Protein AF-A0A954F837-F1 (afdb_monomer)

Secondary structure (DSSP, 8-state):
--TT--TT-EEEEEEE-TGGGT--SB---TT-TT-TT----B-GGGSSEEEEEEEEPBGGG----EEES-EEEEEEEBS---EEEEETTTTEEEETTSS--SBGGGGBS-TTTSPPEEEE-GGG-EEE-GGG-EE-SSS-EEEE-STT--TTSPP--EEES-TT---EE-TTS--SBHHHHHHHH-PPP----TTTT----BSS-TT-EEGGGSPEEEEEEEPP-TT------B-EEES--SSS-----EEEEE-EE-TTS-EE---GGG--B--B-EETT-SSSTTEEPPSEE-EEEPEEEEEE--EEEEEPPPEE-B-TTSPBPSS----PPP-SS-GGGSPTT-EEEEEEEEESEETTPPPTTS----TTSSS--SS--STT--SSS----------S-TTS-----------TTTTTTTEES-GGGG--BS-GGGGTT-SEEEEEEEEE-BTTTTB----

Structure (mmCIF, N/CA/C/O backbone):
data_AF-A0A954F837-F1
#
_entry.id   AF-A0A954F837-F1
#
loop_
_atom_site.group_PDB
_atom_site.id
_atom_site.type_symbol
_atom_site.label_atom_id
_atom_site.label_alt_id
_atom_site.label_comp_id
_atom_site.label_asym_id
_atom_site.label_entity_id
_atom_site.label_seq_id
_atom_site.pdbx_PDB_ins_code
_atom_site.Cartn_x
_atom_site.Cartn_y
_atom_site.Cartn_z
_atom_site.occupancy
_atom_site.B_iso_or_equiv
_atom_site.auth_seq_id
_atom_site.auth_comp_id
_atom_site.auth_asym_id
_atom_site.auth_atom_id
_atom_site.pdbx_PDB_model_num
ATOM 1 N N . VAL A 1 1 ? -13.687 5.297 20.077 1.00 49.91 1 VAL A N 1
ATOM 2 C CA . VAL A 1 1 ? -13.676 5.029 18.624 1.00 49.91 1 VAL A CA 1
ATOM 3 C C . VAL A 1 1 ? -12.457 4.141 18.462 1.00 49.91 1 VAL A C 1
ATOM 5 O O . VAL A 1 1 ? -11.348 4.601 18.706 1.00 49.91 1 VAL A O 1
ATOM 8 N N . GLU A 1 2 ? -12.728 2.836 18.439 1.00 63.59 2 GLU A N 1
ATOM 9 C CA . GLU A 1 2 ? -11.822 1.717 18.781 1.00 63.59 2 GLU A CA 1
ATOM 10 C C . GLU A 1 2 ? -11.726 0.764 17.584 1.00 63.59 2 GLU A C 1
ATOM 12 O O . GLU A 1 2 ? -11.889 -0.448 17.663 1.00 63.59 2 GLU A O 1
ATOM 17 N N . GLU A 1 3 ? -11.541 1.357 16.416 1.00 83.88 3 GLU A N 1
ATOM 18 C CA . GLU A 1 3 ? -11.436 0.659 15.149 1.00 83.88 3 GLU A CA 1
ATOM 19 C C . GLU A 1 3 ? -10.070 -0.015 15.007 1.00 83.88 3 GLU A C 1
ATOM 21 O O . GLU A 1 3 ? -9.078 0.537 15.491 1.00 83.88 3 GLU A O 1
ATOM 26 N N . PRO A 1 4 ? -9.976 -1.154 14.301 1.00 90.38 4 PRO A N 1
ATOM 27 C CA . PRO A 1 4 ? -11.050 -1.834 13.565 1.00 90.38 4 PRO A CA 1
ATOM 28 C C . PRO A 1 4 ? -11.836 -2.876 14.388 1.00 90.38 4 PRO A C 1
ATOM 30 O O . PRO A 1 4 ? -12.688 -3.569 13.836 1.00 90.38 4 PRO A O 1
ATOM 33 N N . LEU A 1 5 ? -11.561 -3.034 15.687 1.00 93.75 5 LEU A N 1
ATOM 34 C CA . LEU A 1 5 ? -12.079 -4.139 16.504 1.00 93.75 5 LEU A CA 1
ATOM 35 C C . LEU A 1 5 ? -13.433 -3.806 17.142 1.00 93.75 5 LEU A C 1
ATOM 37 O O . LEU A 1 5 ? -13.512 -3.395 18.295 1.00 93.75 5 LEU A O 1
ATOM 41 N N . ALA A 1 6 ? -14.519 -4.018 16.392 1.00 93.12 6 ALA A N 1
ATOM 42 C CA . ALA A 1 6 ? -15.875 -3.712 16.846 1.00 93.12 6 ALA A CA 1
ATOM 43 C C . ALA A 1 6 ? -16.856 -4.887 16.679 1.00 93.12 6 ALA A C 1
ATOM 45 O O . ALA A 1 6 ? -17.115 -5.346 15.571 1.00 93.12 6 ALA A O 1
ATOM 46 N N . ARG A 1 7 ? -17.519 -5.292 17.771 1.00 94.19 7 ARG A N 1
ATOM 47 C CA . ARG A 1 7 ? -18.563 -6.335 17.829 1.00 94.19 7 ARG A CA 1
ATOM 48 C C . ARG A 1 7 ? -19.789 -6.021 16.980 1.00 94.19 7 ARG A C 1
ATOM 50 O O . ARG A 1 7 ? -20.532 -6.918 16.611 1.00 94.19 7 ARG A O 1
ATOM 57 N N . MET A 1 8 ? -20.047 -4.742 16.704 1.00 95.56 8 MET A N 1
ATOM 58 C CA . MET A 1 8 ? -21.150 -4.312 15.834 1.00 95.56 8 MET A CA 1
ATOM 59 C C . MET A 1 8 ? -20.702 -4.132 14.380 1.00 95.56 8 MET A C 1
ATOM 61 O O . MET A 1 8 ? -21.457 -3.597 13.572 1.00 95.56 8 MET A O 1
ATOM 65 N N . GLY A 1 9 ? -19.495 -4.598 14.058 1.00 96.12 9 GLY A N 1
ATOM 66 C CA . GLY A 1 9 ? -18.872 -4.515 12.752 1.00 96.12 9 GLY A CA 1
ATOM 67 C C . GLY A 1 9 ? -18.144 -3.196 12.508 1.00 96.12 9 GLY A C 1
ATOM 68 O O . GLY A 1 9 ? -18.476 -2.151 13.077 1.00 96.12 9 GLY A O 1
ATOM 69 N N . SER A 1 10 ? -17.122 -3.257 11.661 1.00 97.19 10 SER A N 1
ATOM 70 C CA . SER A 1 10 ? -16.335 -2.110 11.223 1.00 97.19 10 SER A CA 1
ATOM 71 C C . SER A 1 10 ? -15.722 -2.356 9.847 1.00 97.19 10 SER A C 1
ATOM 73 O O . SER A 1 10 ? -15.206 -3.441 9.575 1.00 97.19 10 SER A O 1
ATOM 75 N N . PHE A 1 11 ? -15.728 -1.328 9.000 1.00 98.19 11 PHE A N 1
ATOM 76 C CA . PHE A 1 11 ? -14.822 -1.204 7.862 1.00 98.19 11 PHE A CA 1
ATOM 77 C C . PHE A 1 11 ? -13.915 -0.005 8.113 1.00 98.19 11 PHE A C 1
ATOM 79 O O . PHE A 1 11 ? -14.398 1.118 8.234 1.00 98.19 11 PHE A O 1
ATOM 86 N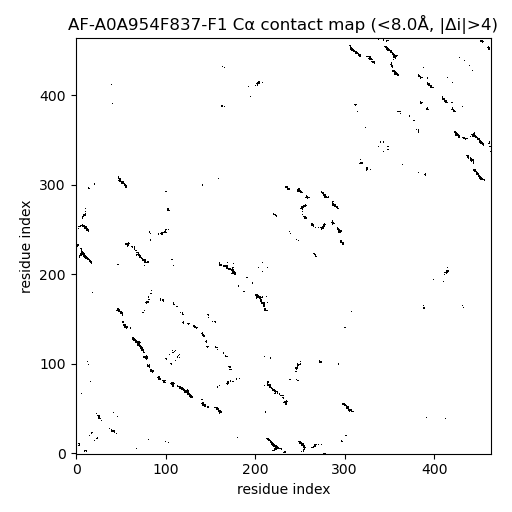 N . THR A 1 12 ? -12.610 -0.244 8.190 1.00 97.88 12 THR A N 1
ATOM 87 C CA . THR A 1 12 ? -11.605 0.792 8.416 1.00 97.88 12 THR A CA 1
ATOM 88 C C . THR A 1 12 ? -10.517 0.728 7.354 1.00 97.88 12 THR A C 1
ATOM 90 O O . THR A 1 12 ? -10.003 -0.344 7.045 1.00 97.88 12 THR A O 1
ATOM 93 N N . GLN A 1 13 ? -10.145 1.892 6.833 1.00 98.06 13 GLN A N 1
ATOM 94 C CA . GLN A 1 13 ? -8.920 2.121 6.085 1.00 98.06 13 GLN A CA 1
ATOM 95 C C . GLN A 1 13 ? -8.052 3.115 6.847 1.00 98.06 13 GLN A C 1
ATOM 97 O O . GLN A 1 13 ? -8.524 4.182 7.243 1.00 98.06 13 GLN A O 1
ATOM 102 N N . PHE A 1 14 ? -6.779 2.791 7.015 1.00 96.38 14 PHE A N 1
ATOM 103 C CA . PHE A 1 14 ? -5.769 3.753 7.435 1.00 96.38 14 PHE A CA 1
ATOM 104 C C . PHE A 1 14 ? -4.474 3.491 6.684 1.00 96.38 14 PHE A C 1
ATOM 106 O O . PHE A 1 14 ? -4.325 2.456 6.033 1.00 96.38 14 PHE A O 1
ATOM 113 N N . LEU A 1 15 ? -3.551 4.441 6.741 1.00 95.25 15 LEU A N 1
AT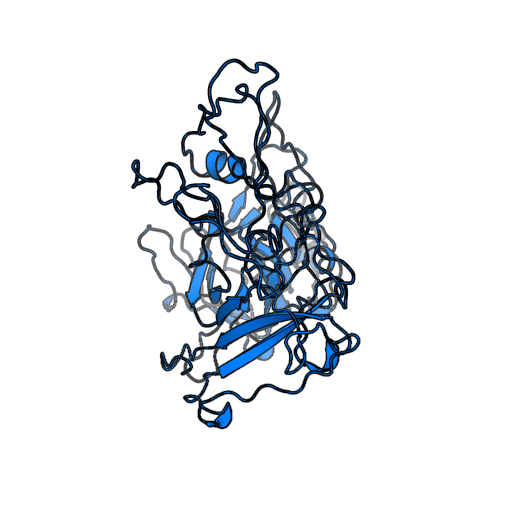OM 114 C CA . LEU A 1 15 ? -2.280 4.328 6.044 1.00 95.25 15 LEU A CA 1
ATOM 115 C C . LEU A 1 15 ? -1.092 4.465 6.986 1.00 95.25 15 LEU A C 1
ATOM 117 O O . LEU A 1 15 ? -1.180 5.144 8.009 1.00 95.25 15 LEU A O 1
ATOM 121 N N . TRP A 1 16 ? 0.021 3.864 6.578 1.00 94.31 16 TRP A N 1
ATOM 122 C CA . TRP A 1 16 ? 1.348 4.169 7.100 1.00 94.31 16 TRP A CA 1
ATOM 123 C C . TRP A 1 16 ? 2.248 4.639 5.975 1.00 94.31 16 TRP A C 1
ATOM 125 O O . TRP A 1 16 ? 2.296 4.057 4.887 1.00 94.31 16 TRP A O 1
ATOM 135 N N . ARG A 1 17 ? 2.942 5.736 6.237 1.00 89.75 17 ARG A N 1
ATOM 136 C CA . ARG A 1 17 ? 3.866 6.366 5.306 1.00 89.75 17 ARG A CA 1
ATOM 137 C C . ARG A 1 17 ? 5.234 5.722 5.465 1.00 89.75 17 ARG A C 1
ATOM 139 O O . ARG A 1 17 ? 5.523 5.049 6.447 1.00 89.75 17 ARG A O 1
ATOM 146 N N . ILE A 1 18 ? 6.097 5.974 4.494 1.00 87.25 18 ILE A N 1
ATOM 147 C CA . ILE A 1 18 ? 7.457 5.424 4.446 1.00 87.25 18 ILE A CA 1
ATOM 148 C C . ILE A 1 18 ? 8.245 5.783 5.708 1.00 87.25 18 ILE A C 1
ATOM 150 O O . ILE A 1 18 ? 8.835 4.918 6.344 1.00 87.25 18 ILE A O 1
ATOM 154 N N . TYR A 1 19 ? 8.149 7.031 6.142 1.00 81.44 19 TYR A N 1
ATOM 155 C CA . TYR A 1 19 ? 8.836 7.506 7.336 1.00 81.44 19 TYR A CA 1
ATOM 156 C C . TYR A 1 19 ? 8.152 7.118 8.656 1.00 81.44 19 TYR A C 1
ATOM 158 O O . TYR A 1 19 ? 8.822 7.099 9.682 1.00 81.44 19 TYR A O 1
ATOM 166 N N . ASP A 1 20 ? 6.866 6.738 8.653 1.00 85.88 20 ASP A N 1
ATOM 167 C CA . ASP A 1 20 ? 6.241 6.124 9.841 1.00 85.88 20 ASP A CA 1
ATOM 168 C C . ASP A 1 20 ? 6.846 4.730 10.124 1.00 85.88 20 ASP A C 1
ATOM 170 O O . ASP A 1 20 ? 6.719 4.200 11.225 1.00 85.88 20 ASP A O 1
ATOM 174 N N . LEU A 1 21 ? 7.510 4.140 9.123 1.00 86.75 21 LEU A N 1
ATOM 175 C CA . LEU A 1 21 ? 8.125 2.813 9.146 1.00 86.75 21 LEU A CA 1
ATOM 176 C C . LEU A 1 21 ? 9.661 2.881 9.167 1.00 86.75 21 LEU A C 1
ATOM 178 O O . LEU A 1 21 ? 10.318 1.899 8.829 1.00 86.75 21 LEU A O 1
ATOM 182 N N . ASP A 1 22 ? 10.218 4.040 9.543 1.00 80.25 22 ASP A N 1
ATOM 183 C CA . ASP A 1 22 ? 11.664 4.309 9.602 1.00 80.25 22 ASP A CA 1
ATOM 184 C C . ASP A 1 22 ? 12.392 4.008 8.279 1.00 80.25 22 ASP A C 1
ATOM 186 O O . ASP A 1 22 ? 13.537 3.558 8.229 1.00 80.25 22 ASP A O 1
ATOM 190 N N . MET A 1 23 ? 11.690 4.220 7.165 1.00 79.88 23 MET A N 1
ATOM 191 C CA . MET A 1 23 ? 12.264 4.116 5.836 1.00 79.88 23 MET A CA 1
ATOM 192 C C . MET A 1 23 ? 12.498 5.502 5.256 1.00 79.88 23 MET A C 1
ATOM 194 O O . MET A 1 23 ? 11.723 6.441 5.452 1.00 79.88 23 MET A O 1
ATOM 198 N N . ASP A 1 24 ? 13.544 5.575 4.446 1.00 73.75 24 ASP A N 1
ATOM 199 C CA . ASP A 1 24 ? 13.838 6.733 3.623 1.00 73.75 24 ASP A CA 1
ATOM 200 C C . ASP A 1 24 ? 13.350 6.479 2.192 1.00 73.75 24 ASP A C 1
ATOM 202 O O . ASP A 1 24 ? 13.173 5.338 1.733 1.00 73.75 24 ASP A O 1
ATOM 206 N N . LEU A 1 25 ? 13.069 7.571 1.485 1.00 72.62 25 LEU A N 1
ATOM 207 C CA . LEU A 1 25 ? 12.714 7.511 0.071 1.00 72.62 25 LEU A CA 1
ATOM 208 C C . LEU A 1 25 ? 13.957 7.264 -0.799 1.00 72.62 25 LEU A C 1
ATOM 210 O O . LEU A 1 25 ? 13.866 6.540 -1.789 1.00 72.62 25 LEU A O 1
ATOM 214 N N . PHE A 1 26 ? 15.095 7.827 -0.395 1.00 69.06 26 PHE A N 1
ATOM 215 C CA . PHE A 1 26 ? 16.373 7.825 -1.104 1.00 69.06 26 PHE A CA 1
ATOM 216 C C . PHE A 1 26 ? 17.471 7.181 -0.257 1.00 69.06 26 PHE A C 1
ATOM 218 O O . PHE A 1 26 ? 17.373 7.139 0.972 1.00 69.06 26 PHE A O 1
ATOM 225 N N . ASP A 1 27 ? 18.510 6.683 -0.924 1.00 59.78 27 ASP A N 1
ATOM 226 C CA . ASP A 1 27 ? 19.700 6.185 -0.240 1.00 59.78 27 ASP A CA 1
ATOM 227 C C . ASP A 1 27 ? 20.470 7.366 0.375 1.00 59.78 27 ASP A C 1
ATOM 229 O O . ASP A 1 27 ? 20.698 8.396 -0.260 1.00 59.78 27 ASP A O 1
ATOM 233 N N . LYS A 1 28 ? 20.819 7.234 1.652 1.00 53.62 28 LYS A N 1
ATOM 234 C CA . LYS A 1 28 ? 21.410 8.280 2.487 1.00 53.62 28 LYS A CA 1
ATOM 235 C C . LYS A 1 28 ? 22.865 7.917 2.759 1.00 53.62 28 LYS A C 1
ATOM 237 O O . LYS A 1 28 ? 23.254 7.759 3.917 1.00 53.62 28 LYS A O 1
ATOM 242 N N . ASP A 1 29 ? 23.699 7.801 1.726 1.00 47.41 29 ASP A N 1
ATOM 243 C CA . ASP A 1 29 ? 25.148 7.714 1.952 1.00 47.41 29 ASP A CA 1
ATOM 244 C C . ASP A 1 29 ? 25.729 9.102 2.282 1.00 47.41 29 ASP A C 1
ATOM 246 O O . ASP A 1 29 ? 26.462 9.723 1.518 1.00 47.41 29 ASP A O 1
ATOM 250 N N . LEU A 1 30 ? 25.376 9.617 3.465 1.00 43.25 30 LEU A N 1
ATOM 251 C CA . LEU A 1 30 ? 25.910 10.869 4.019 1.00 43.25 30 LEU A CA 1
ATOM 252 C C . LEU A 1 30 ? 27.329 10.720 4.581 1.00 43.25 30 LEU A C 1
ATOM 254 O O . LEU A 1 30 ? 27.891 11.686 5.100 1.00 43.25 30 LEU A O 1
ATOM 258 N N . THR A 1 31 ? 27.900 9.514 4.558 1.00 38.44 31 THR A N 1
ATOM 259 C CA . THR A 1 31 ? 29.201 9.250 5.188 1.00 38.44 31 THR A CA 1
ATOM 260 C C . THR A 1 31 ? 30.372 9.466 4.245 1.00 38.44 31 THR A C 1
ATOM 262 O O . THR A 1 31 ? 31.501 9.670 4.698 1.00 38.44 31 THR A O 1
ATOM 265 N N . ASN A 1 32 ? 30.116 9.495 2.939 1.00 40.06 32 ASN A N 1
ATOM 266 C CA . ASN A 1 32 ? 31.157 9.601 1.939 1.00 40.06 32 ASN A CA 1
ATOM 267 C C . ASN A 1 32 ? 31.251 11.028 1.387 1.00 40.06 32 ASN A C 1
ATOM 269 O O . ASN A 1 32 ? 30.849 11.319 0.267 1.00 40.06 32 ASN A O 1
ATOM 273 N N . ALA A 1 33 ? 31.859 11.933 2.161 1.00 41.94 33 ALA A N 1
ATOM 274 C CA . ALA A 1 33 ? 32.165 13.303 1.724 1.00 41.94 33 ALA A CA 1
ATOM 275 C C . ALA A 1 33 ? 33.045 13.378 0.449 1.00 41.94 33 ALA A C 1
ATOM 277 O O . ALA A 1 33 ? 33.244 14.461 -0.101 1.00 41.94 33 ALA A O 1
ATOM 278 N N . ALA A 1 34 ? 33.589 12.242 -0.007 1.00 41.72 34 ALA A N 1
ATOM 279 C CA . ALA A 1 34 ? 34.347 12.113 -1.248 1.00 41.72 34 ALA A CA 1
ATOM 280 C C . ALA A 1 34 ? 33.467 11.878 -2.492 1.00 41.72 34 ALA A C 1
ATOM 282 O O . ALA A 1 34 ? 33.942 12.111 -3.600 1.00 41.72 34 ALA A O 1
ATOM 283 N N . PHE A 1 35 ? 32.202 11.478 -2.323 1.00 41.12 35 PHE A N 1
ATOM 284 C CA . PHE A 1 35 ? 31.209 11.406 -3.395 1.00 41.12 35 PHE A CA 1
ATOM 285 C C . PHE A 1 35 ? 30.171 12.512 -3.188 1.00 41.12 35 PHE A C 1
ATOM 287 O O . PHE A 1 35 ? 29.043 12.278 -2.772 1.00 41.12 35 PHE A O 1
ATOM 294 N N . GLN A 1 36 ? 30.559 13.748 -3.516 1.00 41.12 36 GLN A N 1
ATOM 295 C CA . GLN A 1 36 ? 29.609 14.859 -3.694 1.00 41.12 36 GLN A CA 1
ATOM 296 C C . GLN A 1 36 ? 28.660 14.638 -4.895 1.00 41.12 36 GLN A C 1
ATOM 298 O O . GLN A 1 36 ? 27.746 15.428 -5.105 1.00 41.12 36 GLN A O 1
ATOM 303 N N . ASP A 1 37 ? 28.846 13.531 -5.622 1.00 43.06 37 ASP A N 1
ATOM 304 C CA . ASP A 1 37 ? 27.985 13.014 -6.686 1.00 43.06 37 ASP A CA 1
ATOM 305 C C . ASP A 1 37 ? 27.035 11.908 -6.187 1.00 43.06 37 ASP A C 1
ATOM 307 O O . ASP A 1 37 ? 26.636 11.051 -6.973 1.00 43.06 37 ASP A O 1
ATOM 311 N N . ALA A 1 38 ? 26.698 11.870 -4.889 1.00 43.25 38 ALA A N 1
ATOM 312 C CA . ALA A 1 38 ? 25.649 10.991 -4.379 1.00 43.25 38 ALA A CA 1
ATOM 313 C C . ALA A 1 38 ? 24.324 11.344 -5.077 1.00 43.25 38 ALA A C 1
ATOM 315 O O . ALA A 1 38 ? 23.603 12.264 -4.688 1.00 43.25 38 ALA A O 1
ATOM 316 N N . GLU A 1 39 ? 24.049 10.656 -6.182 1.00 50.16 39 GLU A N 1
ATOM 317 C CA . GLU A 1 39 ? 22.779 10.714 -6.878 1.00 50.16 39 GLU A CA 1
ATOM 318 C C . GLU A 1 39 ? 21.704 10.331 -5.863 1.00 50.16 39 GLU A C 1
ATOM 320 O O . GLU A 1 39 ? 21.733 9.228 -5.318 1.00 50.16 39 GLU A O 1
ATOM 325 N N . TRP A 1 40 ? 20.771 11.245 -5.580 1.00 53.88 40 TRP A N 1
ATOM 326 C CA . TRP A 1 40 ? 19.634 10.988 -4.696 1.00 53.88 40 TRP A CA 1
ATOM 327 C C . TRP A 1 40 ? 18.651 10.023 -5.375 1.00 53.88 40 TRP A C 1
ATOM 329 O O . TRP A 1 40 ? 17.509 10.362 -5.643 1.00 53.88 40 TRP A O 1
ATOM 339 N N . ASN A 1 41 ? 19.087 8.823 -5.728 1.00 59.59 41 ASN A N 1
ATOM 340 C CA . ASN A 1 41 ? 18.233 7.817 -6.331 1.00 59.59 41 ASN A CA 1
ATOM 341 C C . ASN A 1 41 ? 17.310 7.219 -5.266 1.00 59.59 41 ASN A C 1
ATOM 343 O O . ASN A 1 41 ? 17.599 7.258 -4.065 1.00 59.59 41 ASN A O 1
ATOM 347 N N . LEU A 1 42 ? 16.193 6.638 -5.716 1.00 69.12 42 LEU A N 1
ATOM 348 C CA . LEU A 1 42 ? 15.377 5.790 -4.852 1.00 69.12 42 LEU A CA 1
ATOM 349 C C . LEU A 1 42 ? 16.272 4.741 -4.192 1.00 69.12 42 LEU A C 1
ATOM 351 O O . LEU A 1 42 ? 17.096 4.124 -4.868 1.00 69.12 42 LEU A O 1
ATOM 355 N N . ASP 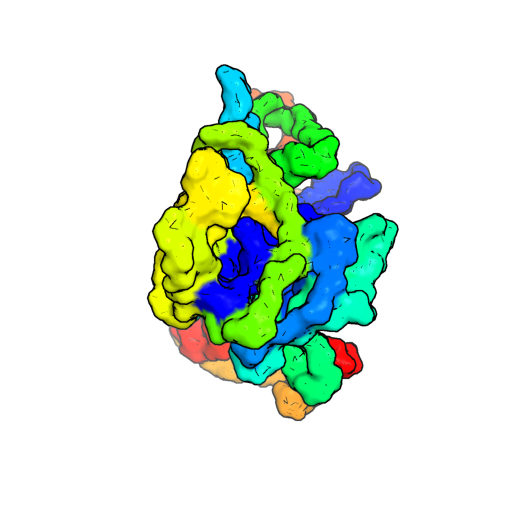A 1 43 ? 16.081 4.521 -2.892 1.00 70.44 43 ASP A N 1
ATOM 356 C CA . ASP A 1 43 ? 16.777 3.449 -2.184 1.00 70.44 43 ASP A CA 1
ATOM 357 C C . ASP A 1 43 ? 16.307 2.100 -2.745 1.00 70.44 43 ASP A C 1
ATOM 359 O O . ASP A 1 43 ? 15.262 1.565 -2.361 1.00 70.44 43 ASP A O 1
ATOM 363 N N . ILE A 1 44 ? 17.071 1.567 -3.701 1.00 70.31 44 ILE A N 1
ATOM 364 C CA . ILE A 1 44 ? 16.728 0.347 -4.433 1.00 70.31 44 ILE A CA 1
ATOM 365 C C . ILE A 1 44 ? 16.649 -0.875 -3.518 1.00 70.31 44 ILE A C 1
ATOM 367 O O . ILE A 1 44 ? 15.924 -1.817 -3.838 1.00 70.31 44 ILE A O 1
ATOM 371 N N . ALA A 1 45 ? 17.339 -0.855 -2.371 1.00 72.25 45 ALA A N 1
ATOM 372 C CA . ALA A 1 45 ? 17.279 -1.930 -1.387 1.00 72.25 45 ALA A CA 1
ATOM 373 C C . ALA A 1 45 ? 15.938 -1.949 -0.634 1.00 72.25 45 ALA A C 1
ATOM 375 O O . ALA A 1 45 ? 15.572 -2.973 -0.058 1.00 72.25 45 ALA A O 1
ATOM 376 N N . LYS A 1 46 ? 15.185 -0.841 -0.668 1.00 79.31 46 LYS A N 1
ATOM 377 C CA . LYS A 1 46 ? 13.869 -0.684 -0.029 1.00 79.31 46 LYS A CA 1
ATOM 378 C C . LYS A 1 46 ? 12.704 -0.679 -1.026 1.00 79.31 46 LYS A C 1
ATOM 380 O O . LYS A 1 46 ? 11.584 -0.330 -0.657 1.00 79.31 46 LYS A O 1
ATOM 385 N N . LEU A 1 47 ? 12.930 -1.065 -2.284 1.00 86.62 47 LEU A N 1
ATOM 386 C CA . LEU A 1 47 ? 11.871 -1.217 -3.288 1.00 86.62 47 LEU A CA 1
ATOM 387 C C . LEU A 1 47 ? 11.334 -2.651 -3.333 1.00 86.62 47 LEU A C 1
ATOM 389 O O . LEU A 1 47 ? 12.075 -3.607 -3.123 1.00 86.62 47 LEU A O 1
ATOM 393 N N . ASN A 1 48 ? 10.058 -2.803 -3.706 1.00 91.44 48 ASN A N 1
ATOM 394 C CA . ASN A 1 48 ? 9.392 -4.103 -3.872 1.00 91.44 48 ASN A CA 1
ATOM 395 C C . ASN A 1 48 ? 9.444 -5.003 -2.622 1.00 91.44 48 ASN A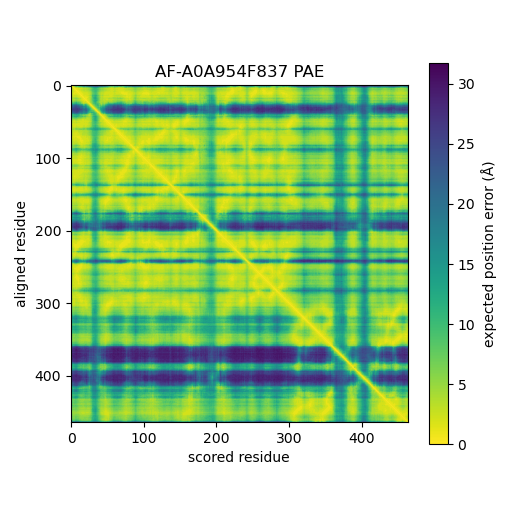 C 1
ATOM 397 O O . ASN A 1 48 ? 9.566 -6.225 -2.725 1.00 91.44 48 ASN A O 1
ATOM 401 N N . ILE A 1 49 ? 9.359 -4.397 -1.443 1.00 92.69 49 ILE A N 1
ATOM 402 C CA . ILE A 1 49 ? 9.369 -5.115 -0.170 1.00 92.69 49 ILE A CA 1
ATOM 403 C C . ILE A 1 49 ? 8.004 -5.751 0.089 1.00 92.69 49 ILE A C 1
ATOM 405 O O . ILE A 1 49 ? 6.965 -5.123 -0.104 1.00 92.69 49 ILE A O 1
ATOM 409 N N . ASP A 1 50 ? 7.990 -7.006 0.523 1.00 94.94 50 ASP A N 1
ATOM 410 C CA . ASP A 1 50 ? 6.757 -7.711 0.848 1.00 94.94 50 ASP A CA 1
ATOM 411 C C . ASP A 1 50 ? 6.427 -7.548 2.336 1.00 94.94 50 ASP A C 1
ATOM 413 O O . ASP A 1 50 ? 7.267 -7.783 3.203 1.00 94.94 50 ASP A O 1
ATOM 417 N N . VAL A 1 51 ? 5.184 -7.175 2.634 1.00 96.00 51 VAL A N 1
ATOM 418 C CA . VAL A 1 51 ? 4.642 -7.161 3.998 1.00 96.00 51 VAL A CA 1
ATOM 419 C C . VAL A 1 51 ? 4.397 -8.601 4.444 1.00 96.00 51 VAL A C 1
ATOM 421 O O . VAL A 1 51 ? 3.638 -9.323 3.792 1.00 96.00 51 VAL A O 1
ATOM 424 N N . GLU A 1 52 ? 5.025 -9.015 5.545 1.00 94.00 52 GLU A N 1
ATOM 425 C CA . GLU A 1 52 ? 4.892 -10.357 6.122 1.00 94.00 52 GLU A CA 1
ATOM 426 C C . GLU A 1 52 ? 3.968 -10.374 7.344 1.00 94.00 52 GLU A C 1
ATOM 428 O O . GLU A 1 52 ? 3.121 -11.262 7.454 1.00 94.00 52 GLU A O 1
ATOM 433 N N . ARG A 1 53 ? 4.101 -9.402 8.253 1.00 95.00 53 ARG A N 1
ATOM 434 C CA . ARG A 1 53 ? 3.239 -9.268 9.439 1.00 95.00 53 ARG A CA 1
ATOM 435 C C . ARG A 1 53 ? 2.920 -7.815 9.725 1.00 95.00 53 ARG A C 1
ATOM 437 O O . ARG A 1 53 ? 3.684 -6.920 9.382 1.00 95.00 53 ARG A O 1
ATOM 444 N N . VAL A 1 54 ? 1.798 -7.599 10.400 1.00 96.50 54 VAL A N 1
ATOM 445 C CA . VAL A 1 54 ? 1.347 -6.281 10.853 1.00 96.50 54 VAL A CA 1
ATOM 446 C C . VAL A 1 54 ? 1.018 -6.374 12.330 1.00 96.50 54 VAL A C 1
ATOM 448 O O . VAL A 1 54 ? 0.383 -7.331 12.771 1.00 96.50 54 VAL A O 1
ATOM 451 N N . TYR A 1 55 ? 1.396 -5.353 13.082 1.00 96.06 55 TYR A N 1
ATOM 452 C CA . TYR A 1 55 ? 1.173 -5.265 14.515 1.00 96.06 55 TYR A CA 1
ATOM 453 C C . TYR A 1 55 ? 0.492 -3.952 14.872 1.00 96.06 55 TYR A C 1
ATOM 455 O O . TYR A 1 55 ? 0.713 -2.934 14.222 1.00 96.06 55 TYR A O 1
ATOM 463 N N . TRP A 1 56 ? -0.280 -3.948 15.950 1.00 95.31 56 TRP A N 1
ATOM 464 C CA . TRP A 1 56 ? -0.859 -2.740 16.532 1.00 95.31 56 TRP A CA 1
ATOM 465 C C . TRP A 1 56 ? -0.429 -2.602 17.990 1.00 95.31 56 TRP A C 1
ATOM 467 O O . TRP A 1 56 ? -0.231 -3.593 18.693 1.00 95.31 56 TRP A O 1
ATOM 477 N N . SER A 1 57 ? -0.277 -1.366 18.452 1.00 94.94 57 SER A N 1
ATOM 478 C CA . SER A 1 57 ? -0.008 -1.069 19.857 1.00 94.94 57 SER A CA 1
ATOM 479 C C . SER A 1 57 ? -1.328 -0.979 20.625 1.00 94.94 57 SER A C 1
ATOM 481 O O . SER A 1 57 ? -2.217 -0.238 20.200 1.00 94.94 57 SER A O 1
ATOM 483 N N . PRO A 1 58 ? -1.510 -1.703 21.740 1.00 94.25 58 PRO A N 1
ATOM 484 C CA . PRO A 1 58 ? -2.656 -1.514 22.612 1.00 94.25 58 PRO A CA 1
ATOM 485 C C . PRO A 1 58 ? -2.500 -0.281 23.499 1.00 94.25 58 PRO A C 1
ATOM 487 O O . PRO A 1 58 ? -1.440 -0.047 24.086 1.00 94.25 58 PRO A O 1
ATOM 490 N N . VAL A 1 59 ? -3.596 0.456 23.697 1.00 90.62 59 VAL A N 1
ATOM 491 C CA . VAL A 1 59 ? -3.637 1.594 24.628 1.00 90.62 59 VAL A CA 1
ATOM 492 C C . VAL A 1 59 ? -3.170 1.130 26.006 1.00 90.62 59 VAL A C 1
ATOM 494 O O . VAL A 1 59 ? -3.715 0.188 26.584 1.00 90.62 59 VAL A O 1
ATOM 497 N N . THR A 1 60 ? -2.150 1.791 26.555 1.00 86.31 60 THR A N 1
ATOM 498 C CA . THR A 1 60 ? -1.515 1.455 27.848 1.00 86.31 60 THR A CA 1
ATOM 499 C C . THR A 1 60 ? -0.913 0.041 27.954 1.00 86.31 60 THR A C 1
ATOM 501 O O . THR A 1 60 ? -0.610 -0.410 29.057 1.00 86.31 60 THR A O 1
ATOM 504 N N . GLY A 1 61 ? -0.718 -0.679 26.842 1.00 86.50 61 GLY A N 1
ATOM 505 C CA . GLY A 1 61 ? -0.153 -2.037 26.853 1.00 86.50 61 GLY A CA 1
ATOM 506 C C . GLY A 1 61 ? -1.153 -3.156 27.204 1.00 86.50 61 GLY A C 1
ATOM 507 O O . GLY A 1 61 ? -0.769 -4.329 27.312 1.00 86.50 61 GLY A O 1
ATOM 508 N N . GLY A 1 62 ? -2.424 -2.807 27.427 1.00 88.31 62 GLY A N 1
ATOM 509 C CA . GLY A 1 62 ? -3.467 -3.721 27.890 1.00 88.31 62 GLY A CA 1
ATOM 510 C C . GLY A 1 62 ? -4.154 -4.468 26.749 1.00 88.31 62 GLY A C 1
ATOM 511 O O . GLY A 1 62 ? -4.734 -3.849 25.866 1.00 88.31 62 GLY A O 1
ATOM 512 N N . VAL A 1 63 ? -4.144 -5.801 26.809 1.00 92.81 63 VAL A N 1
ATOM 513 C CA . VAL A 1 63 ? -4.937 -6.673 25.927 1.00 92.81 63 VAL A CA 1
ATOM 514 C C . VAL A 1 63 ? -5.714 -7.638 26.805 1.00 92.81 63 VAL A C 1
ATOM 516 O O . VAL A 1 63 ? -5.188 -8.172 27.784 1.00 92.81 63 VAL A O 1
ATOM 519 N N . THR A 1 64 ? -6.970 -7.843 26.449 1.00 93.31 64 THR A N 1
ATOM 520 C CA . THR A 1 64 ? -7.880 -8.819 27.039 1.00 93.31 64 THR A CA 1
ATOM 521 C C . THR A 1 64 ? -8.208 -9.879 26.005 1.00 93.31 64 THR A C 1
ATOM 523 O O . THR A 1 64 ? -8.239 -9.584 24.809 1.00 93.31 64 THR A O 1
ATOM 526 N N . PHE A 1 65 ? -8.449 -11.106 26.464 1.00 95.56 65 PHE A N 1
ATOM 527 C CA . PHE A 1 65 ? -8.851 -12.171 25.559 1.00 95.56 65 PHE A CA 1
ATOM 528 C C . PHE A 1 65 ? -10.171 -11.809 24.873 1.00 95.56 65 PHE A C 1
ATOM 530 O O . PHE A 1 65 ? -11.141 -11.465 25.549 1.00 95.56 65 PHE A O 1
ATOM 537 N N . ASP A 1 66 ? -10.199 -11.885 23.549 1.00 95.12 66 ASP A N 1
ATOM 538 C CA . ASP A 1 66 ? -11.391 -11.634 22.740 1.00 95.12 66 ASP A CA 1
ATOM 539 C C . ASP A 1 66 ? -11.286 -12.420 21.431 1.00 95.12 66 ASP A C 1
ATOM 541 O O . ASP A 1 66 ? -10.198 -12.833 21.026 1.00 95.12 66 ASP A O 1
ATOM 545 N N . SER A 1 67 ? -12.408 -12.647 20.762 1.00 95.12 67 SER A N 1
ATOM 546 C CA . SER A 1 67 ? -12.407 -13.364 19.490 1.00 95.12 67 SER A CA 1
ATOM 547 C C . SER A 1 67 ? -13.496 -12.832 18.577 1.00 95.12 67 SER A C 1
ATOM 549 O O . SER A 1 67 ? -14.622 -12.595 19.008 1.00 95.12 67 SER A O 1
ATOM 551 N N . PHE A 1 68 ? -13.137 -12.653 17.312 1.00 96.19 68 PHE A N 1
ATOM 552 C CA . PHE A 1 68 ? -14.027 -12.233 16.244 1.00 96.19 68 PHE A CA 1
ATOM 553 C C . PHE A 1 68 ? -14.104 -13.363 15.224 1.00 96.19 68 PHE A C 1
ATOM 555 O O . PHE A 1 68 ? -13.102 -13.690 14.585 1.00 96.19 68 PHE A O 1
ATOM 562 N N . ALA A 1 69 ? -15.286 -13.952 15.039 1.00 96.38 69 ALA A N 1
ATOM 563 C CA . ALA A 1 69 ? -15.461 -15.062 14.101 1.00 96.38 69 ALA A CA 1
ATOM 564 C C . ALA A 1 69 ? -15.208 -14.657 12.638 1.00 96.38 69 ALA A C 1
ATOM 566 O O . ALA A 1 69 ? -14.819 -15.488 11.821 1.00 96.38 69 ALA A O 1
ATOM 567 N N . GLY A 1 70 ? -15.438 -13.383 12.303 1.00 96.50 70 GLY A N 1
ATOM 568 C CA . GLY A 1 70 ? -15.192 -12.824 10.979 1.00 96.50 70 GLY A CA 1
ATOM 569 C C . GLY A 1 70 ? -14.229 -11.649 11.045 1.00 96.50 70 GLY A C 1
ATOM 570 O O . GLY A 1 70 ? -14.588 -10.586 11.555 1.00 96.50 70 GLY A O 1
ATOM 571 N N . PHE A 1 71 ? -13.044 -11.806 10.461 1.00 97.44 71 PHE A N 1
ATOM 572 C CA . PHE A 1 71 ? -12.067 -10.726 10.349 1.00 97.44 71 PHE A CA 1
ATOM 573 C C . PHE A 1 71 ? -11.288 -10.847 9.048 1.00 97.44 71 PHE A C 1
ATOM 575 O O . PHE A 1 71 ? -10.821 -11.924 8.706 1.00 97.44 71 PHE A O 1
ATOM 582 N N . ASN A 1 72 ? -11.155 -9.755 8.306 1.00 97.62 72 ASN A N 1
ATOM 583 C CA . ASN A 1 72 ? -10.492 -9.746 7.011 1.00 97.62 72 ASN A CA 1
ATOM 584 C C . ASN A 1 72 ? -9.516 -8.578 6.905 1.00 97.62 72 ASN A C 1
ATOM 586 O O . ASN A 1 72 ? -9.802 -7.476 7.379 1.00 97.62 72 ASN A O 1
ATOM 590 N N . MET A 1 73 ? -8.379 -8.838 6.260 1.00 98.00 73 MET A N 1
ATOM 591 C CA . MET A 1 73 ? -7.343 -7.843 6.009 1.00 98.00 73 MET A CA 1
ATOM 592 C C . MET A 1 73 ? -7.021 -7.772 4.527 1.00 98.00 73 MET A C 1
ATOM 594 O O . MET A 1 73 ? -6.822 -8.797 3.862 1.00 98.00 73 MET A O 1
ATOM 598 N N . ARG A 1 74 ? -6.919 -6.544 4.027 1.00 97.88 74 ARG A N 1
ATOM 599 C CA . ARG A 1 74 ? -6.496 -6.248 2.664 1.00 97.88 74 ARG A CA 1
ATOM 600 C C . ARG A 1 74 ? -5.460 -5.141 2.653 1.00 97.88 74 ARG A C 1
ATOM 602 O O . ARG A 1 74 ? -5.434 -4.293 3.541 1.00 97.88 74 ARG A O 1
ATOM 609 N N . MET A 1 75 ? -4.620 -5.161 1.632 1.00 98.00 75 MET A N 1
ATOM 610 C CA . MET A 1 75 ? -3.566 -4.172 1.437 1.00 98.00 75 MET A CA 1
ATOM 611 C C . MET A 1 75 ? -3.569 -3.673 -0.002 1.00 98.00 75 MET A C 1
ATOM 613 O O . MET A 1 75 ? -3.817 -4.449 -0.926 1.00 98.00 75 MET A O 1
ATOM 617 N N . SER A 1 76 ? -3.308 -2.382 -0.179 1.00 97.56 76 SER A N 1
ATOM 618 C CA . SER A 1 76 ? -3.047 -1.752 -1.477 1.00 97.56 76 SER A CA 1
ATOM 619 C C . SER A 1 76 ? -2.102 -0.559 -1.292 1.00 97.56 76 SER A C 1
ATOM 621 O O . SER A 1 76 ? -1.801 -0.170 -0.161 1.00 97.56 76 SER A O 1
ATOM 623 N N . HIS A 1 77 ? -1.653 0.077 -2.371 1.00 97.81 77 HIS A N 1
ATOM 624 C CA . HIS A 1 77 ? -1.035 1.394 -2.271 1.00 97.81 77 HIS A CA 1
ATOM 625 C C . HIS A 1 77 ? -2.137 2.433 -2.042 1.00 97.81 77 HIS A C 1
ATOM 627 O O . HIS A 1 77 ? -3.235 2.352 -2.614 1.00 97.81 77 HIS A O 1
ATOM 633 N N . ALA A 1 78 ? -1.862 3.420 -1.192 1.00 96.94 78 ALA A N 1
ATOM 634 C CA . ALA A 1 78 ? -2.744 4.566 -1.049 1.00 96.94 78 ALA A CA 1
ATOM 635 C C . ALA A 1 78 ? -2.652 5.455 -2.299 1.00 96.94 78 ALA A C 1
ATOM 637 O O . ALA A 1 78 ? -1.571 5.673 -2.836 1.00 96.94 78 ALA A O 1
ATOM 638 N N . SER A 1 79 ? -3.769 6.022 -2.751 1.00 95.62 79 SER A N 1
ATOM 639 C CA . SER A 1 79 ? -3.767 7.066 -3.789 1.00 95.62 79 SER A CA 1
ATOM 640 C C . SER A 1 79 ? -3.330 8.427 -3.254 1.00 95.62 79 SER A C 1
ATOM 642 O O . SER A 1 79 ? -3.089 9.336 -4.040 1.00 95.62 79 SER A O 1
ATOM 644 N N . VAL A 1 80 ? -3.255 8.588 -1.934 1.00 94.88 80 VAL A N 1
ATOM 645 C CA . VAL A 1 80 ? -3.051 9.852 -1.220 1.00 94.88 80 VAL A CA 1
ATOM 646 C C . VAL A 1 80 ? -1.770 9.814 -0.396 1.00 94.88 80 VAL A C 1
ATOM 648 O O . VAL A 1 80 ? -1.314 8.745 0.001 1.00 94.88 80 VAL A O 1
ATOM 651 N N . LEU A 1 81 ? -1.209 10.987 -0.111 1.00 92.50 81 LEU A N 1
ATOM 652 C CA . LEU A 1 81 ? -0.051 11.157 0.765 1.00 92.50 81 LEU A CA 1
ATOM 653 C C . LEU A 1 81 ? -0.357 12.330 1.707 1.00 92.50 81 LEU A C 1
ATOM 655 O O . LEU A 1 81 ? -0.166 13.481 1.306 1.00 92.50 81 LEU A O 1
ATOM 659 N N . PRO A 1 82 ? -0.877 12.051 2.918 1.00 90.75 82 PRO A N 1
ATOM 660 C CA . PRO A 1 82 ? -1.150 13.077 3.918 1.00 90.75 82 PRO A CA 1
ATOM 661 C C . PRO A 1 82 ? 0.060 13.979 4.170 1.00 90.75 82 PRO A C 1
ATOM 663 O O . PRO A 1 82 ? 1.159 13.493 4.439 1.00 90.75 82 PRO A O 1
ATOM 666 N N . ASP A 1 83 ? -0.162 15.289 4.104 1.00 83.62 83 ASP A N 1
ATOM 667 C CA . ASP A 1 83 ? 0.874 16.308 4.233 1.00 83.62 83 ASP A CA 1
ATOM 668 C C . ASP A 1 83 ? 0.662 17.183 5.467 1.00 83.62 83 ASP A C 1
ATOM 670 O O . ASP A 1 83 ? -0.260 18.000 5.542 1.00 83.62 83 ASP A O 1
ATOM 674 N N . GLU A 1 84 ? 1.550 16.999 6.439 1.00 80.50 84 GLU A N 1
ATOM 675 C CA . GLU A 1 84 ? 1.459 17.616 7.758 1.00 80.50 84 GLU A CA 1
ATOM 676 C C . GLU A 1 84 ? 2.239 18.927 7.885 1.00 80.50 84 GLU A C 1
ATOM 678 O O . GLU A 1 84 ? 2.286 19.494 8.979 1.00 80.50 84 GLU A O 1
ATOM 683 N N . ILE A 1 85 ? 2.836 19.430 6.797 1.00 78.44 85 ILE A N 1
ATOM 684 C CA . ILE A 1 85 ? 3.604 20.677 6.826 1.00 78.44 85 ILE A CA 1
ATOM 685 C C . ILE A 1 85 ? 2.705 21.834 7.263 1.00 78.44 85 ILE A C 1
ATOM 687 O O . ILE A 1 85 ? 1.636 22.083 6.697 1.00 78.44 85 ILE A O 1
ATOM 691 N N . LEU A 1 86 ? 3.177 22.565 8.273 1.00 78.81 86 LEU A N 1
ATOM 692 C CA . LEU A 1 86 ? 2.495 23.718 8.844 1.00 78.81 86 LEU A CA 1
ATOM 693 C C . LEU A 1 86 ? 3.058 25.021 8.270 1.00 78.81 86 LEU A C 1
ATOM 695 O O . LEU A 1 86 ? 4.269 25.225 8.236 1.00 78.81 86 LEU A O 1
ATOM 699 N N . VAL A 1 87 ? 2.171 25.929 7.870 1.00 76.94 87 VAL A N 1
ATOM 700 C CA . VAL A 1 87 ? 2.505 27.253 7.328 1.00 76.94 87 VAL A CA 1
ATOM 701 C C . VAL A 1 87 ? 1.681 28.353 8.002 1.00 76.94 87 VAL A C 1
ATOM 703 O O . VAL A 1 87 ? 0.587 28.112 8.513 1.00 76.94 87 VAL A O 1
ATOM 706 N N . GLY A 1 88 ? 2.196 29.586 7.982 1.00 77.12 88 GLY A N 1
ATOM 707 C CA . GLY A 1 88 ? 1.494 30.773 8.481 1.00 77.12 88 GLY A CA 1
ATOM 708 C C . GLY A 1 88 ? 1.507 30.953 10.006 1.00 77.12 88 GLY A C 1
ATOM 709 O O . GLY A 1 88 ? 2.190 30.243 10.740 1.00 77.12 88 GLY A O 1
ATOM 710 N N . GLN A 1 89 ? 0.778 31.974 10.471 1.00 80.19 89 GLN A N 1
ATOM 711 C CA . GLN A 1 89 ? 0.576 32.307 11.886 1.00 80.19 89 GLN A CA 1
ATOM 712 C C . GLN A 1 89 ? -0.908 32.671 12.104 1.00 80.19 89 GLN A C 1
ATOM 714 O O . GLN A 1 89 ? -1.343 33.710 11.603 1.00 80.19 89 GLN A O 1
ATOM 719 N N . PRO A 1 90 ? -1.705 31.852 12.820 1.00 79.56 90 PRO A N 1
ATOM 720 C CA . PRO A 1 90 ? -1.321 30.604 13.484 1.00 79.56 90 PRO A CA 1
ATOM 721 C C . PRO A 1 90 ? -0.942 29.496 12.480 1.00 79.56 90 PRO A C 1
ATOM 723 O O . PRO A 1 90 ? -1.419 29.532 11.345 1.00 79.56 90 PRO A O 1
ATOM 726 N N . PRO A 1 91 ? -0.101 28.525 12.879 1.00 78.75 91 PRO A N 1
ATOM 727 C CA . PRO A 1 91 ? 0.313 27.436 12.002 1.00 78.75 91 PRO A CA 1
ATOM 728 C C . PRO A 1 91 ? -0.891 26.582 11.586 1.00 78.75 91 PRO A C 1
ATOM 730 O O . PRO A 1 91 ? -1.618 26.055 12.433 1.00 78.75 91 PRO A O 1
ATOM 733 N N . MET A 1 92 ? -1.098 26.449 10.276 1.00 81.94 92 MET A N 1
ATOM 734 C CA . MET A 1 92 ? -2.138 25.614 9.674 1.00 81.94 92 MET A CA 1
ATOM 735 C C . MET A 1 92 ? -1.539 24.676 8.624 1.00 81.94 92 MET A C 1
ATOM 737 O O . MET A 1 92 ? -0.507 25.012 8.042 1.00 81.94 92 MET A O 1
ATOM 741 N N . PRO A 1 93 ? -2.176 23.529 8.341 1.00 82.94 93 PRO A N 1
ATOM 742 C CA . PRO A 1 93 ? -1.697 22.618 7.309 1.00 82.94 93 PRO A CA 1
ATOM 743 C C . PRO A 1 93 ? -1.715 23.307 5.951 1.00 82.94 93 PRO A C 1
ATOM 745 O O . PRO A 1 93 ? -2.731 23.886 5.565 1.00 82.94 93 PRO A O 1
ATOM 748 N N . ALA A 1 94 ? -0.609 23.228 5.217 1.00 82.38 94 ALA A N 1
ATOM 749 C CA . ALA A 1 94 ? -0.535 23.775 3.866 1.00 82.38 94 ALA A CA 1
ATOM 750 C C . ALA A 1 94 ? -1.484 23.037 2.905 1.00 82.38 94 ALA A C 1
ATOM 752 O O . ALA A 1 94 ? -2.065 23.643 2.003 1.00 82.38 94 ALA A O 1
ATOM 753 N N . PHE A 1 95 ? -1.686 21.738 3.143 1.00 87.00 95 PHE A N 1
ATOM 754 C CA . PHE A 1 95 ? -2.449 20.844 2.274 1.00 87.00 95 PHE A CA 1
ATOM 755 C C . PHE A 1 95 ? -3.465 20.021 3.073 1.00 87.00 95 PHE A C 1
ATOM 757 O O . PHE A 1 95 ? -3.327 18.804 3.215 1.00 87.00 95 PHE A O 1
ATOM 764 N N . PRO A 1 96 ? -4.528 20.658 3.586 1.00 88.31 96 PRO A N 1
ATOM 765 C CA . PRO A 1 96 ? -5.492 19.995 4.460 1.00 88.31 96 PRO A CA 1
ATOM 766 C C . PRO A 1 96 ? -6.288 18.865 3.788 1.00 88.31 96 PRO A C 1
ATOM 768 O O . PRO A 1 96 ? -6.831 18.009 4.472 1.00 88.31 96 PRO A O 1
ATOM 771 N N . ASN A 1 97 ? -6.366 18.847 2.455 1.00 90.88 97 ASN A N 1
ATOM 772 C CA . ASN A 1 97 ? -7.128 17.855 1.689 1.00 90.88 97 ASN A CA 1
ATOM 773 C C . ASN A 1 97 ? -6.231 16.785 1.033 1.00 90.88 97 ASN A C 1
ATOM 775 O O . ASN A 1 97 ? -6.659 16.133 0.083 1.00 90.88 97 ASN A O 1
ATOM 779 N N . SER A 1 98 ? -4.982 16.640 1.491 1.00 92.06 98 SER A N 1
ATOM 780 C CA . SER A 1 98 ? -3.995 15.692 0.938 1.00 92.06 98 SER A CA 1
ATOM 781 C C . SER A 1 98 ? -4.148 14.253 1.444 1.00 92.06 98 SER A C 1
ATOM 783 O O . SER A 1 98 ? -3.484 13.351 0.935 1.00 92.06 98 SER A O 1
ATOM 785 N N . GLY A 1 99 ? -4.990 14.039 2.458 1.00 94.06 99 GLY A N 1
ATOM 786 C CA . GLY A 1 99 ? -5.182 12.743 3.103 1.00 94.06 99 GLY A CA 1
ATOM 787 C C . GLY A 1 99 ? -6.347 11.917 2.561 1.00 94.06 99 GLY A C 1
ATOM 788 O O . GLY A 1 99 ? -6.902 12.203 1.502 1.00 94.06 99 GLY A O 1
ATOM 789 N N . VAL A 1 100 ? -6.717 10.868 3.299 1.00 95.88 100 VAL A N 1
ATOM 790 C CA . VAL A 1 100 ? -7.790 9.947 2.896 1.00 95.88 100 VAL A CA 1
ATOM 791 C C . VAL A 1 100 ? -9.147 10.644 2.816 1.00 95.88 100 VAL A C 1
ATOM 793 O O . VAL A 1 100 ? -9.438 11.615 3.512 1.00 95.88 100 VAL A O 1
ATOM 796 N N . THR A 1 101 ? -10.012 10.110 1.966 1.00 95.81 101 THR A N 1
ATOM 797 C CA . THR A 1 101 ? -11.374 10.595 1.756 1.00 95.81 101 THR A CA 1
ATOM 798 C C . THR A 1 101 ? -12.392 9.614 2.326 1.00 95.81 101 THR A C 1
ATOM 800 O O . THR A 1 101 ? -12.099 8.441 2.565 1.00 95.81 101 THR A O 1
ATOM 803 N N . GLY A 1 102 ? -13.630 10.082 2.491 1.00 96.31 102 GLY A N 1
ATOM 804 C CA . GLY A 1 102 ? -14.725 9.239 2.959 1.00 96.31 102 GLY A CA 1
ATOM 805 C C . GLY A 1 102 ? -15.201 8.194 1.945 1.00 96.31 102 GLY A C 1
ATOM 806 O O . GLY A 1 102 ? -16.012 7.360 2.310 1.00 96.31 102 GLY A O 1
ATOM 807 N N . ILE A 1 103 ? -14.749 8.199 0.687 1.00 97.25 103 ILE A N 1
ATOM 808 C CA . ILE A 1 103 ? -15.098 7.150 -0.285 1.00 97.25 103 ILE A CA 1
ATOM 809 C C . ILE A 1 103 ? -13.956 6.134 -0.304 1.00 97.25 103 ILE A C 1
ATOM 811 O O . ILE A 1 103 ? -12.876 6.431 -0.810 1.00 97.25 103 ILE A O 1
ATOM 815 N N . PHE A 1 104 ? -14.191 4.922 0.203 1.00 97.19 104 PHE A N 1
ATOM 816 C CA . PHE A 1 104 ? -13.128 3.929 0.410 1.00 97.19 104 PHE A CA 1
ATOM 817 C C . PHE A 1 104 ? -12.382 3.538 -0.876 1.00 97.19 104 PHE A C 1
ATOM 819 O O . PHE A 1 104 ? -11.183 3.263 -0.849 1.00 97.19 104 PHE A O 1
ATOM 826 N N . SER A 1 105 ? -13.065 3.523 -2.025 1.00 95.69 105 SER A N 1
ATOM 827 C CA . SER A 1 105 ? -12.425 3.225 -3.313 1.00 95.69 105 SER A CA 1
ATOM 828 C C . SER A 1 105 ? -11.495 4.336 -3.796 1.00 95.69 105 SER A C 1
ATOM 830 O O . SER A 1 105 ? -10.552 4.042 -4.522 1.00 95.69 105 SER A O 1
ATOM 832 N N . ASN A 1 106 ? -11.732 5.589 -3.395 1.00 96.00 106 ASN A N 1
ATOM 833 C CA . ASN A 1 106 ? -10.916 6.728 -3.822 1.00 96.00 106 ASN A CA 1
ATOM 834 C C . ASN A 1 106 ? -9.555 6.763 -3.128 1.00 96.00 106 ASN A C 1
ATOM 836 O O . ASN A 1 106 ? -8.660 7.447 -3.610 1.00 96.00 106 ASN A O 1
ATOM 840 N N . ASN A 1 107 ? -9.398 6.034 -2.021 1.00 97.31 107 ASN A N 1
ATOM 841 C CA . ASN A 1 107 ? -8.159 5.981 -1.247 1.00 97.31 107 ASN A CA 1
ATOM 842 C C . ASN A 1 107 ? -7.139 4.987 -1.822 1.00 97.31 107 ASN A C 1
ATOM 844 O O . ASN A 1 107 ? -6.012 4.936 -1.343 1.00 97.31 107 ASN A O 1
ATOM 848 N N . ARG A 1 108 ? -7.520 4.192 -2.829 1.00 96.44 108 ARG A N 1
ATOM 849 C CA . ARG A 1 108 ? -6.680 3.172 -3.472 1.00 96.44 108 ARG A CA 1
ATOM 850 C C . ARG A 1 108 ? -6.028 3.748 -4.720 1.00 96.44 108 ARG A C 1
ATOM 852 O O . ARG A 1 108 ? -6.718 4.402 -5.500 1.00 96.44 108 ARG A O 1
ATOM 859 N N . LEU A 1 109 ? -4.741 3.472 -4.933 1.00 96.19 109 LEU A N 1
ATOM 860 C CA . LEU A 1 109 ? -3.993 3.987 -6.084 1.00 96.19 109 LEU A CA 1
ATOM 861 C C . LEU A 1 109 ? -4.647 3.616 -7.424 1.00 96.19 109 LEU A C 1
ATOM 863 O O . LEU A 1 109 ? -4.816 4.471 -8.290 1.00 96.19 109 LEU A O 1
ATOM 867 N N . SER A 1 110 ? -5.035 2.351 -7.592 1.00 93.06 110 SER A N 1
ATOM 868 C CA . SER A 1 110 ? -5.653 1.858 -8.824 1.00 93.06 110 SER A CA 1
ATOM 869 C C . SER A 1 110 ? -6.614 0.717 -8.520 1.00 93.06 110 SER A C 1
ATOM 871 O O . SER A 1 110 ? -6.228 -0.297 -7.960 1.00 93.06 110 SER A O 1
ATOM 873 N N . VAL A 1 111 ? -7.879 0.835 -8.928 1.00 86.81 111 VAL A N 1
ATOM 874 C CA . VAL A 1 111 ? -8.863 -0.256 -8.760 1.00 86.81 111 VAL A CA 1
ATOM 875 C C . VAL A 1 111 ? -8.736 -1.355 -9.821 1.00 86.81 111 VAL A C 1
ATOM 877 O O . VAL A 1 111 ? -9.457 -2.347 -9.753 1.00 86.81 111 VAL A O 1
ATOM 880 N N . VAL A 1 112 ? -7.855 -1.166 -10.811 1.00 87.81 112 VAL A N 1
ATOM 881 C CA . VAL A 1 112 ? -7.671 -2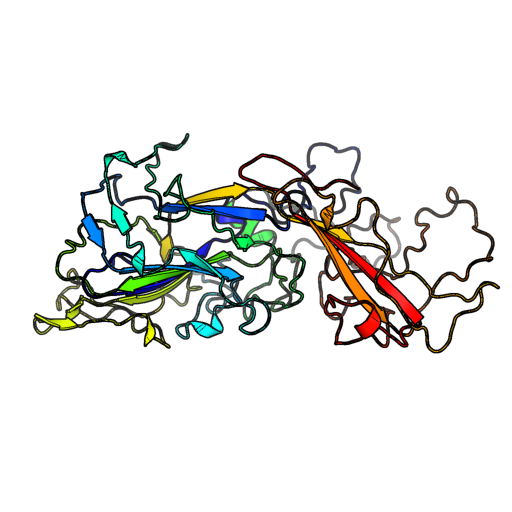.089 -11.941 1.00 87.81 112 VAL A CA 1
ATOM 882 C C . VAL A 1 112 ? -6.315 -2.782 -11.882 1.00 87.81 112 VAL A C 1
ATOM 884 O O . VAL A 1 112 ? -6.271 -3.998 -12.030 1.00 87.81 112 VAL A O 1
ATOM 887 N N . ASN A 1 113 ? -5.229 -2.036 -11.660 1.00 88.12 113 ASN A N 1
ATOM 888 C CA . ASN A 1 113 ? -3.877 -2.605 -11.681 1.00 88.12 113 ASN A CA 1
ATOM 889 C C . ASN A 1 113 ? -3.285 -2.809 -10.275 1.00 88.12 113 ASN A C 1
ATOM 891 O O . ASN A 1 113 ? -2.381 -3.620 -10.133 1.00 88.12 113 ASN A O 1
ATOM 895 N N . ASP A 1 114 ? -3.824 -2.146 -9.244 1.00 91.56 114 ASP A N 1
ATOM 896 C CA . ASP A 1 114 ? -3.444 -2.319 -7.830 1.00 91.56 114 ASP A CA 1
ATOM 897 C C . ASP A 1 114 ? -4.635 -2.841 -7.009 1.00 91.56 114 ASP A C 1
ATOM 899 O O . ASP A 1 114 ? -5.120 -2.227 -6.054 1.00 91.56 114 ASP A O 1
ATOM 903 N N . ILE A 1 115 ? -5.192 -3.967 -7.462 1.00 90.62 115 ILE A N 1
ATOM 904 C CA . ILE A 1 115 ? -6.356 -4.582 -6.820 1.00 90.62 115 ILE A CA 1
ATOM 905 C C . ILE A 1 115 ? -5.974 -4.952 -5.377 1.00 90.62 115 ILE A C 1
ATOM 907 O O . ILE A 1 115 ? -5.007 -5.696 -5.196 1.00 90.62 115 ILE A O 1
ATOM 911 N N . PRO A 1 116 ? -6.735 -4.506 -4.354 1.00 93.50 116 PRO A N 1
ATOM 912 C CA . PRO A 1 116 ? -6.412 -4.797 -2.965 1.00 93.50 116 PRO A CA 1
ATOM 913 C C . PRO A 1 116 ? -6.240 -6.287 -2.727 1.00 93.50 116 PRO A C 1
ATOM 915 O O . PRO A 1 116 ? -7.150 -7.085 -2.980 1.00 93.50 116 PRO A O 1
ATOM 918 N N . ARG A 1 117 ? -5.070 -6.657 -2.218 1.00 95.50 117 ARG A N 1
ATOM 919 C CA . ARG A 1 117 ? -4.725 -8.047 -1.978 1.00 95.50 117 ARG A CA 1
ATOM 920 C C . ARG A 1 117 ? -5.252 -8.485 -0.631 1.00 95.50 117 ARG A C 1
ATOM 922 O O . ARG A 1 117 ? -4.963 -7.866 0.387 1.00 95.50 117 ARG A O 1
ATOM 929 N N . GLU A 1 118 ? -5.990 -9.582 -0.632 1.00 95.75 118 GLU A N 1
ATOM 930 C CA . GLU A 1 118 ? -6.470 -10.223 0.583 1.00 95.75 118 GLU A CA 1
ATOM 931 C C . GLU A 1 118 ? -5.355 -11.040 1.240 1.00 95.75 118 GLU A C 1
ATOM 933 O O . GLU A 1 118 ? -4.901 -12.059 0.706 1.00 95.75 118 GLU A O 1
ATOM 938 N N . VAL A 1 119 ? -4.897 -10.549 2.392 1.00 96.38 119 VAL A N 1
ATOM 939 C CA . VAL A 1 119 ? -3.774 -11.121 3.152 1.00 96.38 119 VAL A CA 1
ATOM 940 C C . VAL A 1 119 ? -4.225 -11.920 4.374 1.00 96.38 119 VAL A C 1
ATOM 942 O O . VAL A 1 119 ? -3.438 -12.682 4.920 1.00 96.38 119 VAL A O 1
ATOM 945 N N . HIS A 1 120 ? -5.497 -11.804 4.762 1.00 96.56 120 HIS A N 1
ATOM 946 C CA . HIS A 1 120 ? -6.124 -12.624 5.801 1.00 96.56 120 HIS A CA 1
ATOM 947 C C . HIS A 1 120 ? -7.607 -12.816 5.493 1.00 96.56 120 HIS A C 1
ATOM 949 O O . HIS A 1 120 ? -8.316 -11.825 5.295 1.00 96.56 120 HIS A O 1
ATOM 955 N N . TYR A 1 121 ? -8.085 -14.057 5.429 1.00 95.38 121 TYR A N 1
ATOM 956 C CA . TYR A 1 121 ? -9.456 -14.348 5.015 1.00 95.38 121 TYR A CA 1
ATOM 957 C C . TYR A 1 121 ? -10.463 -14.227 6.155 1.00 95.38 121 TYR A C 1
ATOM 959 O O . TYR A 1 121 ? -10.172 -14.554 7.303 1.00 95.38 121 TYR A O 1
ATOM 967 N N . ARG A 1 122 ? -11.690 -13.817 5.804 1.00 95.69 122 ARG A N 1
ATOM 968 C CA . ARG A 1 122 ? -12.801 -13.600 6.743 1.00 95.69 122 ARG A CA 1
ATOM 969 C C . ARG A 1 122 ? -12.999 -14.782 7.689 1.00 95.69 122 ARG A C 1
ATOM 971 O O . ARG A 1 122 ? -13.121 -14.582 8.892 1.00 95.69 122 ARG A O 1
ATOM 978 N N . GLU A 1 123 ? -13.071 -15.984 7.131 1.00 94.50 123 GLU A N 1
ATOM 979 C CA . GLU A 1 123 ? -13.389 -17.236 7.820 1.00 94.50 123 GLU A CA 1
ATOM 980 C C . GLU A 1 123 ? -12.314 -17.701 8.805 1.00 94.50 123 GLU A C 1
ATOM 982 O O . GLU A 1 123 ? -12.589 -18.561 9.637 1.00 94.50 123 GLU A O 1
ATOM 987 N N . GLN A 1 124 ? -11.106 -17.137 8.732 1.00 94.12 124 GLN A N 1
ATOM 988 C CA . GLN A 1 124 ? -10.033 -17.433 9.680 1.00 94.12 124 GLN A CA 1
ATOM 989 C C . GLN A 1 124 ? -10.225 -16.681 11.008 1.00 94.12 124 GLN A C 1
ATOM 991 O O . GLN A 1 124 ? -9.613 -17.047 12.010 1.00 94.12 124 GLN A O 1
ATOM 996 N N . GLY A 1 125 ? -11.091 -15.658 11.034 1.00 95.19 125 GLY A N 1
ATOM 997 C CA . GLY A 1 125 ? -11.400 -14.877 12.229 1.00 95.19 125 GLY A CA 1
ATOM 998 C C . GLY A 1 125 ? -10.187 -14.140 12.801 1.00 95.19 125 GLY A C 1
ATOM 999 O O . GLY A 1 125 ? -9.153 -13.996 12.152 1.00 95.19 125 GLY A O 1
ATOM 1000 N N . TYR A 1 126 ? -10.312 -13.639 14.024 1.00 95.56 126 TYR A N 1
ATOM 1001 C CA . TYR A 1 126 ? -9.202 -13.054 14.768 1.00 95.56 126 TYR A CA 1
ATOM 1002 C C . TYR A 1 126 ? -9.380 -13.322 16.255 1.00 95.56 126 TYR A C 1
ATOM 1004 O O . TYR A 1 126 ? -10.318 -12.820 16.871 1.00 95.56 126 TYR A O 1
ATOM 1012 N N . THR A 1 127 ? -8.478 -14.117 16.825 1.00 95.00 127 THR A N 1
ATOM 1013 C CA . THR A 1 127 ? -8.421 -14.354 18.268 1.00 95.00 127 THR A CA 1
ATOM 1014 C C . THR A 1 127 ? -7.286 -13.542 18.864 1.00 95.00 127 THR A C 1
ATOM 1016 O O . THR A 1 127 ? -6.159 -13.586 18.380 1.00 95.00 127 THR A O 1
ATOM 1019 N N . LEU A 1 128 ? -7.611 -12.790 19.906 1.00 94.88 128 LEU A N 1
ATOM 1020 C CA . LEU A 1 128 ? -6.687 -11.969 20.665 1.00 94.88 128 LEU A CA 1
ATOM 1021 C C . LEU A 1 128 ? -6.282 -12.734 21.916 1.00 94.88 128 LEU A C 1
ATOM 1023 O O . LEU A 1 128 ? -7.073 -12.833 22.851 1.00 94.88 128 LEU A O 1
ATOM 1027 N N . ASP A 1 129 ? -5.056 -13.250 21.947 1.00 94.75 129 ASP A N 1
ATOM 1028 C CA . ASP A 1 129 ? -4.467 -13.818 23.156 1.00 94.75 129 ASP A CA 1
ATOM 1029 C C . ASP A 1 129 ? -3.449 -12.829 23.754 1.00 94.75 129 ASP A C 1
ATOM 1031 O O . ASP A 1 129 ? -2.468 -12.475 23.098 1.00 94.75 129 ASP A O 1
ATOM 1035 N N . PRO A 1 130 ? -3.622 -12.371 25.009 1.00 94.44 130 PRO A N 1
ATOM 1036 C CA . PRO A 1 130 ? -2.610 -11.565 25.688 1.00 94.44 130 PRO A CA 1
ATOM 1037 C C . PRO A 1 130 ? -1.217 -12.219 25.762 1.00 94.44 130 PRO A C 1
ATOM 1039 O O . PRO A 1 130 ? -0.243 -11.507 26.017 1.00 94.44 130 PRO A O 1
ATOM 1042 N N . GLY A 1 131 ? -1.114 -13.541 25.587 1.00 94.50 131 GLY A N 1
ATOM 1043 C CA . GLY A 1 131 ? 0.142 -14.284 25.487 1.00 94.50 131 GLY A CA 1
ATOM 1044 C C . GLY A 1 131 ? 0.934 -14.022 24.202 1.00 94.50 131 GLY A C 1
ATOM 1045 O O . GLY A 1 131 ? 2.154 -14.161 24.228 1.00 94.50 131 GLY A O 1
ATOM 1046 N N . ASP A 1 132 ? 0.282 -13.567 23.129 1.00 94.62 132 ASP A N 1
ATOM 1047 C CA . ASP A 1 132 ? 0.926 -13.287 21.834 1.00 94.62 132 ASP A CA 1
ATOM 1048 C C . ASP A 1 132 ? 1.564 -11.892 21.770 1.00 94.62 132 ASP A C 1
ATOM 1050 O O . ASP A 1 132 ? 2.156 -11.504 20.760 1.00 94.62 132 ASP A O 1
ATOM 1054 N N . LYS A 1 133 ? 1.443 -11.106 22.845 1.00 94.50 133 LYS A N 1
ATOM 1055 C CA . LYS A 1 133 ? 2.052 -9.780 22.919 1.00 94.50 133 LYS A CA 1
ATOM 1056 C C . LYS A 1 133 ? 3.565 -9.881 22.813 1.00 94.50 133 LYS A C 1
ATOM 1058 O O . LYS A 1 133 ? 4.209 -10.640 23.537 1.00 94.50 133 LYS A O 1
ATOM 1063 N N . ILE A 1 134 ? 4.135 -8.996 22.010 1.00 93.50 134 ILE A N 1
ATOM 1064 C CA . ILE A 1 134 ? 5.577 -8.802 21.919 1.00 93.50 134 ILE A CA 1
ATOM 1065 C C . ILE A 1 134 ? 5.944 -7.431 22.482 1.00 93.50 134 ILE A C 1
ATOM 1067 O O . ILE A 1 134 ? 5.172 -6.474 22.412 1.00 93.50 134 ILE A O 1
ATOM 1071 N N . GLN A 1 135 ? 7.133 -7.328 23.061 1.00 90.25 135 GLN A N 1
ATOM 1072 C CA . GLN A 1 135 ? 7.708 -6.055 23.475 1.00 90.25 135 GLN A CA 1
ATOM 1073 C C . GLN A 1 135 ? 8.834 -5.713 22.506 1.00 90.25 135 GLN A C 1
ATOM 1075 O O . GLN A 1 135 ? 9.707 -6.544 22.256 1.00 90.25 135 GLN A O 1
ATOM 1080 N N . THR A 1 136 ? 8.802 -4.507 21.945 1.00 86.62 136 THR A N 1
ATOM 1081 C CA . THR A 1 136 ? 9.862 -4.060 21.032 1.00 86.62 136 THR A CA 1
ATOM 1082 C C . THR A 1 136 ? 11.131 -3.669 21.802 1.00 86.62 136 THR A C 1
ATOM 1084 O O . THR A 1 136 ? 11.160 -3.673 23.034 1.00 86.62 136 TH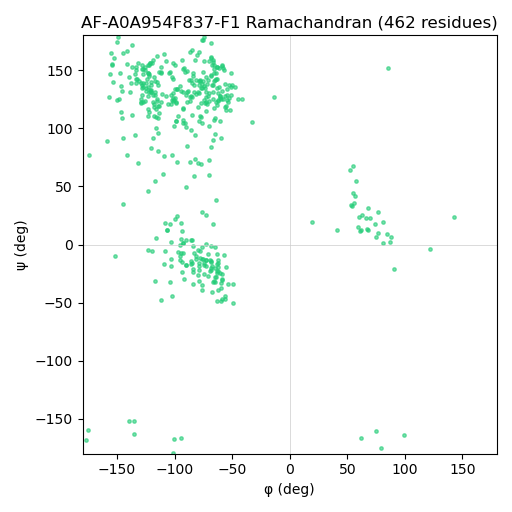R A O 1
ATOM 1087 N N . ALA A 1 137 ? 12.206 -3.323 21.085 1.00 81.88 137 ALA A N 1
ATOM 1088 C CA . ALA A 1 137 ? 13.416 -2.768 21.704 1.00 81.88 137 ALA A CA 1
ATOM 1089 C C . ALA A 1 137 ? 13.155 -1.415 22.399 1.00 81.88 137 ALA A C 1
ATOM 1091 O O . ALA A 1 137 ? 13.872 -1.032 23.324 1.00 81.88 137 ALA A O 1
ATOM 1092 N N . PHE A 1 138 ? 12.095 -0.720 21.985 1.00 78.06 138 PHE A N 1
ATOM 1093 C CA . PHE A 1 138 ? 11.502 0.397 22.704 1.00 78.06 138 PHE A CA 1
ATOM 1094 C C . PHE A 1 138 ? 10.382 -0.147 23.614 1.00 78.06 138 PHE A C 1
ATOM 1096 O O . PHE A 1 138 ? 9.776 -1.166 23.298 1.00 78.06 138 PHE A O 1
ATOM 1103 N N . PRO A 1 139 ? 10.050 0.474 24.756 1.00 82.00 139 PRO A N 1
ATOM 1104 C CA . PRO A 1 139 ? 9.059 -0.060 25.704 1.00 82.00 139 PRO A CA 1
ATOM 1105 C C . PRO A 1 139 ? 7.602 -0.099 25.180 1.00 82.00 139 PRO A C 1
ATOM 1107 O O . PRO A 1 139 ? 6.669 -0.236 25.968 1.00 82.00 139 PRO A O 1
ATOM 1110 N N . THR A 1 140 ? 7.396 0.000 23.867 1.00 88.44 140 THR A N 1
ATOM 1111 C CA . THR A 1 140 ? 6.124 -0.204 23.181 1.00 88.44 140 THR A CA 1
ATOM 1112 C C . THR A 1 140 ? 5.792 -1.693 23.132 1.00 88.44 140 THR A C 1
ATOM 1114 O O . THR A 1 140 ? 6.576 -2.520 22.653 1.00 88.44 140 THR A O 1
ATOM 1117 N N . VAL A 1 141 ? 4.612 -2.024 23.647 1.00 93.81 141 VAL A N 1
ATOM 1118 C CA . VAL A 1 141 ? 3.990 -3.342 23.512 1.00 93.81 141 VAL A CA 1
ATOM 1119 C C . VAL A 1 141 ? 3.271 -3.388 22.173 1.00 93.81 141 VAL A C 1
ATOM 1121 O O . VAL A 1 141 ? 2.581 -2.440 21.816 1.00 93.81 141 VAL A O 1
ATOM 1124 N N . LEU A 1 142 ? 3.403 -4.493 21.456 1.00 95.69 142 LEU A N 1
ATOM 1125 C CA . LEU A 1 142 ? 2.708 -4.741 20.205 1.00 95.69 142 LEU A CA 1
ATOM 1126 C C . LEU A 1 142 ? 1.906 -6.037 20.301 1.00 95.69 142 LEU A C 1
ATOM 1128 O O . LEU A 1 142 ? 2.302 -6.989 20.974 1.00 95.69 142 LEU A O 1
ATOM 1132 N N . MET A 1 143 ? 0.784 -6.063 19.599 1.00 96.38 143 MET A N 1
ATOM 1133 C CA . MET A 1 143 ? -0.053 -7.234 19.399 1.00 96.38 143 MET A CA 1
ATOM 1134 C C . MET A 1 143 ? -0.111 -7.535 17.894 1.00 96.38 143 MET A C 1
ATOM 1136 O O . MET A 1 143 ? -0.389 -6.619 17.111 1.00 96.38 143 MET A O 1
ATOM 1140 N N . PRO A 1 144 ? 0.156 -8.776 17.457 1.00 96.38 144 PRO A N 1
ATOM 1141 C CA . PRO A 1 144 ? 0.051 -9.136 16.049 1.00 96.38 144 PRO A CA 1
ATOM 1142 C C . PRO A 1 144 ? -1.403 -9.099 15.582 1.00 96.38 144 PRO A C 1
ATOM 1144 O O . PRO A 1 144 ? -2.298 -9.595 16.262 1.00 96.38 144 PRO A O 1
ATOM 1147 N N . PHE A 1 145 ? -1.633 -8.552 14.390 1.00 96.62 145 PHE A N 1
ATOM 1148 C CA . PHE A 1 145 ? -2.815 -8.896 13.603 1.00 96.62 145 PHE A CA 1
ATOM 1149 C C . PHE A 1 145 ? -2.713 -10.355 13.116 1.00 96.62 145 PHE A C 1
ATOM 1151 O O . PHE A 1 145 ? -1.613 -10.900 13.055 1.00 96.62 145 PHE A O 1
ATOM 1158 N N . PRO A 1 146 ? -3.822 -11.011 12.721 1.00 95.50 146 PRO A N 1
ATOM 1159 C CA . PRO A 1 146 ? -3.825 -12.458 12.465 1.00 95.50 146 PRO A CA 1
ATOM 1160 C C . PRO A 1 146 ? -3.110 -12.893 11.168 1.00 95.50 146 PRO A C 1
ATOM 1162 O O . PRO A 1 146 ? -3.049 -14.085 10.865 1.00 95.50 146 PRO A O 1
ATOM 1165 N N . MET A 1 147 ? -2.551 -11.950 10.405 1.00 95.06 147 MET A N 1
ATOM 1166 C CA . MET A 1 147 ? -1.814 -12.216 9.169 1.00 95.06 147 MET A CA 1
ATOM 1167 C C . MET A 1 147 ? -0.601 -13.125 9.420 1.00 95.06 147 MET A C 1
ATOM 1169 O O . MET A 1 147 ? 0.268 -12.798 10.225 1.00 95.06 147 MET A O 1
ATOM 1173 N N . ASN A 1 148 ? -0.527 -14.245 8.690 1.00 92.88 148 ASN A N 1
ATOM 1174 C CA . ASN A 1 148 ? 0.581 -15.214 8.733 1.00 92.88 148 ASN A CA 1
ATOM 1175 C C . ASN A 1 148 ? 0.923 -15.737 10.143 1.00 92.88 148 ASN A C 1
ATOM 1177 O O . ASN A 1 148 ? 2.084 -16.015 10.454 1.00 92.88 148 ASN A O 1
ATOM 1181 N N . MET A 1 149 ? -0.097 -15.872 10.995 1.00 87.69 149 MET A N 1
ATOM 1182 C CA . MET A 1 149 ? 0.041 -16.438 12.342 1.00 87.69 149 MET A CA 1
ATOM 1183 C C . MET A 1 149 ? -0.161 -17.959 12.382 1.00 87.69 149 MET A C 1
ATOM 1185 O O . MET A 1 149 ? 0.253 -18.596 13.347 1.00 87.69 149 MET A O 1
ATOM 1189 N N . ASP A 1 150 ? -0.768 -18.556 11.349 1.00 83.12 150 ASP A N 1
ATOM 1190 C CA . ASP A 1 150 ? -0.936 -20.009 11.252 1.00 83.12 150 ASP A CA 1
ATOM 1191 C C . ASP A 1 150 ? 0.322 -20.660 10.642 1.00 83.12 150 ASP A C 1
ATOM 1193 O O . ASP A 1 150 ? 0.577 -20.484 9.448 1.00 83.12 150 ASP A O 1
ATOM 1197 N N . PRO A 1 151 ? 1.105 -21.435 11.417 1.00 72.44 151 PRO A N 1
ATOM 1198 C CA . PRO A 1 151 ? 2.334 -22.063 10.935 1.00 72.44 151 PRO A CA 1
ATOM 1199 C C . PRO A 1 151 ? 2.098 -23.168 9.893 1.00 72.44 151 PRO A C 1
ATOM 1201 O O . PRO A 1 151 ? 3.055 -23.608 9.259 1.00 72.44 151 PRO A O 1
ATOM 1204 N N . GLY A 1 152 ? 0.861 -23.653 9.733 1.00 75.50 152 GLY A N 1
ATOM 1205 C CA . GLY A 1 152 ? 0.499 -24.653 8.726 1.00 75.50 152 GLY A CA 1
ATOM 1206 C C . GLY A 1 152 ? -0.057 -24.066 7.428 1.00 75.50 152 GLY A C 1
ATOM 1207 O O . GLY A 1 152 ? -0.242 -24.812 6.465 1.00 75.50 152 GLY A O 1
ATOM 1208 N N . ALA A 1 153 ? -0.343 -22.763 7.393 1.00 83.50 153 ALA A N 1
ATOM 1209 C CA . ALA A 1 153 ? -0.922 -22.102 6.233 1.00 83.50 153 ALA A CA 1
ATOM 1210 C C . ALA A 1 153 ? 0.154 -21.552 5.289 1.00 83.50 153 ALA A C 1
ATOM 1212 O O . ALA A 1 153 ? 1.216 -21.097 5.711 1.00 83.50 153 ALA A O 1
ATOM 1213 N N . GLU A 1 154 ? -0.160 -21.543 3.992 1.00 85.44 154 GLU A N 1
ATOM 1214 C CA . GLU A 1 154 ? 0.634 -20.831 2.989 1.00 85.44 154 GLU A CA 1
ATOM 1215 C C . GLU A 1 154 ? 0.614 -19.321 3.290 1.00 85.44 154 GLU A C 1
ATOM 1217 O O . GLU A 1 154 ? -0.473 -18.721 3.306 1.00 85.44 154 GLU A O 1
ATOM 1222 N N . PRO A 1 155 ? 1.777 -18.691 3.529 1.00 89.75 155 PRO A N 1
ATOM 1223 C CA . PRO A 1 155 ? 1.844 -17.297 3.904 1.00 89.75 155 PRO A CA 1
ATOM 1224 C C . PRO A 1 155 ? 1.426 -16.397 2.746 1.00 89.75 155 PRO A C 1
ATOM 1226 O O . PRO A 1 155 ? 1.665 -16.656 1.562 1.00 89.75 155 PRO A O 1
ATOM 1229 N N . ARG A 1 156 ? 0.776 -15.299 3.107 1.00 92.56 156 ARG A N 1
ATOM 1230 C CA . ARG A 1 156 ? 0.257 -14.294 2.188 1.00 92.56 156 ARG A CA 1
ATOM 1231 C C . ARG A 1 156 ? 1.061 -13.026 2.346 1.00 92.56 156 ARG A C 1
ATOM 1233 O O . ARG A 1 156 ? 1.210 -12.518 3.447 1.00 92.56 156 ARG A O 1
ATOM 1240 N N . TYR A 1 157 ? 1.526 -12.501 1.226 1.00 94.25 157 TYR A N 1
ATOM 1241 C CA . TYR A 1 157 ? 2.348 -11.300 1.183 1.00 94.25 157 TYR A CA 1
ATOM 1242 C C . TYR A 1 157 ? 1.652 -10.209 0.393 1.00 94.25 157 TYR A C 1
ATOM 1244 O O . TYR A 1 157 ? 0.815 -10.500 -0.460 1.00 94.25 157 TYR A O 1
ATOM 1252 N N . TYR A 1 158 ? 2.038 -8.964 0.621 1.00 95.81 158 TYR A N 1
ATOM 1253 C CA . TYR A 1 158 ? 1.692 -7.855 -0.254 1.00 95.81 158 TYR A CA 1
ATOM 1254 C C . TYR A 1 158 ? 2.953 -7.073 -0.605 1.00 95.81 158 TYR A C 1
ATOM 1256 O O . TYR A 1 158 ? 3.638 -6.596 0.298 1.00 95.81 158 TYR A O 1
ATOM 1264 N N . THR A 1 159 ? 3.242 -6.939 -1.900 1.00 95.38 159 THR A N 1
ATOM 1265 C CA . THR A 1 159 ? 4.413 -6.203 -2.378 1.00 95.38 159 THR A CA 1
ATOM 1266 C C . THR A 1 159 ? 4.107 -4.715 -2.311 1.00 95.38 159 THR A C 1
ATOM 1268 O O . THR A 1 159 ? 3.327 -4.191 -3.103 1.00 95.38 159 THR A O 1
ATOM 1271 N N . TRP A 1 160 ? 4.708 -4.038 -1.342 1.00 94.94 160 TRP A N 1
ATOM 1272 C CA . TRP A 1 160 ? 4.650 -2.595 -1.203 1.00 94.94 160 TRP A CA 1
ATOM 1273 C C . TRP A 1 160 ? 5.848 -1.942 -1.895 1.00 94.94 160 TRP A C 1
ATOM 1275 O O . TRP A 1 160 ? 6.870 -2.579 -2.169 1.00 94.94 160 TRP A O 1
ATOM 1285 N N . ARG A 1 161 ? 5.705 -0.655 -2.220 1.00 91.88 161 ARG A N 1
ATOM 1286 C CA . ARG A 1 161 ? 6.657 0.091 -3.049 1.00 91.88 161 ARG A CA 1
ATOM 1287 C C . ARG A 1 161 ? 6.879 -0.626 -4.388 1.00 91.88 161 ARG A C 1
ATOM 1289 O O . ARG A 1 161 ? 8.011 -0.809 -4.840 1.00 91.88 161 ARG A O 1
ATOM 1296 N N . ASP A 1 162 ? 5.775 -1.082 -4.985 1.00 92.38 162 ASP A N 1
ATOM 1297 C CA . ASP A 1 162 ? 5.771 -1.962 -6.151 1.00 92.38 162 ASP A CA 1
ATOM 1298 C C . ASP A 1 162 ? 6.103 -1.195 -7.438 1.00 92.38 162 ASP A C 1
ATOM 1300 O O . ASP A 1 162 ? 5.265 -0.505 -8.021 1.00 92.38 162 ASP A O 1
ATOM 1304 N N . THR A 1 163 ? 7.328 -1.381 -7.924 1.00 88.81 163 THR A N 1
ATOM 1305 C CA . THR A 1 163 ? 7.847 -0.779 -9.165 1.00 88.81 163 THR A CA 1
ATOM 1306 C C . THR A 1 163 ? 7.207 -1.314 -10.452 1.00 88.81 163 THR A C 1
ATOM 1308 O O . THR A 1 163 ? 7.560 -0.881 -11.550 1.00 88.81 163 THR A O 1
ATOM 1311 N N . SER A 1 164 ? 6.276 -2.267 -10.359 1.00 87.19 164 SER A N 1
ATOM 1312 C CA . SER A 1 164 ? 5.478 -2.709 -11.501 1.00 87.19 164 SER A CA 1
ATOM 1313 C C . SER A 1 164 ? 4.255 -1.855 -11.788 1.00 87.19 164 SER A C 1
ATOM 1315 O O . SER A 1 164 ? 3.799 -1.843 -12.935 1.00 87.19 164 SER A O 1
ATOM 1317 N N . LEU A 1 165 ? 3.795 -1.105 -10.789 1.00 89.88 165 LEU A N 1
ATOM 1318 C CA . LEU A 1 165 ? 2.730 -0.125 -10.917 1.00 89.88 165 LEU A CA 1
ATOM 1319 C C . LEU A 1 165 ? 3.315 1.185 -11.441 1.00 89.88 165 LEU A C 1
ATOM 1321 O O . LEU A 1 165 ? 4.330 1.671 -10.945 1.00 89.88 165 LEU A O 1
ATOM 1325 N N . ILE A 1 166 ? 2.673 1.751 -12.460 1.00 86.94 166 ILE A N 1
ATOM 1326 C CA . ILE A 1 166 ? 3.111 3.011 -13.084 1.00 86.94 166 ILE A CA 1
ATOM 1327 C C . ILE A 1 166 ? 2.183 4.178 -12.741 1.00 86.94 166 ILE A C 1
ATOM 1329 O O . ILE A 1 166 ? 2.455 5.322 -13.110 1.00 86.94 166 ILE A O 1
ATOM 1333 N N . GLU A 1 167 ? 1.078 3.894 -12.054 1.00 90.06 167 GLU A N 1
ATOM 1334 C CA . GLU A 1 167 ? 0.157 4.893 -11.548 1.00 90.06 167 GLU A CA 1
ATOM 1335 C C . GLU A 1 167 ? 0.819 5.838 -10.551 1.00 90.06 167 GLU A C 1
ATOM 1337 O O . GLU A 1 167 ? 1.764 5.501 -9.833 1.00 90.06 167 GLU A O 1
ATOM 1342 N N . ARG A 1 168 ? 0.272 7.052 -10.515 1.00 90.12 168 ARG A N 1
ATOM 1343 C CA . ARG A 1 168 ? 0.730 8.144 -9.666 1.00 90.12 168 ARG A CA 1
ATOM 1344 C C . ARG A 1 168 ? -0.417 8.619 -8.783 1.00 90.12 168 ARG A C 1
ATOM 1346 O O . ARG A 1 168 ? -1.575 8.591 -9.199 1.00 90.12 168 ARG A O 1
ATOM 1353 N N . GLY A 1 169 ? -0.080 9.044 -7.575 1.00 93.25 169 GLY A N 1
ATOM 1354 C CA . GLY A 1 169 ? -1.003 9.512 -6.553 1.00 93.25 169 GLY A CA 1
ATOM 1355 C C . GLY A 1 169 ? -0.511 10.785 -5.869 1.00 93.25 169 GLY A C 1
ATOM 1356 O O . GLY A 1 169 ? 0.217 11.592 -6.451 1.00 93.25 169 GLY A O 1
ATOM 1357 N N . ALA A 1 170 ? -0.932 10.949 -4.616 1.00 91.94 170 ALA A N 1
ATOM 1358 C CA . ALA A 1 170 ? -0.818 12.161 -3.810 1.00 91.94 170 ALA A CA 1
ATOM 1359 C C . ALA A 1 170 ? -1.480 13.399 -4.452 1.00 91.94 170 ALA A C 1
ATOM 1361 O O . ALA A 1 170 ? -0.825 14.438 -4.625 1.00 91.94 170 ALA A O 1
ATOM 1362 N N . PRO A 1 171 ? -2.775 13.332 -4.823 1.00 89.62 171 PRO A N 1
ATOM 1363 C CA . PRO A 1 171 ? -3.494 14.522 -5.247 1.00 89.62 171 PRO A CA 1
ATOM 1364 C C . PRO A 1 171 ? -3.591 15.511 -4.078 1.00 89.62 171 PRO A C 1
ATOM 1366 O O . PRO A 1 171 ? -3.701 15.117 -2.919 1.00 89.62 171 PRO A O 1
ATOM 1369 N N . ASN A 1 172 ? -3.592 16.809 -4.386 1.00 88.00 172 ASN A N 1
ATOM 1370 C CA . ASN A 1 172 ? -3.796 17.896 -3.416 1.00 88.00 172 ASN A CA 1
ATOM 1371 C C . ASN A 1 172 ? -2.763 17.998 -2.274 1.00 88.00 172 ASN A C 1
ATOM 1373 O O . ASN A 1 172 ? -3.011 18.741 -1.327 1.00 88.00 172 ASN A O 1
ATOM 1377 N N . GLY A 1 173 ? -1.642 17.277 -2.343 1.00 82.75 173 GLY A N 1
ATOM 1378 C CA . GLY A 1 173 ? -0.485 17.450 -1.457 1.00 82.75 173 GLY A CA 1
ATOM 1379 C C . GLY A 1 173 ? 0.643 18.225 -2.133 1.00 82.75 173 GLY A C 1
ATOM 1380 O O . GLY A 1 173 ? 0.538 18.593 -3.304 1.00 82.75 173 GLY A O 1
ATOM 1381 N N . PHE A 1 174 ? 1.754 18.425 -1.425 1.00 77.31 174 PHE A N 1
ATOM 1382 C CA . PHE A 1 174 ? 2.953 19.030 -2.011 1.00 77.31 174 PHE A CA 1
ATOM 1383 C C . PHE A 1 174 ? 3.768 18.052 -2.882 1.00 77.31 174 PHE A C 1
ATOM 1385 O O . PHE A 1 174 ? 4.709 18.462 -3.554 1.00 77.31 174 PHE A O 1
ATOM 1392 N N . GLY A 1 175 ? 3.377 16.773 -2.925 1.00 79.69 175 GLY A N 1
ATOM 1393 C CA . GLY A 1 175 ? 4.112 15.689 -3.578 1.00 79.69 175 GLY A CA 1
ATOM 1394 C C . GLY A 1 175 ? 4.934 14.873 -2.576 1.00 79.69 175 GLY A C 1
ATOM 1395 O O . GLY A 1 175 ? 4.691 14.936 -1.373 1.00 79.69 175 GLY A O 1
ATOM 1396 N N . GLY A 1 176 ? 5.888 14.076 -3.060 1.00 73.62 176 GLY A N 1
ATOM 1397 C CA . GLY A 1 176 ? 6.767 13.267 -2.209 1.00 73.62 176 GLY A CA 1
ATOM 1398 C C . GLY A 1 176 ? 7.909 14.138 -1.712 1.00 73.62 176 GLY A C 1
ATOM 1399 O O . GLY A 1 176 ? 8.876 14.368 -2.436 1.00 73.62 176 GLY A O 1
ATOM 1400 N N . ASN A 1 177 ? 7.729 14.708 -0.524 1.00 66.44 177 ASN A N 1
ATOM 1401 C CA . ASN A 1 177 ? 8.518 15.836 -0.051 1.00 66.44 177 ASN A CA 1
ATOM 1402 C C . ASN A 1 177 ? 9.610 15.415 0.948 1.00 66.44 177 ASN A C 1
ATOM 1404 O O . ASN A 1 177 ? 9.318 14.774 1.958 1.00 66.44 177 ASN A O 1
ATOM 1408 N N . VAL A 1 178 ? 10.847 15.870 0.720 1.00 60.94 178 VAL A N 1
ATOM 1409 C CA . VAL A 1 178 ? 11.970 15.743 1.666 1.00 60.94 178 VAL A CA 1
ATOM 1410 C C . VAL A 1 178 ? 11.728 16.593 2.927 1.00 60.94 178 VAL A C 1
ATOM 1412 O O . VAL A 1 178 ? 12.087 16.198 4.030 1.00 60.94 178 VAL A O 1
ATOM 1415 N N . ALA A 1 179 ? 11.037 17.729 2.815 1.00 58.88 179 ALA A N 1
ATOM 1416 C CA . ALA A 1 179 ? 10.707 18.622 3.925 1.00 58.88 179 ALA A CA 1
ATOM 1417 C C . ALA A 1 179 ? 9.742 18.008 4.949 1.00 58.88 179 ALA A C 1
ATOM 1419 O O . ALA A 1 179 ? 9.847 18.336 6.128 1.00 58.88 179 ALA A O 1
ATOM 1420 N N . GLN A 1 180 ? 8.821 17.122 4.541 1.00 63.94 180 GLN A N 1
ATOM 1421 C CA . GLN A 1 180 ? 7.999 16.365 5.500 1.00 63.94 180 GLN A CA 1
ATOM 1422 C C . GLN A 1 180 ? 8.888 15.475 6.359 1.00 63.94 180 GLN A C 1
ATOM 1424 O O . GLN A 1 180 ? 8.799 15.511 7.582 1.00 63.94 180 GLN A O 1
ATOM 1429 N N . TRP A 1 181 ? 9.786 14.734 5.711 1.00 64.25 181 TRP A N 1
ATOM 1430 C CA . TRP A 1 181 ? 10.769 13.911 6.395 1.00 64.25 181 TRP A CA 1
ATOM 1431 C C . TRP A 1 181 ? 11.649 14.756 7.322 1.00 64.25 181 TRP A C 1
ATOM 1433 O O . TRP A 1 181 ? 11.751 14.432 8.498 1.00 64.25 181 TRP A O 1
ATOM 1443 N N . HIS A 1 182 ? 12.184 15.896 6.872 1.00 62.47 182 HIS A N 1
ATOM 1444 C CA . HIS A 1 182 ? 12.952 16.811 7.730 1.00 62.47 182 HIS A CA 1
ATOM 1445 C C . HIS A 1 182 ? 12.145 17.335 8.925 1.00 62.47 182 HIS A C 1
ATOM 1447 O O . HIS A 1 182 ? 12.616 17.283 10.059 1.00 62.47 182 HIS A O 1
ATOM 1453 N N . THR A 1 183 ? 10.922 17.815 8.687 1.00 63.47 183 THR A N 1
ATOM 1454 C CA . THR A 1 183 ? 10.056 18.385 9.733 1.00 63.47 183 THR A CA 1
ATOM 1455 C C . THR A 1 183 ? 9.713 17.344 10.797 1.00 63.47 183 THR A C 1
ATOM 1457 O O . THR A 1 183 ? 9.687 17.667 11.981 1.00 63.47 183 THR A O 1
ATOM 1460 N N . LEU A 1 184 ? 9.474 16.095 10.390 1.00 63.75 184 LEU A N 1
ATOM 1461 C CA . LEU A 1 184 ? 9.076 15.015 11.292 1.00 63.75 184 LEU A CA 1
ATOM 1462 C C . LEU A 1 184 ? 10.264 14.338 11.986 1.00 63.75 184 LEU A C 1
ATOM 1464 O O . LEU A 1 184 ? 10.150 13.954 13.147 1.00 63.75 184 LEU A O 1
ATOM 1468 N N . THR A 1 185 ? 11.411 14.218 11.314 1.00 61.19 185 THR A N 1
ATOM 1469 C CA . THR A 1 185 ? 12.625 13.605 11.888 1.00 61.19 185 THR A CA 1
ATOM 1470 C C . THR A 1 185 ? 13.486 14.587 12.683 1.00 61.19 185 THR A C 1
ATOM 1472 O O . THR A 1 185 ? 14.377 14.169 13.421 1.00 61.19 185 THR A O 1
ATOM 1475 N N . GLY A 1 186 ? 13.248 15.896 12.543 1.00 57.00 186 GLY A N 1
ATOM 1476 C CA . GLY A 1 186 ? 14.061 16.941 13.168 1.00 57.00 186 GLY A CA 1
ATOM 1477 C C . GLY A 1 186 ? 15.484 17.031 12.607 1.00 57.00 186 GLY A C 1
ATOM 1478 O O . GLY A 1 186 ? 16.346 17.667 13.218 1.00 57.00 186 GLY A O 1
ATOM 1479 N N . LEU A 1 187 ? 15.753 16.386 11.469 1.00 54.34 187 LEU A N 1
ATOM 1480 C CA . LEU A 1 187 ? 17.045 16.460 10.800 1.00 54.34 187 LEU A CA 1
ATOM 1481 C C . LEU A 1 187 ? 17.227 17.844 10.166 1.00 54.34 187 LEU A C 1
ATOM 1483 O O . LEU A 1 187 ? 16.273 18.358 9.573 1.00 54.34 187 LEU A O 1
ATOM 1487 N N . PRO A 1 188 ? 18.432 18.443 10.267 1.00 46.25 188 PRO A N 1
ATOM 1488 C CA . PRO A 1 188 ? 18.679 19.774 9.735 1.00 46.25 188 PRO A CA 1
ATOM 1489 C C . PRO A 1 188 ? 18.301 19.814 8.257 1.00 46.25 188 PRO A C 1
ATOM 1491 O O . PRO A 1 188 ? 18.634 18.903 7.494 1.00 46.25 188 PRO A O 1
ATOM 1494 N N . PHE A 1 189 ? 17.574 20.863 7.877 1.00 51.94 189 PHE A N 1
ATOM 1495 C CA . PHE A 1 189 ? 17.420 21.218 6.475 1.00 51.94 189 PHE A CA 1
ATOM 1496 C C . PHE A 1 189 ? 18.827 21.415 5.906 1.00 51.94 189 PHE A C 1
ATOM 1498 O O . PHE A 1 189 ? 19.671 22.022 6.571 1.00 51.94 189 PHE A O 1
ATOM 1505 N N . PHE A 1 190 ? 19.096 20.920 4.699 1.00 50.62 190 PHE A N 1
ATOM 1506 C CA . PHE A 1 190 ? 20.262 21.386 3.953 1.00 50.62 190 PHE A CA 1
ATOM 1507 C C . PHE A 1 190 ? 19.975 22.842 3.564 1.00 50.62 190 PHE A C 1
ATOM 1509 O O . PHE A 1 190 ? 19.412 23.127 2.517 1.00 50.62 190 PHE A O 1
ATOM 1516 N N . GLU A 1 191 ? 20.252 23.754 4.495 1.00 40.72 191 GLU A N 1
ATOM 1517 C CA . GLU A 1 191 ? 20.054 25.201 4.362 1.00 40.72 191 GLU A CA 1
ATOM 1518 C C . GLU A 1 191 ? 21.050 25.805 3.352 1.00 40.72 191 GLU A C 1
ATOM 1520 O O . GLU A 1 191 ? 20.847 26.908 2.855 1.00 40.72 191 GLU A O 1
ATOM 1525 N N . ASP A 1 192 ? 22.072 25.033 2.973 1.00 41.97 192 ASP A N 1
ATOM 1526 C CA . ASP A 1 192 ? 23.045 25.355 1.934 1.00 41.97 192 ASP A CA 1
ATOM 1527 C C . ASP A 1 192 ? 22.592 24.851 0.549 1.00 41.97 192 ASP A C 1
ATOM 1529 O O . ASP A 1 192 ? 23.361 24.200 -0.158 1.00 41.97 192 ASP A O 1
ATOM 1533 N N . ASP A 1 193 ? 21.352 25.141 0.136 1.00 43.56 193 ASP A N 1
ATOM 1534 C CA . ASP A 1 193 ? 21.077 25.213 -1.303 1.00 43.56 193 ASP A CA 1
ATOM 1535 C C . ASP A 1 193 ? 21.623 26.566 -1.802 1.00 43.56 193 ASP A C 1
ATOM 1537 O O . ASP A 1 193 ? 21.077 27.619 -1.448 1.00 43.56 193 ASP A O 1
ATOM 1541 N N . PRO A 1 194 ? 22.713 26.596 -2.597 1.00 42.94 194 PRO A N 1
ATOM 1542 C CA . PRO A 1 194 ? 23.264 27.839 -3.136 1.00 42.94 194 PRO A CA 1
ATOM 1543 C C . PRO A 1 194 ? 22.284 28.568 -4.078 1.00 42.94 194 PRO A C 1
ATOM 1545 O O . PRO A 1 194 ? 22.533 29.716 -4.454 1.00 42.94 194 PRO A O 1
ATOM 1548 N N . CYS A 1 195 ? 21.161 27.940 -4.436 1.00 43.91 195 CYS A N 1
ATOM 1549 C CA . CYS A 1 195 ? 20.039 28.533 -5.148 1.00 43.91 195 CYS A CA 1
ATOM 1550 C C . CYS A 1 195 ? 19.031 29.215 -4.198 1.00 43.91 195 CYS A C 1
ATOM 1552 O O . CYS A 1 195 ? 17.905 28.755 -4.039 1.00 43.91 195 CYS A O 1
ATOM 1554 N N . ASP A 1 196 ? 19.413 30.349 -3.605 1.00 40.50 196 ASP A N 1
ATOM 1555 C CA . ASP A 1 196 ? 18.484 31.316 -2.988 1.00 40.50 196 ASP A CA 1
ATOM 1556 C C . ASP A 1 196 ? 17.491 30.733 -1.960 1.00 40.50 196 ASP A C 1
ATOM 1558 O O . ASP A 1 196 ? 16.288 30.758 -2.197 1.00 40.50 196 ASP A O 1
ATOM 1562 N N . GLY A 1 197 ? 17.986 30.203 -0.831 1.00 41.50 197 GLY A N 1
ATOM 1563 C CA . GLY A 1 197 ? 17.392 30.221 0.528 1.00 41.50 197 GLY A CA 1
ATOM 1564 C C . GLY A 1 197 ? 15.879 30.007 0.756 1.00 41.50 197 GLY A C 1
ATOM 1565 O O . GLY A 1 197 ? 15.389 30.311 1.843 1.00 41.50 197 GLY A O 1
ATOM 1566 N N . THR A 1 198 ? 15.104 29.558 -0.232 1.00 40.22 198 THR A N 1
ATOM 1567 C CA . THR A 1 198 ? 13.635 29.675 -0.237 1.00 40.22 198 THR A CA 1
ATOM 1568 C C . THR A 1 198 ? 12.903 28.582 -1.019 1.00 40.22 198 THR A C 1
ATOM 1570 O O . THR A 1 198 ? 11.679 28.488 -0.899 1.00 40.22 198 THR A O 1
ATOM 1573 N N . VAL A 1 199 ? 13.584 27.726 -1.790 1.00 45.47 199 VAL A N 1
ATOM 1574 C CA . VAL A 1 199 ? 12.898 26.731 -2.631 1.00 45.47 199 VAL A CA 1
ATOM 1575 C C . VAL A 1 199 ? 12.916 25.352 -1.973 1.00 45.47 199 VAL A C 1
ATOM 1577 O O . VAL A 1 199 ? 13.893 24.617 -2.030 1.00 45.47 199 VAL A O 1
ATOM 1580 N N . LEU A 1 200 ? 11.783 24.981 -1.373 1.00 51.59 200 LEU A N 1
ATOM 1581 C CA . LEU A 1 200 ? 11.478 23.596 -1.010 1.00 51.59 200 LEU A CA 1
ATOM 1582 C C . LEU A 1 200 ? 11.463 22.749 -2.292 1.00 51.59 200 LEU A C 1
ATOM 1584 O O . LEU A 1 200 ? 10.532 22.857 -3.093 1.00 51.59 200 LEU A O 1
ATOM 1588 N N . THR A 1 201 ? 12.485 21.927 -2.513 1.00 55.81 201 THR A N 1
ATOM 1589 C CA . THR A 1 201 ? 12.544 21.052 -3.685 1.00 55.81 201 THR A CA 1
ATOM 1590 C C . THR A 1 201 ? 11.947 19.684 -3.346 1.00 55.81 201 THR A C 1
ATOM 1592 O O . THR A 1 201 ? 12.403 18.962 -2.462 1.00 55.81 201 THR A O 1
ATOM 1595 N N . ASN A 1 202 ? 10.851 19.341 -4.026 1.00 65.25 202 ASN A N 1
ATOM 1596 C CA . ASN A 1 202 ? 10.181 18.055 -3.844 1.00 65.25 202 ASN A CA 1
ATOM 1597 C C . ASN A 1 202 ? 10.786 17.002 -4.759 1.00 65.25 202 ASN A C 1
ATOM 1599 O O . ASN A 1 202 ? 11.023 17.278 -5.933 1.00 65.25 202 ASN A O 1
ATOM 1603 N N . PHE A 1 203 ? 10.912 15.778 -4.250 1.00 72.31 203 PHE A N 1
ATOM 1604 C CA . PHE A 1 203 ? 11.357 14.636 -5.045 1.00 72.31 203 PHE A CA 1
ATOM 1605 C C . PHE A 1 203 ? 10.320 14.259 -6.121 1.00 72.31 203 PHE A C 1
ATOM 1607 O O . PHE A 1 203 ? 10.647 14.019 -7.284 1.00 72.31 203 PHE A O 1
ATOM 1614 N N . TYR A 1 204 ? 9.033 14.293 -5.755 1.00 79.25 204 TYR A N 1
ATOM 1615 C CA . TYR A 1 204 ? 7.913 14.218 -6.700 1.00 79.25 204 TYR A CA 1
ATOM 1616 C C . TYR A 1 204 ? 7.069 15.484 -6.641 1.00 79.25 204 TYR A C 1
ATOM 1618 O O . TYR A 1 204 ? 6.791 15.993 -5.557 1.00 79.25 204 TYR A O 1
ATOM 1626 N N . PHE A 1 205 ? 6.552 15.926 -7.787 1.00 78.31 205 PHE A N 1
ATOM 1627 C CA . PHE A 1 205 ? 5.533 16.975 -7.831 1.00 78.31 205 PHE A CA 1
ATOM 1628 C C . PHE A 1 205 ? 4.179 16.507 -7.258 1.00 78.31 205 PHE A C 1
ATOM 1630 O O . PHE A 1 205 ? 3.907 15.299 -7.201 1.00 78.31 205 PHE A O 1
ATOM 1637 N N . PRO A 1 206 ? 3.289 17.449 -6.887 1.00 80.44 206 PRO A N 1
ATOM 1638 C CA . PRO A 1 206 ? 1.891 17.143 -6.597 1.00 80.44 206 PRO A CA 1
ATOM 1639 C C . PRO A 1 206 ? 1.263 16.268 -7.688 1.00 80.44 206 PRO A C 1
ATOM 1641 O O . PRO A 1 206 ? 1.444 16.535 -8.878 1.00 80.44 206 PRO A O 1
ATOM 1644 N N . ASN A 1 207 ? 0.507 15.238 -7.294 1.00 87.50 207 ASN A N 1
ATOM 1645 C CA . ASN A 1 207 ? -0.123 14.275 -8.207 1.00 87.50 207 ASN A CA 1
ATOM 1646 C C . ASN A 1 207 ? 0.856 13.449 -9.078 1.00 87.50 207 ASN A C 1
ATOM 1648 O O . ASN A 1 207 ? 0.435 12.829 -10.054 1.00 87.50 207 ASN A O 1
ATOM 1652 N N . GLN A 1 208 ? 2.160 13.462 -8.775 1.00 86.38 208 GLN A N 1
ATOM 1653 C CA . GLN A 1 208 ? 3.186 12.722 -9.523 1.00 86.38 208 GLN A CA 1
ATOM 1654 C C . GLN A 1 208 ? 3.891 11.639 -8.696 1.00 86.38 208 GLN A C 1
ATOM 1656 O O . GLN A 1 208 ? 4.816 11.002 -9.200 1.00 86.38 208 GLN A O 1
ATOM 1661 N N . VAL A 1 209 ? 3.450 11.399 -7.458 1.00 88.75 209 VAL A N 1
ATOM 1662 C CA . VAL A 1 209 ? 4.069 10.436 -6.535 1.00 88.75 209 VAL A CA 1
ATOM 1663 C C . VAL A 1 209 ? 3.771 9.017 -6.999 1.00 88.75 209 VAL A C 1
ATOM 1665 O O . VAL A 1 2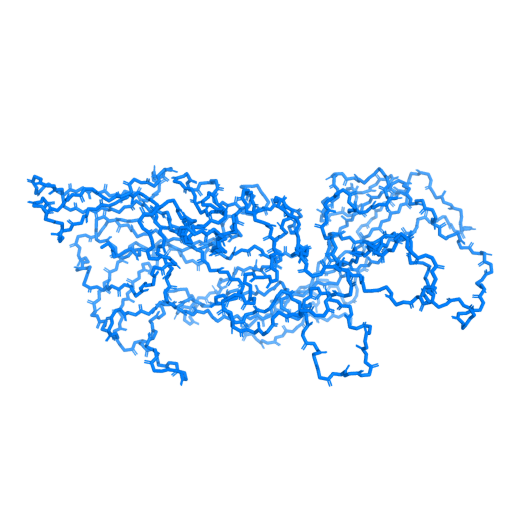09 ? 2.611 8.640 -7.109 1.00 88.75 209 VAL A O 1
ATOM 1668 N N . GLN A 1 210 ? 4.795 8.225 -7.285 1.00 88.75 210 GLN A N 1
ATOM 1669 C CA . GLN A 1 210 ? 4.629 6.846 -7.763 1.00 88.75 210 GLN A CA 1
ATOM 1670 C C . GLN A 1 210 ? 4.450 5.865 -6.596 1.00 88.75 210 GLN A C 1
ATOM 1672 O O . GLN A 1 210 ? 4.711 6.203 -5.442 1.00 88.75 210 GLN A O 1
ATOM 1677 N N . SER A 1 211 ? 4.036 4.630 -6.895 1.00 91.88 211 SER A N 1
ATOM 1678 C CA . SER A 1 211 ? 3.819 3.547 -5.914 1.00 91.88 211 SER A CA 1
ATOM 1679 C C . SER A 1 211 ? 4.986 3.338 -4.942 1.00 91.88 211 SER A C 1
ATOM 1681 O O . SER A 1 211 ? 4.760 3.042 -3.772 1.00 91.88 211 SER A O 1
ATOM 1683 N N . SER A 1 212 ? 6.226 3.549 -5.394 1.00 87.38 212 SER A N 1
ATOM 1684 C CA . SER A 1 212 ? 7.446 3.460 -4.580 1.00 87.38 212 SER A CA 1
ATOM 1685 C C . SER A 1 212 ? 7.505 4.466 -3.432 1.00 87.38 212 SER A C 1
ATOM 1687 O O . SER A 1 212 ? 8.289 4.270 -2.511 1.00 87.38 212 SER A O 1
ATOM 1689 N N . ALA A 1 213 ? 6.722 5.538 -3.496 1.00 87.50 213 ALA A N 1
ATOM 1690 C CA . ALA 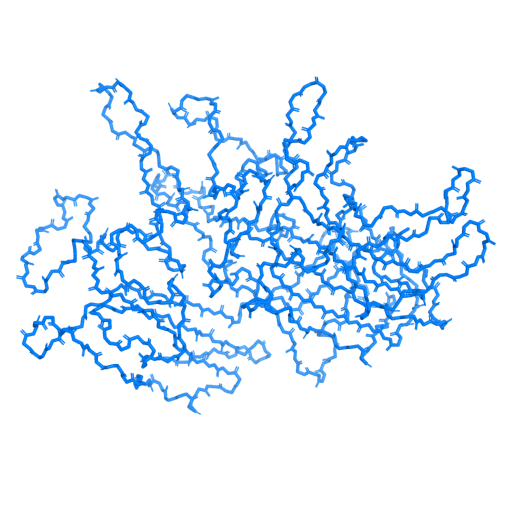A 1 213 ? 6.720 6.638 -2.543 1.00 87.50 213 ALA A CA 1
ATOM 1691 C C . ALA A 1 213 ? 5.362 6.819 -1.845 1.00 87.50 213 ALA A C 1
ATOM 1693 O O . ALA A 1 213 ? 5.221 7.654 -0.951 1.00 87.50 213 ALA A O 1
ATOM 1694 N N . LEU A 1 214 ? 4.354 6.050 -2.266 1.00 93.50 214 LEU A N 1
ATOM 1695 C CA . LEU A 1 214 ? 3.007 6.131 -1.725 1.00 93.50 214 LEU A CA 1
ATOM 1696 C C . LEU A 1 214 ? 2.870 5.302 -0.439 1.00 93.50 214 LEU A C 1
ATOM 1698 O O . LEU A 1 214 ? 3.465 4.226 -0.327 1.00 93.50 214 LEU A O 1
ATOM 1702 N N . PRO A 1 215 ? 2.058 5.767 0.526 1.00 94.88 215 PRO A N 1
ATOM 1703 C CA . PRO A 1 215 ? 1.793 5.035 1.758 1.00 94.88 215 PRO A CA 1
ATOM 1704 C C . PRO A 1 215 ? 1.214 3.639 1.509 1.00 94.88 215 PRO A C 1
ATOM 1706 O O . PRO A 1 215 ? 0.504 3.405 0.524 1.00 94.88 215 PRO A O 1
ATOM 1709 N N . LEU A 1 216 ? 1.467 2.724 2.441 1.00 97.00 216 LEU A N 1
ATOM 1710 C CA . LEU A 1 216 ? 0.748 1.458 2.511 1.00 97.00 216 LEU A CA 1
ATOM 1711 C C . LEU A 1 216 ? -0.669 1.743 3.014 1.00 97.00 216 LEU A C 1
ATOM 1713 O O . LEU A 1 216 ? -0.827 2.296 4.100 1.00 97.00 216 LEU A O 1
ATOM 1717 N N . LEU A 1 217 ? -1.690 1.356 2.249 1.00 98.00 217 LEU A N 1
ATOM 1718 C CA . LEU A 1 217 ? -3.082 1.404 2.686 1.00 98.00 217 LEU A CA 1
ATOM 1719 C C . LEU A 1 217 ? -3.461 0.059 3.300 1.00 98.00 217 LEU A C 1
ATOM 1721 O O . LEU A 1 217 ? -3.477 -0.968 2.618 1.00 98.00 217 LEU A O 1
ATOM 1725 N N . LEU A 1 218 ? -3.808 0.084 4.580 1.00 98.00 218 LEU A N 1
ATOM 1726 C CA . LEU A 1 218 ? -4.300 -1.063 5.321 1.00 98.00 218 LEU A CA 1
ATOM 1727 C C . LEU A 1 218 ? -5.824 -0.990 5.402 1.00 98.00 218 LEU A C 1
ATOM 1729 O O . LEU A 1 218 ? -6.393 0.005 5.849 1.00 98.00 218 LEU A O 1
ATOM 1733 N N . GLU A 1 219 ? -6.486 -2.058 4.972 1.00 97.81 219 GLU A N 1
ATOM 1734 C CA . GLU A 1 219 ? -7.934 -2.216 5.018 1.00 97.81 219 GLU A CA 1
ATOM 1735 C C . GLU A 1 219 ? -8.299 -3.367 5.955 1.00 97.81 219 GLU A C 1
ATOM 1737 O O . GLU A 1 219 ? -7.864 -4.504 5.775 1.00 97.81 219 GLU A O 1
ATOM 1742 N N . PHE A 1 220 ? -9.145 -3.067 6.935 1.00 98.06 220 PHE A N 1
ATOM 1743 C CA . PHE A 1 220 ? -9.638 -4.018 7.919 1.00 98.06 220 PHE A CA 1
ATOM 1744 C C . PHE A 1 220 ? -11.154 -4.086 7.869 1.00 98.06 220 PHE A C 1
ATOM 1746 O O . PHE A 1 220 ? -11.842 -3.061 7.894 1.00 98.06 220 PHE A O 1
ATOM 1753 N N . ARG A 1 221 ? -11.674 -5.309 7.852 1.00 98.12 221 ARG A N 1
ATOM 1754 C CA . ARG A 1 221 ? -13.104 -5.587 7.952 1.00 98.12 221 ARG A CA 1
ATOM 1755 C C . ARG A 1 221 ? -13.332 -6.500 9.143 1.00 98.12 221 ARG A C 1
ATOM 1757 O O . ARG A 1 221 ? -12.946 -7.667 9.116 1.00 98.12 221 ARG A O 1
ATOM 1764 N N . CYS A 1 222 ? -13.953 -5.961 10.180 1.00 97.31 222 CYS A N 1
ATOM 1765 C CA . CYS A 1 222 ? -14.444 -6.729 11.311 1.00 97.31 222 CYS A CA 1
ATOM 1766 C C . CYS A 1 222 ? -15.947 -6.914 11.129 1.00 97.31 222 CYS A C 1
ATOM 1768 O O . CYS A 1 222 ? -16.671 -5.938 10.927 1.00 97.31 222 CYS A O 1
ATOM 1770 N N . TYR A 1 223 ? -16.419 -8.154 11.139 1.00 97.56 223 TYR A N 1
ATOM 1771 C CA . TYR A 1 223 ? -17.833 -8.441 10.920 1.00 97.56 223 TYR A CA 1
ATOM 1772 C C . TYR A 1 223 ? -18.583 -8.432 12.254 1.00 97.56 223 TYR A C 1
ATOM 1774 O O . TYR A 1 223 ? -17.991 -8.774 13.279 1.00 97.56 223 TYR A O 1
ATOM 1782 N N . PRO A 1 224 ? -19.876 -8.057 12.267 1.00 96.31 224 PRO A N 1
ATOM 1783 C CA . PRO A 1 224 ? -20.671 -8.097 13.484 1.00 96.31 224 PRO A CA 1
ATOM 1784 C C . PRO A 1 224 ? -20.626 -9.472 14.163 1.00 96.31 224 PRO A C 1
ATOM 1786 O O . PRO A 1 224 ? -20.955 -10.487 13.551 1.00 96.31 224 PRO A O 1
ATOM 1789 N N . ASP A 1 225 ? -20.257 -9.483 15.439 1.00 95.19 225 ASP A N 1
ATOM 1790 C CA . ASP A 1 225 ? -20.157 -10.674 16.273 1.00 95.19 225 ASP A CA 1
ATOM 1791 C C . ASP A 1 225 ? -20.560 -10.327 17.708 1.00 95.19 225 ASP A C 1
ATOM 1793 O O . ASP A 1 225 ? -19.850 -9.635 18.434 1.00 95.19 225 ASP A O 1
ATOM 1797 N N . THR A 1 226 ? -21.725 -10.807 18.138 1.00 89.19 226 THR A N 1
ATOM 1798 C CA . THR A 1 226 ? -22.253 -10.520 19.477 1.00 89.19 226 THR A CA 1
ATOM 1799 C C . THR A 1 226 ? -21.513 -11.243 20.601 1.00 89.19 226 THR A C 1
ATOM 1801 O O . THR A 1 226 ? -21.739 -10.903 21.762 1.00 89.19 226 THR A O 1
ATOM 1804 N N . ALA A 1 227 ? -20.681 -12.243 20.287 1.00 90.88 227 ALA A N 1
ATOM 1805 C CA . ALA A 1 227 ? -19.857 -12.930 21.277 1.00 90.88 227 ALA A CA 1
ATOM 1806 C C . ALA A 1 227 ? -18.605 -12.120 21.657 1.00 90.88 227 ALA A C 1
ATOM 1808 O O . ALA A 1 227 ? -18.078 -12.315 22.752 1.00 90.88 227 ALA A O 1
ATOM 1809 N N . ALA A 1 228 ? -18.171 -11.191 20.796 1.00 91.50 228 ALA A N 1
ATOM 1810 C CA . ALA A 1 228 ? -17.014 -10.342 21.041 1.00 91.50 228 ALA A CA 1
ATOM 1811 C C . ALA A 1 228 ? -17.292 -9.267 22.107 1.00 91.50 228 ALA A C 1
ATOM 1813 O O . ALA A 1 228 ? -18.384 -8.686 22.193 1.00 91.50 228 ALA A O 1
ATOM 1814 N N . THR A 1 229 ? -16.277 -8.967 22.915 1.00 85.12 229 THR A N 1
ATOM 1815 C CA . THR A 1 229 ? -16.391 -8.034 24.049 1.00 85.12 229 THR A CA 1
ATOM 1816 C C . THR A 1 229 ? -15.994 -6.602 23.708 1.00 85.12 229 THR A C 1
ATOM 1818 O O . THR A 1 229 ? -16.494 -5.683 24.359 1.00 85.12 229 THR A O 1
ATOM 1821 N N . THR A 1 230 ? -15.160 -6.386 22.681 1.00 80.12 230 THR A N 1
ATOM 1822 C CA . THR A 1 230 ? -14.644 -5.065 22.250 1.00 80.12 230 THR A CA 1
ATOM 1823 C C . THR A 1 230 ? -13.842 -4.308 23.300 1.00 80.12 230 THR A C 1
ATOM 1825 O O . THR A 1 230 ? -13.740 -3.092 23.247 1.00 80.12 230 THR A O 1
ATOM 1828 N N . ALA A 1 231 ? -13.257 -5.000 24.275 1.00 85.44 231 ALA A N 1
ATOM 1829 C CA . ALA A 1 231 ? -12.474 -4.340 25.321 1.00 85.44 231 ALA A CA 1
ATOM 1830 C C . ALA A 1 231 ? -11.079 -3.878 24.845 1.00 85.44 231 ALA A C 1
ATOM 1832 O O . ALA A 1 231 ? -10.401 -3.120 25.541 1.00 85.44 231 ALA A O 1
ATOM 1833 N N . ASN A 1 232 ? -10.640 -4.337 23.671 1.00 90.69 232 ASN A N 1
ATOM 1834 C CA . ASN A 1 232 ? -9.305 -4.092 23.140 1.00 90.69 232 ASN A CA 1
ATOM 1835 C C . ASN A 1 232 ? -9.257 -2.811 22.304 1.00 90.69 232 ASN A C 1
ATOM 1837 O O . ASN A 1 232 ? -9.966 -2.681 21.310 1.00 90.69 232 ASN A O 1
ATOM 1841 N N . ARG A 1 233 ? -8.376 -1.884 22.694 1.00 89.62 233 ARG A N 1
ATOM 1842 C CA . ARG A 1 233 ? -8.250 -0.561 22.075 1.00 89.62 233 ARG A CA 1
ATOM 1843 C C . ARG A 1 233 ? -6.888 -0.377 21.439 1.00 89.62 233 ARG A C 1
ATOM 1845 O O . ARG A 1 233 ? -5.874 -0.542 22.116 1.00 89.62 233 ARG A O 1
ATOM 1852 N N . LEU A 1 234 ? -6.886 0.041 20.180 1.00 93.06 234 LEU A N 1
ATOM 1853 C CA . LEU A 1 234 ? -5.675 0.423 19.469 1.00 93.06 234 LEU A CA 1
ATOM 1854 C C . LEU A 1 234 ? -5.215 1.810 19.918 1.00 93.06 234 LEU A C 1
ATOM 1856 O O . LEU A 1 234 ? -6.030 2.718 20.103 1.00 93.06 234 LEU A O 1
ATOM 1860 N N . ASP A 1 235 ? -3.909 1.945 20.099 1.00 92.81 235 ASP A N 1
ATOM 1861 C CA . ASP A 1 235 ? -3.247 3.199 20.410 1.00 92.81 235 ASP A CA 1
ATOM 1862 C C . ASP A 1 235 ? -3.094 4.045 19.147 1.00 92.81 235 ASP A C 1
ATOM 1864 O O . ASP A 1 235 ? -2.764 3.548 18.063 1.00 92.81 235 ASP A O 1
ATOM 1868 N N . VAL A 1 236 ? -3.368 5.336 19.293 1.00 91.50 236 VAL A N 1
ATOM 1869 C CA . VAL A 1 236 ? -3.379 6.295 18.192 1.00 91.50 236 VAL A CA 1
ATOM 1870 C C . VAL A 1 236 ? -2.749 7.599 18.645 1.00 91.50 236 VAL A C 1
ATOM 1872 O O . VAL A 1 236 ? -2.952 8.043 19.775 1.00 91.50 236 VAL A O 1
ATOM 1875 N N . SER A 1 237 ? -2.036 8.246 17.732 1.00 89.19 237 SER A N 1
ATOM 1876 C CA . SER A 1 237 ? -1.664 9.648 17.868 1.00 89.19 237 SER A CA 1
ATOM 1877 C C . SER A 1 237 ? -2.530 10.486 16.945 1.00 89.19 237 SER A C 1
ATOM 1879 O O . SER A 1 237 ? -2.900 10.057 15.853 1.00 89.19 237 SER A O 1
ATOM 1881 N N . GLU A 1 238 ? -2.824 11.712 17.355 1.00 86.25 238 GLU A N 1
ATOM 1882 C CA . GLU A 1 238 ? -3.319 12.699 16.408 1.00 86.25 238 GLU A CA 1
ATOM 1883 C C . GLU A 1 238 ? -2.136 13.252 15.627 1.00 86.25 238 GLU A C 1
ATOM 1885 O O . GLU A 1 238 ? -1.129 13.657 16.207 1.00 86.25 238 GLU A O 1
ATOM 1890 N N . SER A 1 239 ? -2.284 13.265 14.310 1.00 80.69 239 SER A N 1
ATOM 1891 C CA . SER A 1 239 ? -1.295 13.826 13.397 1.00 80.69 239 SER A CA 1
ATOM 1892 C C . SER A 1 239 ? -1.056 15.324 13.695 1.00 80.69 239 SER A C 1
ATOM 1894 O O . SER A 1 239 ? 0.067 15.826 13.691 1.00 80.69 239 SER A O 1
ATOM 1896 N N . GLN A 1 240 ? -2.120 16.051 14.057 1.00 76.19 240 GLN A N 1
ATOM 1897 C CA . GLN A 1 240 ? -2.073 17.477 14.380 1.00 76.19 240 GLN A CA 1
ATOM 1898 C C . GLN A 1 240 ? -3.097 17.844 15.451 1.00 76.19 240 GLN A C 1
ATOM 1900 O O . GLN A 1 240 ? -4.191 17.294 15.493 1.00 76.19 240 GLN A O 1
ATOM 1905 N N . THR A 1 241 ? -2.777 18.828 16.290 1.00 66.50 241 THR A N 1
ATOM 1906 C CA . THR A 1 241 ? -3.606 19.211 17.448 1.00 66.50 241 THR A CA 1
ATOM 1907 C C . THR A 1 241 ? -4.594 20.348 17.165 1.00 66.50 241 THR A C 1
ATOM 1909 O O . THR A 1 241 ? -5.530 20.563 17.937 1.00 66.50 241 THR A O 1
ATOM 1912 N N . SER A 1 242 ? -4.440 21.088 16.063 1.00 59.78 242 SER A N 1
ATOM 1913 C CA . SER A 1 242 ? -5.261 22.265 15.746 1.00 59.78 242 SER A CA 1
ATOM 1914 C C . SER A 1 242 ? -6.657 21.874 15.245 1.00 59.78 242 SER A C 1
ATOM 1916 O O . SER A 1 242 ? -6.806 20.999 14.405 1.00 59.78 242 SER A O 1
ATOM 1918 N N . ALA A 1 243 ? -7.717 22.519 15.745 1.00 56.28 243 ALA A N 1
ATOM 1919 C CA . ALA A 1 243 ? -9.125 22.199 15.441 1.00 56.28 243 ALA A CA 1
ATOM 1920 C C . ALA A 1 243 ? -9.597 22.598 14.015 1.00 56.28 243 ALA A C 1
ATOM 1922 O O . ALA A 1 243 ? -10.775 22.885 13.808 1.00 56.28 243 ALA A O 1
ATOM 1923 N N . GLY A 1 244 ? -8.675 22.690 13.053 1.00 63.34 244 GLY A N 1
ATOM 1924 C CA . GLY A 1 244 ? -8.924 23.133 11.681 1.00 63.34 244 GLY A CA 1
ATOM 1925 C C . GLY A 1 244 ? -9.035 21.987 10.675 1.00 63.34 244 GLY A C 1
ATOM 1926 O O . GLY A 1 244 ? -9.146 20.817 11.036 1.00 63.34 244 GLY A O 1
ATOM 1927 N N . LEU A 1 245 ? -9.001 22.347 9.389 1.00 73.62 245 LEU A N 1
ATOM 1928 C CA . LEU A 1 245 ? -8.844 21.378 8.309 1.00 73.62 245 LEU A CA 1
ATOM 1929 C C . LEU A 1 245 ? -7.444 20.753 8.411 1.00 73.62 245 LEU A C 1
ATOM 1931 O O . LEU A 1 245 ? -6.454 21.484 8.410 1.00 73.62 245 LEU A O 1
ATOM 1935 N N . SER A 1 246 ? -7.377 19.427 8.475 1.00 85.69 246 SER A N 1
ATOM 1936 C CA . SER A 1 246 ? -6.138 18.649 8.552 1.00 85.69 246 SER A CA 1
ATOM 1937 C C . SER A 1 246 ? -6.199 17.489 7.568 1.00 85.69 246 SER A C 1
ATOM 1939 O O . SER A 1 246 ? -7.296 16.979 7.313 1.00 85.69 246 SER A O 1
ATOM 1941 N N . PRO A 1 247 ? -5.046 17.047 7.039 1.00 90.12 247 PRO A N 1
ATOM 1942 C CA . PRO A 1 247 ? -5.004 15.830 6.251 1.00 90.12 247 PRO A CA 1
ATOM 1943 C C . PRO A 1 247 ? -5.507 14.653 7.093 1.00 90.12 247 PRO A C 1
ATOM 1945 O O . PRO A 1 247 ? -5.120 14.468 8.247 1.00 90.12 247 PRO A O 1
ATOM 1948 N N . MET A 1 248 ? -6.407 13.867 6.514 1.00 93.25 248 MET A N 1
ATOM 1949 C CA . MET A 1 248 ? -6.978 12.706 7.189 1.00 93.25 248 MET A CA 1
ATOM 1950 C C . MET A 1 248 ? -6.073 11.488 6.992 1.00 93.25 248 MET A C 1
ATOM 1952 O O . MET A 1 248 ? -5.547 11.261 5.901 1.00 93.25 248 MET A O 1
ATOM 1956 N N . PHE A 1 249 ? -5.945 10.667 8.027 1.00 94.62 249 PHE A N 1
ATOM 1957 C CA . PHE A 1 249 ? -5.142 9.438 8.019 1.00 94.62 249 PHE A CA 1
ATOM 1958 C C . PHE A 1 249 ? -5.995 8.176 8.048 1.00 94.62 249 PHE A C 1
ATOM 1960 O O . PHE A 1 249 ? -5.521 7.090 7.710 1.00 94.62 249 PHE A O 1
ATOM 1967 N N . ARG A 1 250 ? -7.267 8.330 8.420 1.00 95.38 250 ARG A N 1
ATOM 1968 C CA . ARG A 1 250 ? -8.193 7.229 8.619 1.00 95.38 250 ARG A CA 1
ATOM 1969 C C . ARG A 1 250 ? -9.560 7.544 8.036 1.00 95.38 250 ARG A C 1
ATOM 1971 O O . ARG A 1 250 ? -10.071 8.651 8.192 1.00 95.38 250 ARG A O 1
ATOM 1978 N N . ALA A 1 251 ? -10.148 6.545 7.391 1.00 97.38 251 ALA A N 1
ATOM 1979 C CA . ALA A 1 251 ? -11.530 6.523 6.939 1.00 97.38 251 ALA A CA 1
ATOM 1980 C C . ALA A 1 251 ? -12.199 5.273 7.517 1.00 97.38 251 ALA A C 1
ATOM 1982 O O . ALA A 1 251 ? -11.626 4.187 7.448 1.00 97.38 251 ALA A O 1
ATOM 1983 N N . PHE A 1 252 ? -13.386 5.397 8.107 1.00 97.75 252 PHE A N 1
ATOM 1984 C CA . PHE A 1 252 ? -14.046 4.270 8.758 1.00 97.75 252 PHE A CA 1
ATOM 1985 C C . PHE A 1 252 ? -15.574 4.384 8.829 1.00 97.75 252 PHE A C 1
ATOM 1987 O O . PHE A 1 252 ? -16.156 5.470 8.850 1.00 97.75 252 PHE A O 1
ATOM 1994 N N . SER A 1 253 ? -16.207 3.219 8.919 1.00 97.94 253 SER A N 1
ATOM 1995 C CA . SER A 1 253 ? -17.599 3.011 9.314 1.00 97.94 253 SER A CA 1
ATOM 1996 C C . SER A 1 253 ? -17.610 1.982 10.434 1.00 97.94 253 SER A C 1
ATOM 1998 O O . SER A 1 253 ? -17.134 0.868 10.217 1.00 97.94 253 SER A O 1
ATOM 2000 N N . THR A 1 254 ? -18.159 2.310 11.601 1.00 95.94 254 THR A N 1
ATOM 2001 C CA . THR A 1 254 ? -18.142 1.406 12.762 1.00 95.94 254 THR A CA 1
ATOM 2002 C C . THR A 1 254 ? -19.473 1.411 13.490 1.00 95.94 254 THR A C 1
ATOM 2004 O O . THR A 1 254 ? -20.025 2.466 13.798 1.00 95.94 254 THR A O 1
ATOM 2007 N N . GLY A 1 255 ? -19.990 0.217 13.778 1.00 94.44 255 GLY A N 1
ATOM 2008 C CA . GLY A 1 255 ? -21.215 0.059 14.548 1.00 94.44 255 GLY A CA 1
ATOM 2009 C C . GLY A 1 255 ? -21.053 0.511 16.002 1.00 94.44 255 GLY A C 1
ATOM 2010 O O . GLY A 1 255 ? -19.951 0.568 16.545 1.00 94.44 255 GLY A O 1
ATOM 2011 N N . GLY A 1 256 ? -22.160 0.824 16.664 1.00 93.12 256 GLY A N 1
ATOM 2012 C CA . GLY A 1 256 ? -22.145 1.322 18.036 1.00 93.12 256 GLY A CA 1
ATOM 2013 C C . GLY A 1 256 ? -23.541 1.549 18.598 1.00 93.12 256 GLY A C 1
ATOM 2014 O O . GLY A 1 256 ? -24.533 1.111 18.025 1.00 93.12 256 GLY A O 1
ATOM 2015 N N . ILE A 1 257 ? -23.616 2.223 19.744 1.00 93.62 257 ILE A N 1
ATOM 2016 C CA . ILE A 1 257 ? -24.885 2.613 20.366 1.00 93.62 257 ILE A CA 1
ATOM 2017 C C . ILE A 1 257 ? -25.126 4.095 20.086 1.00 93.62 257 ILE A C 1
ATOM 2019 O O . ILE A 1 257 ? -24.268 4.918 20.408 1.00 93.62 257 ILE A O 1
ATOM 2023 N N . ASP A 1 258 ? -26.274 4.427 19.496 1.00 94.50 258 ASP A N 1
ATOM 2024 C CA . ASP A 1 258 ? -26.651 5.817 19.224 1.00 94.50 258 ASP A CA 1
ATOM 2025 C C . ASP A 1 258 ? -27.114 6.570 20.489 1.00 94.50 258 ASP A C 1
ATOM 2027 O O . ASP A 1 258 ? -27.252 6.000 21.574 1.00 94.50 258 ASP A O 1
ATOM 2031 N N . THR A 1 259 ? -27.397 7.868 20.352 1.00 95.25 259 THR A N 1
ATOM 2032 C CA . THR A 1 259 ? -27.862 8.722 21.461 1.00 95.25 259 THR A CA 1
ATOM 2033 C C . THR A 1 259 ? -29.203 8.308 22.066 1.00 95.25 259 THR A C 1
ATOM 2035 O O . THR A 1 259 ? -29.540 8.755 23.162 1.00 95.25 259 THR A O 1
ATOM 2038 N N . ASN A 1 260 ? -29.971 7.462 21.377 1.00 94.94 260 ASN A N 1
ATOM 2039 C CA . ASN A 1 260 ? -31.238 6.917 21.854 1.00 94.94 260 ASN A CA 1
ATOM 2040 C C . ASN A 1 260 ? -31.069 5.531 22.500 1.00 94.94 260 ASN A C 1
ATOM 2042 O O . ASN A 1 260 ? -32.053 4.955 22.961 1.00 94.94 260 ASN A O 1
ATOM 2046 N N . GLY A 1 261 ? -29.848 4.988 22.543 1.00 92.50 261 GLY A N 1
ATOM 2047 C CA . GLY A 1 261 ? -29.564 3.660 23.077 1.00 92.50 261 GLY A CA 1
ATOM 2048 C C . GLY A 1 261 ? -29.781 2.519 22.079 1.00 92.50 261 GLY A C 1
ATOM 2049 O O . GLY A 1 261 ? -29.735 1.357 22.488 1.00 92.50 261 GLY A O 1
ATOM 2050 N N . ASN A 1 262 ? -30.011 2.804 20.792 1.00 95.19 262 ASN A N 1
ATOM 2051 C CA . ASN A 1 262 ? -30.223 1.754 19.799 1.00 95.19 262 ASN A CA 1
ATOM 2052 C C . ASN A 1 262 ? -28.889 1.231 19.252 1.00 95.19 262 ASN A C 1
ATOM 2054 O O . ASN A 1 262 ? -27.996 2.030 18.948 1.00 95.19 262 ASN A O 1
ATOM 2058 N N . PRO A 1 263 ? -28.758 -0.094 19.067 1.00 94.00 263 PRO A N 1
ATOM 2059 C CA . PRO A 1 263 ? -27.603 -0.671 18.404 1.00 94.00 263 PRO A CA 1
ATOM 2060 C C . PRO A 1 263 ? -27.646 -0.393 16.900 1.00 94.00 263 PRO A C 1
ATOM 2062 O O . PRO A 1 263 ? -28.645 -0.648 16.229 1.00 94.00 263 PRO A O 1
ATOM 2065 N N . GLN A 1 264 ? -26.528 0.094 16.379 1.00 95.56 264 GLN A N 1
ATOM 2066 C CA . GLN A 1 264 ? -26.288 0.360 14.970 1.00 95.56 264 GLN A CA 1
ATOM 2067 C C . GLN A 1 264 ? -25.207 -0.604 14.493 1.00 95.56 264 GLN A C 1
ATOM 2069 O O . GLN A 1 264 ? -24.094 -0.600 15.017 1.00 95.56 264 GLN A O 1
ATOM 2074 N N . PHE A 1 265 ? -25.543 -1.448 13.522 1.00 95.62 265 PHE A N 1
ATOM 2075 C CA . PHE A 1 265 ? -24.634 -2.454 12.978 1.00 95.62 265 PHE A CA 1
ATOM 2076 C C . PHE A 1 265 ? -24.071 -2.006 11.636 1.00 95.62 265 PHE A C 1
ATOM 2078 O O . PHE A 1 265 ? -24.773 -1.399 10.828 1.00 95.62 265 PHE A O 1
ATOM 2085 N N . VAL A 1 266 ? -22.815 -2.357 11.388 1.00 96.50 266 VAL A N 1
ATOM 2086 C CA . VAL A 1 266 ? -22.123 -2.110 10.127 1.00 96.50 266 VAL A CA 1
ATOM 2087 C C . VAL A 1 266 ? -21.741 -3.447 9.512 1.00 96.50 266 VAL A C 1
ATOM 2089 O O . VAL A 1 266 ? -20.961 -4.201 10.082 1.00 96.50 266 VAL A O 1
ATOM 2092 N N . GLU A 1 267 ? -22.274 -3.734 8.326 1.00 97.06 267 GLU A N 1
ATOM 2093 C CA . GLU A 1 267 ? -21.809 -4.848 7.498 1.00 97.06 267 GLU A CA 1
ATOM 2094 C C . GLU A 1 267 ? -20.705 -4.331 6.563 1.00 97.06 267 GLU A C 1
ATOM 2096 O O . GLU A 1 267 ? -21.036 -3.612 5.606 1.00 97.06 267 GLU A O 1
ATOM 2101 N N . PRO A 1 268 ? -19.417 -4.635 6.825 1.00 97.25 268 PRO A N 1
ATOM 2102 C CA . PRO A 1 268 ? -18.294 -4.035 6.108 1.00 97.25 268 PRO A CA 1
ATOM 2103 C C . PRO A 1 268 ? -18.327 -4.268 4.592 1.00 97.25 268 PRO A C 1
ATOM 2105 O O . PRO A 1 268 ? -17.900 -3.391 3.846 1.00 97.25 268 PRO A O 1
ATOM 2108 N N . ASP A 1 269 ? -18.889 -5.381 4.107 1.00 96.88 269 ASP A N 1
ATOM 2109 C CA . ASP A 1 269 ? -18.945 -5.669 2.664 1.00 96.88 269 ASP A CA 1
ATOM 2110 C C . ASP A 1 269 ? -19.876 -4.729 1.882 1.00 96.88 269 ASP A C 1
ATOM 2112 O O . ASP A 1 269 ? -19.724 -4.554 0.673 1.00 96.88 269 ASP A O 1
ATOM 2116 N N . THR A 1 270 ? -20.830 -4.103 2.572 1.00 96.94 270 THR A N 1
ATOM 2117 C CA . THR A 1 270 ? -21.813 -3.182 1.972 1.00 96.94 270 THR A CA 1
ATOM 2118 C C . THR A 1 270 ? -21.395 -1.716 2.058 1.00 96.94 270 THR A C 1
ATOM 2120 O O . THR A 1 270 ? -22.047 -0.842 1.486 1.00 96.94 270 THR A O 1
ATOM 2123 N N . GLN A 1 271 ? -20.311 -1.429 2.777 1.00 97.06 271 GLN A N 1
ATOM 2124 C CA . GLN A 1 271 ? -19.858 -0.071 3.024 1.00 97.06 271 GLN A CA 1
ATOM 2125 C C . GLN A 1 271 ? -19.090 0.476 1.815 1.00 97.06 271 GLN A C 1
ATOM 2127 O O . GLN A 1 271 ? -18.035 -0.028 1.436 1.00 97.06 271 GLN A O 1
ATOM 2132 N N . VAL A 1 272 ? -19.611 1.553 1.226 1.00 97.00 272 VAL A N 1
ATOM 2133 C CA . VAL A 1 272 ? -18.950 2.292 0.131 1.00 97.00 272 VAL A CA 1
ATOM 2134 C C . VAL A 1 272 ? -18.336 3.599 0.634 1.00 97.00 272 VAL A C 1
ATOM 2136 O O . VAL A 1 272 ? -17.293 4.039 0.145 1.00 97.00 272 VAL A O 1
ATOM 2139 N N . THR A 1 273 ? -18.969 4.202 1.638 1.00 97.81 273 THR A N 1
ATOM 2140 C CA . THR A 1 273 ? -18.570 5.476 2.231 1.00 97.81 273 THR A CA 1
ATOM 2141 C C . THR A 1 273 ? -18.379 5.342 3.732 1.00 97.81 273 THR A C 1
ATOM 2143 O O . THR A 1 273 ? -19.207 4.728 4.402 1.00 97.81 273 THR A O 1
ATOM 2146 N N . ALA A 1 274 ? -17.336 5.975 4.250 1.00 97.62 274 ALA A N 1
ATOM 2147 C CA . ALA A 1 274 ? -17.038 6.107 5.660 1.00 97.62 274 ALA A CA 1
ATOM 2148 C C . ALA A 1 274 ? -18.118 6.943 6.363 1.00 97.62 274 ALA A C 1
ATOM 2150 O O . ALA A 1 274 ? -18.230 8.154 6.154 1.00 97.62 274 ALA A O 1
ATOM 2151 N N . SER A 1 275 ? -18.935 6.284 7.179 1.00 96.38 275 SER A N 1
ATOM 2152 C CA . SER A 1 275 ? -20.038 6.893 7.928 1.00 96.38 275 SER A CA 1
ATOM 2153 C C . SER A 1 275 ? -19.642 7.337 9.335 1.00 96.38 275 SER A C 1
ATOM 2155 O O . SER A 1 275 ? -20.452 7.950 10.025 1.00 96.38 275 SER A O 1
ATOM 2157 N N . GLY A 1 276 ? -18.429 7.001 9.774 1.00 95.38 276 GLY A N 1
ATOM 2158 C CA . GLY A 1 276 ? -17.983 7.168 11.151 1.00 95.38 276 GLY A CA 1
ATOM 2159 C C . GLY A 1 276 ? -18.583 6.123 12.073 1.00 95.38 276 GLY A C 1
ATOM 2160 O O . GLY A 1 276 ? -19.030 5.062 11.632 1.00 95.38 276 GLY A O 1
ATOM 2161 N N . GLY A 1 277 ? -18.570 6.424 13.364 1.00 94.31 277 GLY A N 1
ATOM 2162 C CA . GLY A 1 277 ? -19.123 5.568 14.401 1.00 94.31 277 GLY A CA 1
ATOM 2163 C C . GLY A 1 277 ? -19.857 6.379 15.454 1.00 94.31 277 GLY A C 1
ATOM 2164 O O . GLY A 1 277 ? -20.375 7.459 15.177 1.00 94.31 277 GLY A O 1
ATOM 2165 N N . PHE A 1 278 ? -19.900 5.856 16.674 1.00 93.12 278 PHE A N 1
ATOM 2166 C CA . PHE A 1 278 ? -20.629 6.457 17.787 1.00 93.12 278 PHE A CA 1
ATOM 2167 C C . PHE A 1 278 ? -19.699 6.597 18.989 1.00 93.12 278 PHE A C 1
ATOM 2169 O O . PHE A 1 278 ? -19.033 5.639 19.383 1.00 93.12 278 PHE A O 1
ATOM 2176 N N . ASN A 1 279 ? -19.627 7.791 19.577 1.00 90.19 279 ASN A N 1
ATOM 2177 C CA . ASN A 1 279 ? -18.778 8.047 20.736 1.00 90.19 279 ASN A CA 1
ATOM 2178 C C . ASN A 1 279 ? -19.569 7.839 22.040 1.00 90.19 279 ASN A C 1
ATOM 2180 O O . ASN A 1 279 ? -20.370 8.699 22.392 1.00 90.19 279 ASN A O 1
ATOM 2184 N N . PRO A 1 280 ? -19.348 6.767 22.819 1.00 87.44 280 PRO A N 1
ATOM 2185 C CA . PRO A 1 280 ? -20.065 6.570 24.081 1.00 87.44 280 PRO A CA 1
ATOM 2186 C C . PRO A 1 280 ? -19.671 7.589 25.164 1.00 87.44 280 PRO A C 1
ATOM 2188 O O . PRO A 1 280 ? -20.423 7.795 26.110 1.00 87.44 280 PRO A O 1
ATOM 2191 N N . GLY A 1 281 ? -18.506 8.233 25.037 1.00 87.25 281 GLY A N 1
ATOM 2192 C CA . GLY A 1 281 ? -18.003 9.227 25.986 1.00 87.25 281 GLY A CA 1
ATOM 2193 C C . GLY A 1 281 ? -18.369 10.673 25.647 1.00 87.25 281 GLY A C 1
ATOM 2194 O O . GLY A 1 281 ? -17.941 11.580 26.361 1.00 87.25 281 GLY A O 1
ATOM 2195 N N . SER A 1 282 ? -19.112 10.931 24.563 1.00 87.88 282 SER A N 1
ATOM 2196 C CA . SER A 1 282 ? -19.505 12.297 24.209 1.00 87.88 282 SER A CA 1
ATOM 2197 C C . SER A 1 282 ? -20.453 12.899 25.249 1.00 87.88 282 SER A C 1
ATOM 2199 O O . SER A 1 282 ? -21.362 12.245 25.752 1.00 87.88 282 SER A O 1
ATOM 2201 N N . SER A 1 283 ? -20.263 14.183 25.549 1.00 86.25 283 SER A N 1
ATOM 2202 C CA . SER A 1 283 ? -21.099 14.961 26.468 1.00 86.25 283 SER A CA 1
ATOM 2203 C C . SER A 1 283 ? -21.645 16.192 25.735 1.00 86.25 283 SER A C 1
ATOM 2205 O O . SER A 1 283 ? -20.879 16.822 25.003 1.00 86.25 283 SER A O 1
ATOM 2207 N N . PRO A 1 284 ? -22.939 16.546 25.871 1.00 89.25 284 PRO A N 1
ATOM 2208 C CA . PRO A 1 284 ? -23.957 15.964 26.759 1.00 89.25 284 PRO A CA 1
ATOM 2209 C C . PRO A 1 284 ? -24.687 14.740 26.180 1.00 89.25 284 PRO A C 1
ATOM 2211 O O . PRO A 1 284 ? -25.646 14.262 26.781 1.00 89.25 284 PRO A O 1
ATOM 2214 N N . SER A 1 285 ? -24.299 14.259 24.998 1.00 90.88 285 SER A N 1
ATOM 2215 C CA . SER A 1 285 ? -25.036 13.228 24.258 1.00 90.88 285 SER A CA 1
ATOM 2216 C C . SER A 1 285 ? -24.171 11.989 24.027 1.00 90.88 285 SER A C 1
ATOM 2218 O O . SER A 1 285 ? -23.570 11.893 22.960 1.00 90.88 285 SER A O 1
ATOM 2220 N N . PRO A 1 286 ? -24.062 11.063 24.997 1.00 92.06 286 PRO A N 1
ATOM 2221 C CA . PRO A 1 286 ? -23.401 9.773 24.799 1.00 92.06 286 PRO A CA 1
ATOM 2222 C C . PRO A 1 286 ? -23.970 9.047 23.582 1.00 92.06 286 PRO A C 1
ATOM 2224 O O . PRO A 1 286 ? -25.181 9.050 23.390 1.00 92.06 286 PRO A O 1
ATOM 2227 N N . GLY A 1 287 ? -23.113 8.450 22.759 1.00 91.75 287 GLY A N 1
ATOM 2228 C CA . GLY A 1 287 ? -23.515 7.829 21.496 1.00 91.75 287 GLY A CA 1
ATOM 2229 C C . GLY A 1 287 ? -23.692 8.832 20.355 1.00 91.75 287 GLY A C 1
ATOM 2230 O O . GLY A 1 287 ? -24.367 8.528 19.376 1.00 91.75 287 GLY A O 1
ATOM 2231 N N . ALA A 1 288 ? -23.122 10.040 20.458 1.00 94.44 288 ALA A N 1
ATOM 2232 C CA . ALA A 1 288 ? -23.149 10.991 19.350 1.00 94.44 288 ALA A CA 1
ATOM 2233 C C . ALA A 1 288 ? -22.346 10.439 18.158 1.00 94.44 288 ALA A C 1
ATOM 2235 O O . ALA A 1 288 ? -21.285 9.837 18.373 1.00 94.44 288 ALA A O 1
ATOM 2236 N N . PRO A 1 289 ? -22.817 10.649 16.915 1.00 93.75 289 PRO A N 1
ATOM 2237 C CA . PRO A 1 289 ? -22.093 10.208 15.734 1.00 93.75 289 PRO A CA 1
ATOM 2238 C C . PRO A 1 289 ? -20.745 10.928 15.624 1.00 93.75 289 PRO A C 1
ATOM 2240 O O . PRO A 1 289 ? -20.634 12.120 15.923 1.00 93.75 289 PRO A O 1
ATOM 2243 N N . THR A 1 290 ? -19.724 10.207 15.177 1.00 92.94 290 THR A N 1
ATOM 2244 C CA . THR A 1 290 ? -18.405 10.758 14.856 1.00 92.94 290 THR A CA 1
ATOM 2245 C C . THR A 1 290 ? -18.259 10.931 13.346 1.00 92.94 290 THR A C 1
ATOM 2247 O O . THR A 1 290 ? -18.919 10.223 12.586 1.00 92.94 290 THR A O 1
ATOM 2250 N N . PRO A 1 291 ? -17.385 11.834 12.873 1.00 93.31 291 PRO A N 1
ATOM 2251 C CA . PRO A 1 291 ? -17.032 11.893 11.458 1.00 93.31 291 PRO A CA 1
ATOM 2252 C C . PRO A 1 291 ? -16.470 10.556 10.954 1.00 93.31 291 PRO A C 1
ATOM 2254 O O . PRO A 1 291 ? -15.840 9.822 11.716 1.00 93.31 291 PRO A O 1
ATOM 2257 N N . GLY A 1 292 ? -16.684 10.259 9.668 1.00 94.69 292 GLY A N 1
ATOM 2258 C CA . GLY A 1 292 ? -16.145 9.063 9.006 1.00 94.69 292 GLY A CA 1
ATOM 2259 C C . GLY A 1 292 ? -14.678 9.146 8.621 1.00 94.69 292 GLY A C 1
ATOM 2260 O O . GLY A 1 292 ? -14.079 8.134 8.282 1.00 94.69 292 GLY A O 1
ATOM 2261 N N . THR A 1 293 ? -14.082 10.328 8.689 1.00 94.69 293 THR A N 1
ATOM 2262 C CA . THR A 1 293 ? -12.653 10.521 8.463 1.00 94.69 293 THR A CA 1
ATOM 2263 C C . THR A 1 293 ? -12.063 11.341 9.587 1.00 94.69 293 THR A C 1
ATOM 2265 O O . THR A 1 293 ? -12.688 12.310 10.029 1.00 94.69 293 THR A O 1
ATOM 2268 N N . ASP A 1 294 ? -10.860 10.986 10.016 1.00 92.38 294 ASP A N 1
ATOM 2269 C CA . ASP A 1 294 ? -10.124 11.742 11.021 1.00 92.38 294 ASP A CA 1
ATOM 2270 C C . ASP A 1 294 ? -8.602 11.647 10.832 1.00 92.38 294 ASP A C 1
ATOM 2272 O O . ASP A 1 294 ? -8.080 11.019 9.906 1.00 92.38 294 ASP A O 1
ATOM 2276 N N . ARG A 1 295 ? -7.898 12.350 11.716 1.00 90.62 295 ARG A N 1
ATOM 2277 C CA . ARG A 1 295 ? -6.443 12.535 11.737 1.00 90.62 295 ARG A CA 1
ATOM 2278 C C . ARG A 1 295 ? -5.714 11.527 12.628 1.00 90.62 295 ARG A C 1
ATOM 2280 O O . ARG A 1 295 ? -4.595 11.797 13.058 1.00 90.62 295 ARG A O 1
ATOM 2287 N N . ASN A 1 296 ? -6.357 10.412 12.967 1.00 91.12 296 ASN A N 1
ATOM 2288 C CA . ASN A 1 296 ? -5.739 9.418 13.832 1.00 91.12 296 ASN A CA 1
ATOM 2289 C C . ASN A 1 296 ? -4.721 8.596 13.042 1.00 91.12 296 ASN A C 1
ATOM 2291 O O . ASN A 1 296 ? -5.061 7.941 12.056 1.00 91.12 296 ASN A O 1
ATOM 2295 N N . VAL A 1 297 ? -3.481 8.617 13.517 1.00 91.94 297 VAL A N 1
ATOM 2296 C CA . VAL A 1 297 ? -2.379 7.778 13.056 1.00 91.94 297 VAL A CA 1
ATOM 2297 C C . VAL A 1 297 ? -2.257 6.610 14.022 1.00 91.94 297 VAL A C 1
ATOM 2299 O O . VAL A 1 297 ? -2.092 6.808 15.226 1.00 91.94 297 VAL A O 1
ATOM 2302 N N . TYR A 1 298 ? -2.359 5.388 13.510 1.00 93.12 298 TYR A N 1
ATOM 2303 C CA . TYR A 1 298 ? -2.220 4.190 14.332 1.00 93.12 298 TYR A CA 1
ATOM 2304 C C . TYR A 1 298 ? -0.769 3.935 14.706 1.00 93.12 298 TYR A C 1
ATOM 2306 O O . TYR A 1 298 ? 0.111 3.993 13.848 1.00 93.12 298 TYR A O 1
ATOM 2314 N N . ILE A 1 299 ? -0.542 3.581 15.969 1.00 92.38 299 ILE A N 1
ATOM 2315 C CA . ILE A 1 299 ? 0.766 3.141 16.447 1.00 92.38 299 ILE A CA 1
ATOM 2316 C C . ILE A 1 299 ? 0.859 1.624 16.280 1.00 92.38 299 ILE A C 1
ATOM 2318 O O . ILE A 1 299 ? -0.028 0.879 16.705 1.00 92.38 299 ILE A O 1
ATOM 2322 N N . GLY A 1 300 ? 1.932 1.152 15.655 1.00 92.69 300 GLY A N 1
ATOM 2323 C CA . GLY A 1 300 ? 2.102 -0.259 15.338 1.00 92.69 300 GLY A CA 1
ATOM 2324 C C . GLY A 1 300 ? 3.466 -0.561 14.736 1.00 92.69 300 GLY A C 1
ATOM 2325 O O . GLY A 1 300 ? 4.412 0.202 14.914 1.00 92.69 300 GLY A O 1
ATOM 2326 N N . GLY A 1 301 ? 3.556 -1.689 14.041 1.00 92.69 301 GLY A N 1
ATOM 2327 C CA . GLY A 1 301 ? 4.773 -2.117 13.358 1.00 92.69 301 GLY A CA 1
ATOM 2328 C C . GLY A 1 301 ? 4.473 -3.056 12.197 1.00 92.69 301 GLY A C 1
ATOM 2329 O O . GLY A 1 301 ? 3.368 -3.595 12.092 1.00 92.69 301 GLY A O 1
ATOM 2330 N N . ILE A 1 302 ? 5.466 -3.256 11.334 1.00 94.56 302 ILE A N 1
ATOM 2331 C CA . ILE A 1 302 ? 5.417 -4.191 10.208 1.00 94.56 302 ILE A CA 1
ATOM 2332 C C . ILE A 1 302 ? 6.704 -5.004 10.176 1.00 94.56 302 ILE A C 1
ATOM 2334 O O . ILE A 1 302 ? 7.785 -4.438 10.322 1.00 94.56 302 ILE A O 1
ATOM 2338 N N . ASP A 1 303 ? 6.567 -6.299 9.899 1.00 93.31 303 ASP A N 1
ATOM 2339 C CA . ASP A 1 303 ? 7.687 -7.118 9.443 1.00 93.31 303 ASP A CA 1
ATOM 2340 C C . ASP A 1 303 ? 7.697 -7.159 7.914 1.00 93.31 303 ASP A C 1
ATOM 2342 O O . ASP A 1 303 ? 6.667 -7.416 7.275 1.00 93.31 303 ASP A O 1
ATOM 2346 N N . PHE A 1 304 ? 8.873 -6.925 7.337 1.00 93.00 304 PHE A N 1
ATOM 2347 C CA . PHE A 1 304 ? 9.101 -6.984 5.900 1.00 93.00 304 PHE A CA 1
ATOM 2348 C C . PHE A 1 304 ? 9.990 -8.163 5.538 1.00 93.00 304 PHE A C 1
ATOM 2350 O O . PHE A 1 304 ? 10.935 -8.495 6.254 1.00 93.00 304 PHE A O 1
ATOM 2357 N N . VAL A 1 305 ? 9.746 -8.719 4.357 1.00 92.25 305 VAL A N 1
ATOM 2358 C CA . VAL A 1 305 ? 10.630 -9.686 3.716 1.00 92.25 305 VAL A CA 1
ATOM 2359 C C . VAL A 1 305 ? 10.943 -9.233 2.295 1.00 92.25 305 VAL A C 1
ATOM 2361 O O . VAL A 1 305 ? 10.080 -8.747 1.563 1.00 92.25 305 VAL A O 1
ATOM 2364 N N . VAL A 1 306 ? 12.195 -9.397 1.878 1.00 88.50 306 VAL A N 1
ATOM 2365 C CA . VAL A 1 306 ? 12.583 -9.179 0.482 1.00 88.50 306 VAL A CA 1
ATOM 2366 C C . VAL A 1 306 ? 12.426 -10.498 -0.253 1.00 88.50 306 VAL A C 1
ATOM 2368 O O . VAL A 1 306 ? 13.255 -11.399 -0.141 1.00 88.50 306 VAL A O 1
ATOM 2371 N N . ARG A 1 307 ? 11.324 -10.620 -0.986 1.00 91.44 307 ARG A N 1
ATOM 2372 C CA . ARG A 1 307 ? 11.014 -11.804 -1.793 1.00 91.44 307 ARG A CA 1
ATOM 2373 C C . ARG A 1 307 ? 10.937 -11.468 -3.277 1.00 91.44 307 ARG A C 1
ATOM 2375 O O . ARG A 1 307 ? 11.284 -12.311 -4.097 1.00 91.44 307 ARG A O 1
ATOM 2382 N N . VAL A 1 308 ? 10.511 -10.255 -3.622 1.00 92.38 308 VAL A N 1
ATOM 2383 C CA . VAL A 1 308 ? 10.468 -9.767 -5.001 1.00 92.38 308 VAL A CA 1
ATOM 2384 C C . VAL A 1 308 ? 11.661 -8.854 -5.250 1.00 92.38 308 VAL A C 1
ATOM 2386 O O . VAL A 1 308 ? 11.840 -7.841 -4.585 1.00 92.38 308 VAL A O 1
ATOM 2389 N N . SER A 1 309 ? 12.466 -9.182 -6.252 1.00 90.19 309 SER A N 1
ATOM 2390 C CA . SER A 1 309 ? 13.516 -8.298 -6.762 1.00 90.19 309 SER A CA 1
ATOM 2391 C C . SER A 1 309 ? 13.311 -8.082 -8.250 1.00 90.19 309 SER A C 1
ATOM 2393 O O . SER A 1 309 ? 12.885 -8.988 -8.966 1.00 90.19 309 SER A O 1
ATOM 2395 N N . ARG A 1 310 ? 13.577 -6.869 -8.734 1.00 89.06 310 ARG A N 1
ATOM 2396 C CA . ARG A 1 310 ? 13.364 -6.518 -10.139 1.00 89.06 310 ARG A CA 1
ATOM 2397 C C . ARG A 1 310 ? 14.610 -5.890 -10.723 1.00 89.06 310 ARG A C 1
ATOM 2399 O O . ARG A 1 310 ? 15.218 -5.021 -10.112 1.00 89.06 310 ARG A O 1
ATOM 2406 N N . SER A 1 311 ? 14.959 -6.345 -11.917 1.00 86.75 311 SER A N 1
ATOM 2407 C CA . SER A 1 311 ? 16.026 -5.778 -12.728 1.00 86.75 311 SER A CA 1
ATOM 2408 C C . SER A 1 311 ? 15.429 -5.233 -14.016 1.00 86.75 311 SER A C 1
ATOM 2410 O O . SER A 1 311 ? 14.526 -5.841 -14.596 1.00 86.75 311 SER A O 1
ATOM 2412 N N . PHE A 1 312 ? 15.931 -4.083 -14.450 1.00 85.06 312 PHE A N 1
ATOM 2413 C CA . PHE A 1 312 ? 15.435 -3.353 -15.605 1.00 85.06 312 PHE A CA 1
ATOM 2414 C C . PHE A 1 312 ? 16.559 -3.208 -16.618 1.00 85.06 312 PHE A C 1
ATOM 2416 O O . PHE A 1 312 ? 17.669 -2.805 -16.274 1.00 85.06 312 PHE A O 1
ATOM 2423 N N . SER A 1 313 ? 16.273 -3.524 -17.875 1.00 83.50 313 SER A N 1
ATOM 2424 C CA . SER A 1 313 ? 17.206 -3.251 -18.956 1.00 83.50 313 SER A CA 1
ATOM 2425 C C . SER A 1 313 ? 17.123 -1.793 -19.400 1.00 83.50 313 SER A C 1
ATOM 2427 O O . SER A 1 313 ? 16.117 -1.111 -19.196 1.00 83.50 313 SER A O 1
ATOM 2429 N N . VAL A 1 314 ? 18.147 -1.342 -20.119 1.00 79.50 314 VAL A N 1
ATOM 2430 C CA . VAL A 1 314 ? 18.015 -0.190 -21.020 1.00 79.50 314 VAL A CA 1
ATOM 2431 C C . VAL A 1 314 ? 17.114 -0.544 -22.213 1.00 79.50 314 VAL A C 1
ATOM 2433 O O . VAL A 1 314 ? 16.718 -1.701 -22.389 1.00 79.50 314 VAL A O 1
ATOM 2436 N N . TRP A 1 315 ? 16.795 0.438 -23.054 1.00 80.56 315 TRP A N 1
ATOM 2437 C CA . TRP A 1 315 ? 16.131 0.178 -24.330 1.00 80.56 315 TRP A CA 1
ATOM 2438 C C . TRP A 1 315 ? 17.099 -0.455 -25.335 1.00 80.56 315 TRP A C 1
ATOM 2440 O O . TRP A 1 315 ? 18.158 0.103 -25.624 1.00 80.56 315 TRP A O 1
ATOM 2450 N N . PHE A 1 316 ? 16.714 -1.591 -25.908 1.00 84.81 316 PHE A N 1
ATOM 2451 C CA . PHE A 1 316 ? 17.456 -2.280 -26.957 1.00 84.81 316 PHE A CA 1
ATOM 2452 C C . PHE A 1 316 ? 16.863 -1.973 -28.336 1.00 84.81 316 PHE A C 1
ATOM 2454 O O . PHE A 1 316 ? 15.641 -2.056 -28.495 1.00 84.81 316 PHE A O 1
ATOM 2461 N N . PRO A 1 317 ? 17.686 -1.645 -29.351 1.00 86.25 317 PRO A N 1
ATOM 2462 C CA . PRO A 1 317 ? 17.227 -1.607 -30.734 1.00 86.25 317 PRO A CA 1
ATOM 2463 C C . PRO A 1 317 ? 16.957 -3.025 -31.248 1.00 86.25 317 PRO A C 1
ATOM 2465 O O . PRO A 1 317 ? 17.530 -3.998 -30.756 1.00 86.25 317 PRO A O 1
ATOM 2468 N N . THR A 1 318 ? 16.133 -3.133 -32.290 1.00 88.06 318 THR A N 1
ATOM 2469 C CA . THR A 1 318 ? 15.793 -4.419 -32.926 1.00 88.06 318 THR A CA 1
ATOM 2470 C C . THR A 1 318 ? 16.317 -4.486 -34.362 1.00 88.06 318 THR A C 1
ATOM 2472 O O . THR A 1 318 ? 15.571 -4.213 -35.312 1.00 88.06 318 THR A O 1
ATOM 2475 N N . PRO A 1 319 ? 17.616 -4.789 -34.542 1.00 84.38 319 PRO A N 1
ATOM 2476 C CA . PRO A 1 319 ? 18.231 -4.860 -35.856 1.00 84.38 319 PRO A CA 1
ATOM 2477 C C . PRO A 1 319 ? 17.980 -6.204 -36.555 1.00 84.38 319 PRO A C 1
ATOM 2479 O O . PRO A 1 319 ? 17.710 -7.225 -35.924 1.00 84.38 319 PRO A O 1
ATOM 2482 N N . ASP A 1 320 ? 18.114 -6.206 -37.878 1.00 82.38 320 ASP A N 1
ATOM 2483 C CA . ASP A 1 320 ? 18.266 -7.405 -38.690 1.00 82.38 320 ASP A CA 1
ATOM 2484 C C . ASP A 1 320 ? 19.684 -7.990 -38.545 1.00 82.38 320 ASP A C 1
ATOM 2486 O O . ASP A 1 320 ? 20.553 -7.444 -37.861 1.00 82.38 320 ASP A O 1
ATOM 2490 N N . THR A 1 321 ? 19.949 -9.111 -39.217 1.00 83.12 321 THR A N 1
ATOM 2491 C CA . THR A 1 321 ? 21.258 -9.787 -39.174 1.00 83.12 321 THR A CA 1
ATOM 2492 C C . THR A 1 321 ? 22.414 -8.951 -39.731 1.00 83.12 321 THR A C 1
ATOM 2494 O O . THR A 1 321 ? 23.570 -9.328 -39.563 1.00 83.12 321 THR A O 1
ATOM 2497 N N . LEU A 1 322 ? 22.120 -7.856 -40.434 1.00 82.69 322 LEU A N 1
ATOM 2498 C CA . LEU A 1 322 ? 23.093 -6.935 -41.016 1.00 82.69 322 LEU A CA 1
ATOM 2499 C C . LEU A 1 322 ? 23.225 -5.640 -40.196 1.00 82.69 322 LEU A C 1
ATOM 2501 O O . LEU A 1 322 ? 23.986 -4.758 -40.586 1.00 82.69 322 LEU A O 1
ATOM 2505 N N . GLY A 1 323 ? 22.511 -5.521 -39.070 1.00 79.06 323 GLY A N 1
ATOM 2506 C CA . GLY A 1 323 ? 22.525 -4.340 -38.210 1.00 79.06 323 GLY A CA 1
ATOM 2507 C C . GLY A 1 323 ? 21.521 -3.250 -38.602 1.00 79.06 323 GLY A C 1
ATOM 2508 O O . GLY A 1 323 ? 21.487 -2.211 -37.944 1.00 79.06 323 GLY A O 1
ATOM 2509 N N . ASN A 1 324 ? 20.689 -3.448 -39.632 1.00 80.88 324 ASN A N 1
ATOM 2510 C CA . ASN A 1 324 ? 19.686 -2.455 -40.027 1.00 80.88 324 ASN A CA 1
ATOM 2511 C C . ASN A 1 324 ? 18.445 -2.558 -39.144 1.00 80.88 324 ASN A C 1
ATOM 2513 O O . ASN A 1 324 ? 17.976 -3.648 -38.840 1.00 80.88 324 ASN A O 1
ATOM 2517 N N . GLN A 1 325 ? 17.842 -1.426 -38.793 1.00 84.06 325 GLN A N 1
ATOM 2518 C CA . GLN A 1 325 ? 16.614 -1.410 -38.002 1.00 84.06 325 GLN A CA 1
ATOM 2519 C C . GLN A 1 325 ? 15.451 -2.109 -38.733 1.00 84.06 325 GLN A C 1
ATOM 2521 O O . GLN A 1 325 ? 15.051 -1.700 -39.826 1.00 84.06 325 GLN A O 1
ATOM 2526 N N . ILE A 1 326 ? 14.841 -3.113 -38.096 1.00 86.06 326 ILE A N 1
ATOM 2527 C CA . ILE A 1 326 ? 13.638 -3.768 -38.622 1.00 86.06 326 ILE A CA 1
ATOM 2528 C C . ILE A 1 326 ? 12.437 -2.827 -38.447 1.00 86.06 326 ILE A C 1
ATOM 2530 O O . ILE A 1 326 ? 12.246 -2.224 -37.390 1.00 86.06 326 ILE A O 1
ATOM 2534 N N . THR A 1 327 ? 11.614 -2.693 -39.494 1.00 83.94 327 THR A N 1
ATOM 2535 C CA . THR A 1 327 ? 10.479 -1.747 -39.512 1.00 83.94 327 THR A CA 1
ATOM 2536 C C . THR A 1 327 ? 9.255 -2.251 -38.745 1.00 83.94 327 THR A C 1
ATOM 2538 O O . THR A 1 327 ? 8.532 -1.435 -38.187 1.00 83.94 327 THR A O 1
ATOM 2541 N N . ALA A 1 328 ? 9.031 -3.567 -38.706 1.00 88.31 328 ALA A N 1
ATOM 2542 C CA . ALA A 1 328 ? 7.945 -4.194 -37.953 1.00 88.31 328 ALA A CA 1
ATOM 2543 C C . ALA A 1 328 ? 8.432 -5.505 -37.306 1.00 88.31 328 ALA A C 1
ATOM 2545 O O . ALA A 1 328 ? 8.185 -6.585 -37.850 1.00 88.31 328 ALA A O 1
ATOM 2546 N N . PRO A 1 329 ? 9.189 -5.432 -36.196 1.00 91.56 329 PRO A N 1
ATOM 2547 C CA . PRO A 1 329 ? 9.725 -6.624 -35.551 1.00 91.56 329 PRO A CA 1
ATOM 2548 C C . PRO A 1 329 ? 8.626 -7.517 -34.974 1.00 91.56 329 PRO A C 1
ATOM 2550 O O . PRO A 1 329 ? 7.595 -7.033 -34.509 1.00 91.56 329 PRO A O 1
ATOM 2553 N N . VAL A 1 330 ? 8.868 -8.826 -34.975 1.00 93.50 330 VAL A N 1
ATOM 2554 C CA . VAL A 1 330 ? 8.014 -9.813 -34.305 1.00 93.50 330 VAL A CA 1
ATOM 2555 C C . VAL A 1 330 ? 8.827 -10.441 -33.187 1.00 93.50 330 VAL A C 1
ATOM 2557 O O . VAL A 1 330 ? 9.900 -10.988 -33.437 1.00 93.50 330 VAL A O 1
ATOM 2560 N N . TYR A 1 331 ? 8.310 -10.360 -31.967 1.00 92.56 331 TYR A N 1
ATOM 2561 C CA . TYR A 1 331 ? 8.948 -10.894 -30.777 1.00 92.56 331 TYR A CA 1
ATOM 2562 C C . TYR A 1 331 ? 8.308 -12.219 -30.373 1.00 92.56 331 TYR A C 1
ATOM 2564 O O . TYR A 1 331 ? 7.090 -12.404 -30.447 1.00 92.56 331 TYR A O 1
ATOM 2572 N N . TYR A 1 332 ? 9.152 -13.131 -29.907 1.00 89.94 332 TYR A N 1
ATOM 2573 C CA . TYR A 1 332 ? 8.760 -14.442 -29.405 1.00 89.94 332 TYR A CA 1
ATOM 2574 C C . TYR A 1 332 ? 9.080 -14.543 -27.915 1.00 89.94 332 TYR A C 1
ATOM 2576 O O . TYR A 1 332 ? 9.861 -13.752 -27.384 1.00 89.94 332 TYR A O 1
ATOM 2584 N N . THR A 1 333 ? 8.469 -15.518 -27.241 1.00 86.31 333 THR A N 1
ATOM 2585 C CA . THR A 1 333 ? 8.804 -15.847 -25.852 1.00 86.31 333 THR A CA 1
ATOM 2586 C C . THR A 1 333 ? 10.306 -16.130 -25.747 1.00 86.31 333 THR A C 1
ATOM 2588 O O . THR A 1 333 ? 10.816 -16.913 -26.555 1.00 86.31 333 THR A O 1
ATOM 2591 N N . PRO A 1 334 ? 11.030 -15.498 -24.806 1.00 84.06 334 PRO A N 1
ATOM 2592 C CA . PRO A 1 334 ? 12.457 -15.731 -24.656 1.00 84.06 334 PRO A CA 1
ATOM 2593 C C . PRO A 1 334 ? 12.717 -17.164 -24.203 1.00 84.06 334 PRO A C 1
ATOM 2595 O O . PRO A 1 334 ? 11.918 -17.765 -23.484 1.00 84.06 334 PRO A O 1
ATOM 2598 N N . VAL A 1 335 ? 13.877 -17.677 -24.593 1.00 87.50 335 VAL A N 1
ATOM 2599 C CA . VAL A 1 335 ? 14.438 -18.888 -23.999 1.00 87.50 335 VAL A CA 1
ATOM 2600 C C . VAL A 1 335 ? 15.228 -18.459 -22.770 1.00 87.50 335 VAL A C 1
ATOM 2602 O O . VAL A 1 335 ? 16.061 -17.557 -22.858 1.00 87.50 335 VAL A O 1
ATOM 2605 N N . VAL A 1 336 ? 14.925 -19.074 -21.632 1.00 85.31 336 VAL A N 1
ATOM 2606 C CA . VAL A 1 336 ? 15.541 -18.790 -20.334 1.00 85.31 336 VAL A CA 1
ATOM 2607 C C . VAL A 1 336 ? 16.175 -20.085 -19.861 1.00 85.31 336 VAL A C 1
ATOM 2609 O O . VAL A 1 336 ? 15.529 -21.128 -19.912 1.00 85.31 336 VAL A O 1
ATOM 2612 N N . GLU A 1 337 ? 17.428 -20.004 -19.436 1.00 86.88 337 GLU A N 1
ATOM 2613 C CA . GLU A 1 337 ? 18.175 -21.119 -18.865 1.00 86.88 337 GLU A CA 1
ATOM 2614 C C . GLU A 1 337 ? 18.646 -20.693 -17.467 1.00 86.88 337 GLU A C 1
ATOM 2616 O O . GLU A 1 337 ? 19.247 -19.623 -17.371 1.00 86.88 337 GLU A O 1
ATOM 2621 N N . PRO A 1 338 ? 18.379 -21.477 -16.404 1.00 88.19 338 PRO A N 1
ATOM 2622 C CA . PRO A 1 338 ? 17.566 -22.700 -16.392 1.00 88.19 338 PRO A CA 1
ATOM 2623 C C . PRO A 1 338 ? 16.098 -22.449 -16.763 1.00 88.19 338 PRO A C 1
ATOM 2625 O O . PRO A 1 338 ? 15.569 -21.354 -16.536 1.00 88.19 338 PRO A O 1
ATOM 2628 N N . ALA A 1 339 ? 15.437 -23.466 -17.323 1.00 87.56 339 ALA A N 1
ATOM 2629 C CA . ALA A 1 339 ? 14.027 -23.363 -17.681 1.00 87.56 339 ALA A CA 1
ATOM 2630 C C . ALA A 1 339 ? 13.171 -23.031 -16.440 1.00 87.56 339 ALA A C 1
ATOM 2632 O O . ALA A 1 339 ? 13.545 -23.385 -15.319 1.00 87.56 339 ALA A O 1
ATOM 2633 N N . PRO A 1 340 ? 12.000 -22.383 -16.597 1.00 85.00 340 PRO A N 1
ATOM 2634 C CA . PRO A 1 340 ? 11.135 -22.050 -15.462 1.00 85.00 340 PRO A CA 1
ATOM 2635 C C . PRO A 1 340 ? 10.778 -23.248 -14.570 1.00 85.00 340 PRO A C 1
ATOM 2637 O O . PRO A 1 340 ? 10.685 -23.091 -13.356 1.00 85.00 340 PRO A O 1
ATOM 2640 N N . ASP A 1 341 ? 10.634 -24.437 -15.161 1.00 87.06 341 ASP A N 1
ATOM 2641 C CA . ASP A 1 341 ? 10.326 -25.680 -14.441 1.00 87.06 341 ASP A CA 1
ATOM 2642 C C . ASP A 1 341 ? 11.529 -26.245 -13.659 1.00 87.06 341 ASP A C 1
ATOM 2644 O O . ASP A 1 341 ? 11.345 -27.067 -12.763 1.00 87.06 341 ASP A O 1
ATOM 2648 N N . ASP A 1 342 ? 12.747 -25.784 -13.960 1.00 92.19 342 ASP A N 1
ATOM 2649 C CA . ASP A 1 342 ? 13.988 -26.171 -13.276 1.00 92.19 342 ASP A CA 1
ATOM 2650 C C . ASP A 1 342 ? 14.345 -25.221 -12.117 1.00 92.19 342 ASP A C 1
ATOM 2652 O O . ASP A 1 342 ? 15.376 -25.386 -11.457 1.00 92.19 342 ASP A O 1
ATOM 2656 N N . GLN A 1 343 ? 13.509 -24.213 -11.849 1.00 93.00 343 GLN A N 1
ATOM 2657 C CA . GLN A 1 343 ? 13.712 -23.301 -10.727 1.00 93.00 343 GLN A CA 1
ATOM 2658 C C . GLN A 1 343 ? 13.515 -24.025 -9.381 1.00 93.00 343 GLN A C 1
ATOM 2660 O O . GLN A 1 343 ? 12.657 -24.906 -9.260 1.00 93.00 343 GLN A O 1
ATOM 2665 N N . PRO A 1 344 ? 14.270 -23.651 -8.328 1.00 94.75 344 PRO A N 1
ATOM 2666 C CA . PRO A 1 344 ? 14.042 -24.157 -6.980 1.00 94.75 344 PRO A CA 1
ATOM 2667 C C . PRO A 1 344 ? 12.579 -24.009 -6.537 1.00 94.75 344 PRO A C 1
ATOM 2669 O O . PRO A 1 344 ? 11.889 -23.054 -6.906 1.00 94.75 344 PRO A O 1
ATOM 2672 N N . ALA A 1 345 ? 12.100 -24.946 -5.720 1.00 92.06 345 ALA A N 1
ATOM 2673 C CA . ALA A 1 345 ? 10.692 -25.020 -5.344 1.00 92.06 345 ALA A CA 1
ATOM 2674 C C . ALA A 1 345 ? 10.186 -23.727 -4.671 1.00 92.06 345 ALA A C 1
ATOM 2676 O O . ALA A 1 345 ? 10.715 -23.263 -3.657 1.00 92.06 345 ALA A O 1
ATOM 2677 N N . GLY A 1 346 ? 9.111 -23.161 -5.224 1.00 89.75 346 GLY A N 1
ATOM 2678 C CA . GLY A 1 346 ? 8.518 -21.908 -4.745 1.00 89.75 346 GLY A CA 1
ATOM 2679 C C . GLY A 1 346 ? 9.288 -20.646 -5.149 1.00 89.75 346 GLY A C 1
ATOM 2680 O O . GLY A 1 346 ? 8.969 -19.571 -4.649 1.00 89.75 346 GLY A O 1
ATOM 2681 N N . THR A 1 347 ? 10.273 -20.760 -6.044 1.00 93.94 347 THR A N 1
ATOM 2682 C CA . THR A 1 347 ? 10.965 -19.618 -6.656 1.00 93.94 347 THR A CA 1
ATOM 2683 C C . THR A 1 347 ? 10.547 -19.447 -8.118 1.00 93.94 347 THR A C 1
ATOM 2685 O O . THR A 1 347 ? 10.046 -20.387 -8.737 1.00 93.94 347 THR A O 1
ATOM 2688 N N . SER A 1 348 ? 10.707 -18.249 -8.684 1.00 92.75 348 SER A N 1
ATOM 2689 C CA . SER A 1 348 ? 10.453 -18.024 -10.112 1.00 92.75 348 SER A CA 1
ATOM 2690 C C . SER A 1 348 ? 11.235 -16.850 -10.694 1.00 92.75 348 SER A C 1
ATOM 2692 O O . SER A 1 348 ? 11.579 -15.891 -9.996 1.00 92.75 348 SER A O 1
ATOM 2694 N N . VAL A 1 349 ? 11.469 -16.922 -12.006 1.00 92.25 349 VAL A N 1
ATOM 2695 C CA . VAL A 1 349 ? 11.936 -15.805 -12.833 1.00 92.25 349 VAL A CA 1
ATOM 2696 C C . VAL A 1 349 ? 10.876 -15.528 -13.891 1.00 92.25 349 VAL A C 1
ATOM 2698 O O . VAL A 1 349 ? 10.514 -16.415 -14.663 1.00 92.25 349 VAL A O 1
ATOM 2701 N N . THR A 1 350 ? 10.367 -14.300 -13.936 1.00 92.00 350 THR A N 1
ATOM 2702 C CA . THR A 1 350 ? 9.406 -13.861 -14.956 1.00 92.00 350 THR A CA 1
ATOM 2703 C C . THR A 1 350 ? 9.904 -12.614 -15.670 1.00 92.00 350 THR A C 1
ATOM 2705 O O . THR A 1 350 ? 10.674 -11.826 -15.122 1.00 92.00 350 THR A O 1
ATOM 2708 N N . PHE A 1 351 ? 9.468 -12.430 -16.914 1.00 92.44 351 PHE A N 1
ATOM 2709 C CA . PHE A 1 351 ? 9.878 -11.308 -17.750 1.00 92.44 351 PHE A CA 1
ATOM 2710 C C . PHE A 1 351 ? 8.664 -10.492 -18.169 1.00 92.44 351 PHE A C 1
ATOM 2712 O O . PHE A 1 351 ? 7.641 -11.045 -18.567 1.00 92.44 351 PHE A O 1
ATOM 2719 N N . SER A 1 352 ? 8.803 -9.172 -18.112 1.00 93.56 352 SER A N 1
ATOM 2720 C CA . SER A 1 352 ? 7.834 -8.232 -18.663 1.00 93.56 352 SER A CA 1
ATOM 2721 C C . SER A 1 352 ? 8.507 -7.316 -19.682 1.00 93.56 352 SER A C 1
ATOM 2723 O O . SER A 1 352 ? 9.707 -7.051 -19.601 1.00 93.56 352 SER A O 1
ATOM 2725 N N . TYR A 1 353 ? 7.723 -6.798 -20.623 1.00 93.25 353 TYR A N 1
ATOM 2726 C CA . TYR A 1 353 ? 8.209 -6.085 -21.799 1.00 93.25 353 TYR A CA 1
ATOM 2727 C C . TYR A 1 353 ? 7.548 -4.721 -21.955 1.00 93.25 353 TYR A C 1
ATOM 2729 O O . TYR A 1 353 ? 6.366 -4.549 -21.656 1.00 93.25 353 TYR A O 1
ATOM 2737 N N . ARG A 1 354 ? 8.306 -3.766 -22.487 1.00 91.00 354 ARG A N 1
ATOM 2738 C CA . ARG A 1 354 ? 7.810 -2.497 -23.034 1.00 91.00 354 ARG A CA 1
ATOM 2739 C C . ARG A 1 354 ? 8.369 -2.320 -24.435 1.00 91.00 354 ARG A C 1
ATOM 2741 O O . ARG A 1 354 ? 9.454 -2.811 -24.733 1.00 91.00 354 ARG A O 1
ATOM 2748 N N . GLY A 1 355 ? 7.628 -1.622 -25.283 1.00 90.81 355 GLY A N 1
ATOM 2749 C CA . GLY A 1 355 ? 8.006 -1.370 -26.669 1.00 90.81 355 GLY A CA 1
ATOM 2750 C C . GLY A 1 355 ? 7.786 0.086 -27.050 1.00 90.81 355 GLY A C 1
ATOM 2751 O O . GLY A 1 355 ? 6.866 0.726 -26.532 1.00 90.81 355 GLY A O 1
ATOM 2752 N N . CYS A 1 356 ? 8.635 0.610 -27.932 1.00 88.94 356 CYS A N 1
ATOM 2753 C CA . CYS A 1 356 ? 8.455 1.926 -28.535 1.00 88.94 356 CYS A CA 1
ATOM 2754 C C . CYS A 1 356 ? 8.948 1.973 -29.990 1.00 88.94 356 CYS A C 1
ATOM 2756 O O . CYS A 1 356 ? 9.679 1.094 -30.462 1.00 88.94 356 CYS A O 1
ATOM 2758 N N . ASP A 1 357 ? 8.535 3.017 -30.707 1.00 87.69 357 ASP A N 1
ATOM 2759 C CA . ASP A 1 357 ? 8.805 3.172 -32.138 1.00 87.69 357 ASP A CA 1
ATOM 2760 C C . ASP A 1 357 ? 10.082 3.961 -32.422 1.00 87.69 357 ASP A C 1
ATOM 2762 O O . ASP A 1 357 ? 10.729 3.752 -33.451 1.00 87.69 357 ASP A O 1
ATOM 2766 N N . SER A 1 358 ? 10.453 4.887 -31.541 1.00 81.44 358 SER A N 1
ATOM 2767 C CA . SER A 1 358 ? 11.648 5.706 -31.721 1.00 81.44 358 SER A CA 1
ATOM 2768 C C . SER A 1 358 ? 12.184 6.246 -30.407 1.00 81.44 358 SER A C 1
ATOM 2770 O O . SER A 1 358 ? 11.408 6.622 -29.530 1.00 81.44 358 SER A O 1
ATOM 2772 N N . ILE A 1 359 ? 13.506 6.378 -30.345 1.00 77.25 359 ILE A N 1
ATOM 2773 C CA . ILE A 1 359 ? 14.237 7.082 -29.292 1.00 77.25 359 ILE A CA 1
ATOM 2774 C C . ILE A 1 359 ? 15.070 8.163 -29.991 1.00 77.25 359 ILE A C 1
ATOM 2776 O O . ILE A 1 359 ? 15.905 7.836 -30.842 1.00 77.25 359 ILE A O 1
ATOM 2780 N N . ALA A 1 360 ? 14.814 9.444 -29.715 1.00 65.62 360 ALA A N 1
ATOM 2781 C CA . ALA A 1 360 ? 15.630 10.514 -30.285 1.00 65.62 360 ALA A CA 1
ATOM 2782 C C . ALA A 1 360 ? 17.048 10.424 -29.693 1.00 65.62 360 ALA A C 1
ATOM 2784 O O . ALA A 1 360 ? 17.212 10.170 -28.507 1.00 65.62 360 ALA A O 1
ATOM 2785 N N . ASN A 1 361 ? 18.078 10.582 -30.530 1.00 56.00 361 ASN A N 1
ATOM 2786 C CA . ASN A 1 361 ? 19.488 10.319 -30.188 1.00 56.00 361 ASN A CA 1
ATOM 2787 C C . ASN A 1 361 ? 19.849 8.842 -29.908 1.00 56.00 361 ASN A C 1
ATOM 2789 O O . ASN A 1 361 ? 20.874 8.577 -29.278 1.00 56.00 361 ASN A O 1
ATOM 2793 N N . ALA A 1 362 ? 19.077 7.868 -30.412 1.00 50.81 362 ALA A N 1
ATOM 2794 C CA . ALA A 1 362 ? 19.489 6.462 -30.397 1.00 50.81 362 ALA A CA 1
ATOM 2795 C C . ALA A 1 362 ? 20.862 6.285 -31.076 1.00 50.81 362 ALA A C 1
ATOM 2797 O O . ALA A 1 362 ? 21.026 6.580 -32.262 1.00 50.81 362 ALA A O 1
ATOM 2798 N N . HIS A 1 363 ? 21.856 5.797 -30.330 1.00 45.81 363 HIS A N 1
ATOM 2799 C CA . HIS A 1 363 ? 23.157 5.450 -30.895 1.00 45.81 363 HIS A CA 1
ATOM 2800 C C . HIS A 1 363 ? 22.987 4.294 -31.892 1.00 45.81 363 HIS A C 1
ATOM 2802 O O . HIS A 1 363 ? 22.468 3.233 -31.544 1.00 45.81 363 HIS A O 1
ATOM 2808 N N . VAL A 1 364 ? 23.410 4.504 -33.139 1.00 40.81 364 VAL A N 1
ATOM 2809 C CA . VAL A 1 364 ? 23.393 3.475 -34.187 1.00 40.81 364 VAL A CA 1
ATOM 2810 C C . VAL A 1 364 ? 24.634 2.588 -34.017 1.00 40.81 364 VAL A C 1
ATOM 2812 O O . VAL A 1 364 ? 25.737 3.136 -33.943 1.00 40.81 364 VAL A O 1
ATOM 2815 N N . PRO A 1 365 ? 24.508 1.246 -33.987 1.00 37.53 365 PRO A N 1
ATOM 2816 C CA . PRO A 1 365 ? 25.667 0.355 -33.937 1.00 37.53 365 PRO A CA 1
ATOM 2817 C C . PRO A 1 365 ? 26.632 0.639 -35.103 1.00 37.53 365 PRO A C 1
ATOM 2819 O O . PRO A 1 365 ? 26.262 0.474 -36.264 1.00 37.53 365 PRO A O 1
ATOM 2822 N N . GLY A 1 366 ? 27.859 1.085 -34.802 1.00 40.59 366 GLY A N 1
ATOM 2823 C CA . GLY A 1 366 ? 28.921 1.334 -35.794 1.00 40.59 366 GLY A CA 1
ATOM 2824 C C . GLY A 1 366 ? 29.492 2.758 -35.845 1.00 40.59 366 GLY A C 1
ATOM 2825 O O . GLY A 1 366 ? 30.447 2.992 -36.585 1.00 40.59 366 GLY A O 1
ATOM 2826 N N . ALA A 1 367 ? 28.969 3.708 -35.065 1.00 41.78 367 ALA A N 1
ATOM 2827 C CA . ALA A 1 367 ? 29.609 5.015 -34.900 1.00 41.78 367 ALA A CA 1
ATOM 2828 C C . ALA A 1 367 ? 30.779 4.921 -33.899 1.00 41.78 367 ALA A C 1
ATOM 2830 O O . ALA A 1 367 ? 30.627 4.360 -32.817 1.00 41.78 367 ALA A O 1
ATOM 2831 N N . ALA A 1 368 ? 31.952 5.450 -34.264 1.00 36.47 368 ALA A N 1
ATOM 2832 C CA . ALA A 1 368 ? 33.137 5.448 -33.406 1.00 36.47 368 ALA A CA 1
ATOM 2833 C C . ALA A 1 368 ? 32.840 6.117 -32.052 1.00 36.47 368 ALA A C 1
ATOM 2835 O O . ALA A 1 368 ? 32.341 7.240 -32.014 1.00 36.47 368 ALA A O 1
ATOM 2836 N N . ILE A 1 369 ? 33.162 5.416 -30.963 1.00 42.50 369 ILE A N 1
ATOM 2837 C CA . ILE A 1 369 ? 33.081 5.915 -29.588 1.00 42.50 369 ILE A CA 1
ATOM 2838 C C . ILE A 1 369 ? 34.227 6.926 -29.409 1.00 42.50 369 ILE A C 1
ATOM 2840 O O . ILE A 1 369 ? 35.387 6.520 -29.522 1.00 42.50 369 ILE A O 1
ATOM 2844 N N . PRO A 1 370 ? 33.972 8.229 -29.186 1.00 38.28 370 PRO A N 1
ATOM 2845 C CA . PRO A 1 370 ? 35.021 9.132 -28.732 1.00 38.28 370 PRO A CA 1
ATOM 2846 C C . PRO A 1 370 ? 35.469 8.675 -27.341 1.00 38.28 370 PRO A C 1
ATOM 2848 O O . PRO A 1 370 ? 34.645 8.241 -26.553 1.00 38.28 370 PRO A O 1
ATOM 2851 N N . ASP A 1 371 ? 36.756 8.762 -27.046 1.00 35.53 371 ASP A N 1
ATOM 2852 C CA . ASP A 1 371 ? 37.383 8.358 -25.783 1.00 35.53 371 ASP A CA 1
ATOM 2853 C C . ASP A 1 371 ? 36.575 8.748 -24.508 1.00 35.53 371 ASP A C 1
ATOM 2855 O O . ASP A 1 371 ? 36.252 9.933 -24.343 1.00 35.53 371 ASP A O 1
ATOM 2859 N N . PRO A 1 372 ? 36.235 7.793 -23.612 1.00 41.94 372 PRO A N 1
ATOM 2860 C CA . PRO A 1 372 ? 35.441 8.033 -22.402 1.00 41.94 372 PRO A CA 1
ATOM 2861 C C . PRO A 1 372 ? 36.083 8.969 -21.374 1.00 41.94 372 PRO A C 1
ATOM 2863 O O . PRO A 1 372 ? 35.367 9.515 -20.537 1.00 41.94 372 PRO A O 1
ATOM 2866 N N . GLU A 1 373 ? 37.390 9.228 -21.447 1.00 41.72 373 GLU A N 1
ATOM 2867 C CA . GLU A 1 373 ? 38.065 10.104 -20.479 1.00 41.72 373 GLU A CA 1
ATOM 2868 C C . GLU A 1 373 ? 37.990 11.606 -20.828 1.00 41.72 373 GLU A C 1
ATOM 2870 O O . GLU A 1 373 ? 38.203 12.452 -19.961 1.00 41.72 373 GLU A O 1
ATOM 2875 N N . ALA A 1 374 ? 37.637 11.981 -22.065 1.00 41.00 374 ALA A N 1
ATOM 2876 C CA . ALA A 1 374 ? 37.701 13.380 -22.524 1.00 41.00 374 ALA A CA 1
ATOM 2877 C C . ALA A 1 374 ? 36.364 14.154 -22.459 1.00 41.00 374 ALA A C 1
ATOM 2879 O O . ALA A 1 374 ? 36.326 15.361 -22.698 1.00 41.00 374 ALA A O 1
ATOM 2880 N N . SER A 1 375 ? 35.257 13.484 -22.133 1.00 41.22 375 SER A N 1
ATOM 2881 C CA . SER A 1 375 ? 33.920 14.090 -22.043 1.00 41.22 375 SER A CA 1
ATOM 2882 C C . SER A 1 375 ? 33.152 13.416 -20.914 1.00 41.22 375 SER A C 1
ATOM 2884 O O . SER A 1 375 ? 32.545 12.377 -21.131 1.00 41.22 375 SER A O 1
ATOM 2886 N N . GLY A 1 376 ? 33.227 13.972 -19.704 1.00 42.16 376 GLY A N 1
ATOM 2887 C CA . GLY A 1 376 ? 32.756 13.369 -18.448 1.00 42.16 376 GLY A CA 1
ATOM 2888 C C . GLY A 1 376 ? 31.251 13.094 -18.299 1.00 42.16 376 GLY A C 1
ATOM 2889 O O . GLY A 1 376 ? 30.731 13.293 -17.217 1.00 42.16 376 GLY A O 1
ATOM 2890 N N . PHE A 1 377 ? 30.548 12.651 -19.340 1.00 41.56 377 PHE A N 1
ATOM 2891 C CA . PHE A 1 377 ? 29.252 11.968 -19.299 1.00 41.56 377 PHE A CA 1
ATOM 2892 C C . PHE A 1 377 ? 29.099 11.203 -20.625 1.00 41.56 377 PHE A C 1
ATOM 2894 O O . PHE A 1 377 ? 28.598 11.738 -21.615 1.00 41.56 377 PHE A O 1
ATOM 2901 N N . GLN A 1 378 ? 29.565 9.954 -20.667 1.00 37.19 378 GLN A N 1
ATOM 2902 C CA . GLN A 1 378 ? 29.353 9.058 -21.802 1.00 37.19 378 GLN A CA 1
ATOM 2903 C C . GLN A 1 378 ? 28.474 7.880 -21.411 1.00 37.19 378 GLN A C 1
ATOM 2905 O O . GLN A 1 378 ? 28.917 6.940 -20.765 1.00 37.19 378 GLN A O 1
ATOM 2910 N N . MET A 1 379 ? 27.248 7.878 -21.911 1.00 37.41 379 MET A N 1
ATOM 2911 C CA . MET A 1 379 ? 26.620 6.647 -22.387 1.00 37.41 379 MET A CA 1
ATOM 2912 C C . MET A 1 379 ? 25.929 7.064 -23.730 1.00 37.41 379 MET A C 1
ATOM 2914 O O . MET A 1 379 ? 25.780 8.253 -24.000 1.00 37.41 379 MET A O 1
ATOM 2918 N N . THR A 1 380 ? 25.345 6.268 -24.625 1.00 45.94 380 THR A N 1
ATOM 2919 C CA . THR A 1 380 ? 24.100 5.501 -24.392 1.00 45.94 380 THR A CA 1
ATOM 2920 C C . THR A 1 380 ? 23.231 5.998 -23.212 1.00 45.94 380 THR A C 1
ATOM 2922 O O . THR A 1 380 ? 22.354 5.298 -22.726 1.00 45.94 380 THR A O 1
ATOM 2925 N N . ALA A 1 381 ? 23.452 7.256 -22.803 1.00 39.91 381 ALA A N 1
ATOM 2926 C CA . ALA A 1 381 ? 23.009 8.015 -21.636 1.00 39.91 381 ALA A CA 1
ATOM 2927 C C . ALA A 1 381 ? 21.842 8.886 -22.083 1.00 39.91 381 ALA A C 1
ATOM 2929 O O . ALA A 1 381 ? 21.564 9.938 -21.514 1.00 39.91 381 ALA A O 1
ATOM 2930 N N . VAL A 1 382 ? 21.206 8.476 -23.186 1.00 45.66 382 VAL A N 1
ATOM 2931 C CA . VAL A 1 382 ? 20.203 9.249 -23.891 1.00 45.66 382 VAL A CA 1
ATOM 2932 C C . VAL A 1 382 ? 19.098 8.363 -24.482 1.00 45.66 382 VAL A C 1
ATOM 2934 O O . VAL A 1 382 ? 18.524 8.684 -25.508 1.00 45.66 382 VAL A O 1
ATOM 2937 N N . ALA A 1 383 ? 18.728 7.274 -23.799 1.00 52.09 383 ALA A N 1
ATOM 2938 C CA . ALA A 1 383 ? 17.296 6.987 -23.643 1.00 52.09 383 ALA A CA 1
ATOM 2939 C C . ALA A 1 383 ? 16.827 7.836 -22.441 1.00 52.09 383 ALA A C 1
ATOM 2941 O O . ALA A 1 383 ? 16.543 7.339 -21.356 1.00 52.09 383 ALA A O 1
ATOM 2942 N N . ASN A 1 384 ? 17.023 9.146 -22.599 1.00 46.66 384 ASN A N 1
ATOM 2943 C CA . ASN A 1 384 ? 17.512 10.159 -21.654 1.00 46.66 384 ASN A CA 1
ATOM 2944 C C . ASN A 1 384 ? 16.532 10.476 -20.551 1.00 46.66 384 ASN A C 1
ATOM 2946 O O . ASN A 1 384 ? 16.031 11.599 -20.496 1.00 46.66 384 ASN A O 1
ATOM 2950 N N . ARG A 1 385 ? 16.423 9.510 -19.634 1.00 53.16 385 ARG A N 1
ATOM 2951 C CA . ARG A 1 385 ? 16.252 9.646 -18.178 1.00 53.16 385 ARG A CA 1
ATOM 2952 C C . ARG A 1 385 ? 15.322 8.582 -17.576 1.00 53.16 385 ARG A C 1
ATOM 2954 O O . ARG A 1 385 ? 14.716 8.808 -16.547 1.00 53.16 385 ARG A O 1
ATOM 2961 N N . LEU A 1 386 ? 15.189 7.445 -18.262 1.00 59.91 386 LEU A N 1
ATOM 2962 C CA . LEU A 1 386 ? 14.267 6.328 -18.007 1.00 59.91 386 LEU A CA 1
ATOM 2963 C C . LEU A 1 386 ? 13.568 6.296 -16.645 1.00 59.91 386 LEU A C 1
ATOM 2965 O O . LEU A 1 386 ? 14.231 6.176 -15.648 1.00 59.91 386 LEU A O 1
ATOM 2969 N N . ASP A 1 387 ? 12.241 6.195 -16.601 1.00 61.34 387 ASP A N 1
ATOM 2970 C CA . ASP A 1 387 ? 11.536 5.566 -15.468 1.00 61.34 387 ASP A CA 1
ATOM 2971 C C . ASP A 1 387 ? 10.432 4.634 -16.026 1.00 61.34 387 ASP A C 1
ATOM 2973 O O . ASP A 1 387 ? 10.462 4.265 -17.203 1.00 61.34 387 ASP A O 1
ATOM 2977 N N . ALA A 1 388 ? 9.447 4.231 -15.214 1.00 64.31 388 ALA A N 1
ATOM 2978 C CA . ALA A 1 388 ? 8.956 2.849 -15.064 1.00 64.31 388 ALA A CA 1
ATOM 2979 C C . ALA A 1 388 ? 9.934 1.948 -14.277 1.00 64.31 388 ALA A C 1
ATOM 2981 O O . ALA A 1 388 ? 9.811 0.725 -14.294 1.00 64.31 388 ALA A O 1
ATOM 2982 N N . TYR A 1 389 ? 10.847 2.618 -13.563 1.00 65.94 389 TYR A N 1
ATOM 2983 C CA . TYR A 1 389 ? 11.601 2.211 -12.372 1.00 65.94 389 TYR A CA 1
ATOM 2984 C C . TYR A 1 389 ? 12.777 1.255 -12.492 1.00 65.94 389 TYR A C 1
ATOM 2986 O O . TYR A 1 389 ? 13.225 0.697 -11.497 1.00 65.94 389 TYR A O 1
ATOM 2994 N N . GLY A 1 390 ? 13.421 1.290 -13.656 1.00 61.53 390 GLY A N 1
ATOM 2995 C CA . GLY A 1 390 ? 14.884 1.414 -13.697 1.00 61.53 390 GLY A CA 1
ATOM 2996 C C . GLY A 1 390 ? 15.265 2.878 -13.940 1.00 61.53 390 GLY A C 1
ATOM 2997 O O . GLY A 1 390 ? 15.615 3.197 -15.070 1.00 61.53 390 GLY A O 1
ATOM 2998 N N . ASP A 1 391 ? 15.041 3.725 -12.921 1.00 60.47 391 ASP A N 1
ATOM 2999 C CA . ASP A 1 391 ? 14.877 5.198 -12.965 1.00 60.47 391 ASP A CA 1
ATOM 3000 C C . ASP A 1 391 ? 16.135 6.009 -13.384 1.00 60.47 391 ASP A C 1
ATOM 3002 O O . ASP A 1 391 ? 17.236 5.511 -13.183 1.00 60.47 391 ASP A O 1
ATOM 3006 N N . HIS A 1 392 ? 15.978 7.250 -13.887 1.00 54.91 392 HIS A N 1
ATOM 3007 C CA . HIS A 1 392 ? 16.909 8.386 -13.767 1.00 54.91 392 HIS A CA 1
ATOM 3008 C C . HIS A 1 392 ? 16.392 9.736 -14.340 1.00 54.91 392 HIS A C 1
ATOM 3010 O O . HIS A 1 392 ? 16.920 10.175 -15.354 1.00 54.91 392 HIS A O 1
ATOM 3016 N N . TYR A 1 393 ? 15.500 10.517 -13.700 1.00 49.62 393 TYR A N 1
ATOM 3017 C CA . TYR A 1 393 ? 15.240 11.928 -14.123 1.00 49.62 393 TYR A CA 1
ATOM 3018 C C . TYR A 1 393 ? 16.071 12.996 -13.410 1.00 49.62 393 TYR A C 1
ATOM 3020 O O . TYR A 1 393 ? 15.734 13.443 -12.322 1.00 49.62 393 TYR A O 1
ATOM 3028 N N . GLY A 1 394 ? 17.079 13.546 -14.096 1.00 50.28 394 GLY A N 1
ATOM 3029 C CA . GLY A 1 394 ? 17.788 14.748 -13.641 1.00 50.28 394 GLY A CA 1
ATOM 3030 C C . GLY A 1 394 ? 17.818 15.867 -14.677 1.00 50.28 394 GLY A C 1
ATOM 3031 O O . GLY A 1 394 ? 18.385 15.675 -15.746 1.00 50.28 394 GLY A O 1
ATOM 3032 N N . ARG A 1 395 ? 17.339 17.080 -14.357 1.00 41.28 395 ARG A N 1
ATOM 3033 C CA . ARG A 1 395 ? 17.813 18.304 -15.032 1.00 41.28 395 ARG A CA 1
ATOM 3034 C C . ARG A 1 395 ? 18.213 19.350 -14.007 1.00 41.28 395 ARG A C 1
ATOM 3036 O O . ARG A 1 395 ? 17.390 19.800 -13.229 1.00 41.28 395 ARG A O 1
ATOM 3043 N N . GLN A 1 396 ? 19.476 19.753 -14.102 1.00 45.22 396 GLN A N 1
ATOM 3044 C CA . GLN A 1 396 ? 20.026 21.013 -13.618 1.00 45.22 396 GLN A CA 1
ATOM 3045 C C . GLN A 1 396 ? 18.979 22.133 -13.713 1.00 45.22 396 GLN A C 1
ATOM 3047 O O . GLN A 1 396 ? 18.690 22.619 -14.811 1.00 45.22 396 GLN A O 1
ATOM 3052 N N . VAL A 1 397 ? 18.414 22.538 -12.573 1.00 39.03 397 VAL A N 1
ATOM 3053 C CA . VAL A 1 397 ? 17.887 23.893 -12.452 1.00 39.03 397 VAL A CA 1
ATOM 3054 C C . VAL A 1 397 ? 19.130 24.768 -12.539 1.00 39.03 397 VAL A C 1
ATOM 3056 O O . VAL A 1 397 ? 19.994 24.736 -11.669 1.00 39.03 397 VAL A O 1
ATOM 3059 N N . LEU A 1 398 ? 19.303 25.447 -13.670 1.00 41.56 398 LEU A N 1
ATOM 3060 C CA . LEU A 1 398 ? 20.322 26.479 -13.800 1.00 41.56 398 LEU A CA 1
ATOM 3061 C C . LEU A 1 398 ? 19.914 27.620 -12.875 1.00 41.56 398 LEU A C 1
ATOM 3063 O O . LEU A 1 398 ? 19.195 28.530 -13.276 1.00 41.56 398 LEU A O 1
ATOM 3067 N N . CYS A 1 399 ? 20.369 27.567 -11.633 1.00 40.69 399 CYS A N 1
ATOM 3068 C CA . CYS A 1 399 ? 20.387 28.734 -10.777 1.00 40.69 399 CYS A CA 1
ATOM 3069 C C . CYS A 1 399 ? 21.601 29.580 -11.154 1.00 40.69 399 CYS A C 1
ATOM 3071 O O . CYS A 1 399 ? 22.573 29.648 -10.414 1.00 40.69 399 CYS A O 1
ATOM 3073 N N . SER A 1 400 ? 21.584 30.213 -12.323 1.00 39.69 400 SER A N 1
ATOM 3074 C CA . SER A 1 400 ? 22.263 31.498 -12.434 1.00 39.69 400 SER A CA 1
ATOM 3075 C C . SER A 1 400 ? 21.684 32.304 -13.593 1.00 39.69 400 SER A C 1
ATOM 3077 O O . SER A 1 400 ? 21.601 31.854 -14.732 1.00 39.69 400 SER A O 1
ATOM 3079 N N . ALA A 1 401 ? 21.280 33.536 -13.289 1.00 42.97 401 ALA A N 1
ATOM 3080 C CA . ALA A 1 401 ? 21.353 34.617 -14.264 1.00 42.97 401 ALA A CA 1
ATOM 3081 C C . ALA A 1 401 ? 22.758 35.256 -14.266 1.00 42.97 401 ALA A C 1
ATOM 3083 O O . ALA A 1 401 ? 22.972 36.243 -14.965 1.00 42.97 401 ALA A O 1
ATOM 3084 N N . ASP A 1 402 ? 23.704 34.717 -13.485 1.00 47.97 402 ASP A N 1
ATOM 3085 C CA . ASP A 1 402 ? 25.060 35.242 -13.360 1.00 47.97 402 ASP A CA 1
ATOM 3086 C C . ASP A 1 402 ? 26.081 34.219 -13.890 1.00 47.97 402 ASP A C 1
ATOM 3088 O O . ASP A 1 402 ? 26.415 33.217 -13.256 1.00 47.97 402 ASP A O 1
ATOM 3092 N N . ASP A 1 403 ? 26.517 34.467 -15.121 1.00 45.03 403 ASP A N 1
ATOM 3093 C CA . ASP A 1 403 ? 27.403 33.664 -15.980 1.00 45.03 403 ASP A CA 1
ATOM 3094 C C . ASP A 1 403 ? 28.889 33.769 -15.568 1.00 45.03 403 ASP A C 1
ATOM 3096 O O . ASP A 1 403 ? 29.799 33.715 -16.393 1.00 45.03 403 ASP A O 1
ATOM 3100 N N . THR A 1 404 ? 29.171 34.018 -14.285 1.00 47.28 404 THR A N 1
ATOM 3101 C CA . THR A 1 404 ? 30.529 34.378 -13.833 1.00 47.28 404 THR A CA 1
ATOM 3102 C C . THR A 1 404 ? 31.121 33.471 -12.755 1.00 47.28 404 THR A C 1
ATOM 3104 O O . THR A 1 404 ? 32.306 33.602 -12.442 1.00 47.28 404 THR A O 1
ATOM 3107 N N . GLN A 1 405 ? 30.368 32.498 -12.237 1.00 43.56 405 GLN A N 1
ATOM 3108 C CA . GLN A 1 405 ? 30.892 31.474 -11.325 1.00 43.56 405 GLN A CA 1
ATOM 3109 C C . GLN A 1 405 ? 31.035 30.133 -12.070 1.00 43.56 405 GLN A C 1
ATOM 3111 O O . GLN A 1 405 ? 30.041 29.618 -12.585 1.00 43.56 405 GLN A O 1
ATOM 3116 N N . PRO A 1 406 ? 32.241 29.538 -12.151 1.00 40.97 406 PRO A N 1
ATOM 3117 C CA . PRO A 1 406 ? 32.435 28.254 -12.809 1.00 40.97 406 PRO A CA 1
ATOM 3118 C C . PRO A 1 406 ? 31.790 27.115 -11.997 1.00 40.97 406 PRO A C 1
ATOM 3120 O O . PRO A 1 406 ? 32.352 26.618 -11.027 1.00 40.97 406 PRO A O 1
ATOM 3123 N N . ASN A 1 407 ? 30.615 26.691 -12.465 1.00 39.88 407 ASN A N 1
ATOM 3124 C CA . ASN A 1 407 ? 30.155 25.303 -12.581 1.00 39.88 407 ASN A CA 1
ATOM 3125 C C . ASN A 1 407 ? 30.169 24.397 -11.335 1.00 39.88 407 ASN A C 1
ATOM 3127 O O . ASN A 1 407 ? 30.814 23.351 -11.353 1.00 39.88 407 ASN A O 1
ATOM 3131 N N . TRP A 1 408 ? 29.324 24.687 -10.343 1.00 35.34 408 TRP A N 1
ATOM 3132 C CA . TRP A 1 408 ? 28.825 23.651 -9.424 1.00 35.34 408 TRP A CA 1
ATOM 3133 C C . TRP A 1 408 ? 27.298 23.540 -9.522 1.00 35.34 408 TRP A C 1
ATOM 3135 O O . TRP A 1 408 ? 26.583 24.293 -8.865 1.00 35.34 408 TRP A O 1
ATOM 3145 N N . PRO A 1 409 ? 26.764 22.654 -10.384 1.00 38.94 409 PRO A N 1
ATOM 3146 C CA . PRO A 1 409 ? 25.329 22.453 -10.499 1.00 38.94 409 PRO A CA 1
ATOM 3147 C C . PRO A 1 409 ? 24.847 21.435 -9.463 1.00 38.94 409 PRO A C 1
ATOM 3149 O O . PRO A 1 409 ? 24.910 20.234 -9.721 1.00 38.94 409 PRO A O 1
ATOM 3152 N N . PHE A 1 410 ? 24.303 21.889 -8.335 1.00 39.91 410 PHE A N 1
ATOM 3153 C CA . PHE A 1 410 ? 23.439 21.025 -7.531 1.00 39.91 410 PHE A CA 1
ATOM 3154 C C . PHE A 1 410 ? 22.122 20.804 -8.291 1.00 39.91 410 PHE A C 1
ATOM 3156 O O . PHE A 1 410 ? 21.469 21.741 -8.752 1.00 39.91 410 PHE A O 1
ATOM 3163 N N . ARG A 1 411 ? 21.798 19.532 -8.536 1.00 44.84 411 ARG A N 1
ATOM 3164 C CA . ARG A 1 411 ? 20.669 19.071 -9.353 1.00 44.84 411 ARG A CA 1
ATOM 3165 C C . ARG A 1 411 ? 19.690 18.372 -8.422 1.00 44.84 411 ARG A C 1
ATOM 3167 O O . ARG A 1 411 ? 20.023 17.308 -7.914 1.00 44.84 411 ARG A O 1
ATOM 3174 N N . VAL A 1 412 ? 18.500 18.926 -8.213 1.00 47.12 412 VAL A N 1
ATOM 3175 C CA . VAL A 1 412 ? 17.460 18.198 -7.474 1.00 47.12 412 VAL A CA 1
ATOM 3176 C C . VAL A 1 412 ? 16.657 17.351 -8.457 1.00 47.12 412 VAL A C 1
ATOM 3178 O O . VAL A 1 412 ? 16.328 17.811 -9.551 1.00 47.12 412 VAL A O 1
ATOM 3181 N N . LEU A 1 413 ? 16.431 16.077 -8.131 1.00 52.34 413 LEU A N 1
ATOM 3182 C CA . LEU A 1 413 ? 15.719 15.144 -9.004 1.00 52.34 413 LEU A CA 1
ATOM 3183 C C . LEU A 1 413 ? 14.232 15.495 -9.056 1.00 52.34 413 LEU A C 1
ATOM 3185 O O . LEU A 1 413 ? 13.574 15.631 -8.028 1.00 52.34 413 LEU A O 1
ATOM 3189 N N . HIS A 1 414 ? 13.715 15.642 -10.275 1.00 58.53 414 HIS A N 1
ATOM 3190 C CA . HIS A 1 414 ? 12.318 15.963 -10.543 1.00 58.53 414 HIS A CA 1
ATOM 3191 C C . HIS A 1 414 ? 11.665 14.772 -11.254 1.00 58.53 414 HIS A C 1
ATOM 3193 O O . HIS A 1 414 ? 11.740 14.655 -12.478 1.00 58.53 414 HIS A O 1
ATOM 3199 N N . HIS A 1 415 ? 10.993 13.896 -10.502 1.00 64.00 415 HIS A N 1
ATOM 3200 C CA . HIS A 1 415 ? 10.231 12.769 -11.057 1.00 64.00 415 HIS A CA 1
ATOM 3201 C C . HIS A 1 415 ? 8.837 13.229 -11.515 1.00 64.00 415 HIS A C 1
ATOM 3203 O O . HIS A 1 415 ? 7.814 12.977 -10.872 1.00 64.00 415 HIS A O 1
ATOM 3209 N N . ASN A 1 416 ? 8.802 13.957 -12.632 1.00 66.25 416 ASN A N 1
ATOM 3210 C CA . ASN A 1 416 ? 7.584 14.399 -13.309 1.00 66.25 416 ASN A CA 1
ATOM 3211 C C . ASN A 1 416 ? 7.247 13.461 -14.480 1.00 66.25 416 ASN A C 1
ATOM 3213 O O . ASN A 1 416 ? 8.108 13.188 -15.313 1.00 66.25 416 ASN A O 1
ATOM 3217 N N . ALA A 1 417 ? 5.988 13.028 -14.619 1.00 68.94 417 ALA A N 1
ATOM 3218 C CA . ALA A 1 417 ? 5.567 12.215 -15.763 1.00 68.94 417 ALA A CA 1
ATOM 3219 C C . ALA A 1 417 ? 5.781 12.893 -17.126 1.00 68.94 417 ALA A C 1
ATOM 3221 O O . ALA A 1 417 ? 5.896 12.195 -18.125 1.00 68.94 417 ALA A O 1
ATOM 3222 N N . THR A 1 418 ? 5.815 14.229 -17.205 1.00 66.12 418 THR A N 1
ATOM 3223 C CA . THR A 1 418 ? 6.103 14.908 -18.483 1.00 66.12 418 THR A CA 1
ATOM 3224 C C . THR A 1 418 ? 7.567 14.830 -18.872 1.00 66.12 418 THR A C 1
ATOM 3226 O O . THR A 1 418 ? 7.887 14.932 -20.052 1.00 66.12 418 THR A O 1
ATOM 3229 N N . ASP A 1 419 ? 8.440 14.675 -17.880 1.00 61.03 419 ASP A N 1
ATOM 3230 C CA . ASP A 1 419 ? 9.847 14.426 -18.124 1.00 61.03 419 ASP A CA 1
ATOM 3231 C C . ASP A 1 419 ? 10.077 12.929 -18.367 1.00 61.03 419 ASP A C 1
ATOM 3233 O O . ASP A 1 419 ? 10.978 12.595 -19.127 1.00 61.03 419 ASP A O 1
ATOM 3237 N N . ALA A 1 420 ? 9.191 12.050 -17.868 1.00 64.69 420 ALA A N 1
ATOM 3238 C CA . ALA A 1 420 ? 9.200 10.610 -18.110 1.00 64.69 420 ALA A CA 1
ATOM 3239 C C . ALA A 1 420 ? 9.267 10.209 -19.596 1.00 64.69 420 ALA A C 1
ATOM 3241 O O . ALA A 1 420 ? 8.341 10.387 -20.380 1.00 64.69 420 ALA A O 1
ATOM 3242 N N . ASN A 1 421 ? 10.367 9.557 -19.943 1.00 63.44 421 ASN A N 1
ATOM 3243 C CA . ASN A 1 421 ? 10.796 9.070 -21.236 1.00 63.44 421 ASN A CA 1
ATOM 3244 C C . ASN A 1 421 ? 10.853 10.209 -22.259 1.00 63.44 421 ASN A C 1
ATOM 3246 O O . ASN A 1 421 ? 10.436 10.020 -23.402 1.00 63.44 421 ASN A O 1
ATOM 3250 N N . LEU A 1 422 ? 11.358 11.384 -21.839 1.00 59.78 422 LEU A N 1
ATOM 3251 C CA . LEU A 1 422 ? 11.704 12.491 -22.732 1.00 59.78 422 LEU A CA 1
ATOM 3252 C C . LEU A 1 422 ? 12.464 11.896 -23.924 1.00 59.78 422 LEU A C 1
ATOM 3254 O O . LEU A 1 422 ? 13.407 11.143 -23.727 1.00 59.78 422 LEU A O 1
ATOM 3258 N N . ASP A 1 423 ? 12.001 12.158 -25.141 1.00 66.94 423 ASP A N 1
ATOM 3259 C CA . ASP A 1 423 ? 12.558 11.631 -26.396 1.00 66.94 423 ASP A CA 1
ATOM 3260 C C . ASP A 1 423 ? 12.273 10.157 -26.751 1.00 66.94 423 ASP A C 1
ATOM 3262 O O . ASP A 1 423 ? 12.742 9.682 -27.789 1.00 66.94 423 ASP A O 1
ATOM 3266 N N . VAL A 1 424 ? 11.429 9.446 -25.998 1.00 73.88 424 VAL A N 1
ATOM 3267 C CA . VAL A 1 424 ? 10.853 8.158 -26.418 1.00 73.88 424 VAL A CA 1
ATOM 3268 C C . VAL A 1 424 ? 9.439 8.376 -26.959 1.00 73.88 424 VAL A C 1
ATOM 3270 O O . VAL A 1 424 ? 8.552 8.854 -26.256 1.00 73.88 424 VAL A O 1
ATOM 3273 N N . ALA A 1 425 ? 9.194 7.987 -28.211 1.00 79.19 425 ALA A N 1
ATOM 3274 C CA . ALA A 1 425 ? 7.890 8.137 -28.858 1.00 79.19 425 ALA A CA 1
ATOM 3275 C C . ALA A 1 425 ? 7.303 6.796 -29.322 1.00 79.19 425 ALA A C 1
ATOM 3277 O O . ALA A 1 425 ? 8.017 5.817 -29.551 1.00 79.19 425 ALA A O 1
ATOM 3278 N N . GLY A 1 426 ? 5.972 6.763 -29.448 1.00 79.56 426 GLY A N 1
ATOM 3279 C CA . GLY A 1 426 ? 5.239 5.556 -29.841 1.00 79.56 426 GLY A CA 1
ATOM 3280 C C . GLY A 1 426 ? 5.281 4.455 -28.781 1.00 79.56 426 GLY A C 1
ATOM 3281 O O . GLY A 1 426 ? 5.299 3.278 -29.120 1.00 79.56 426 GLY A O 1
ATOM 3282 N N . VAL A 1 427 ? 5.348 4.814 -27.492 1.00 80.81 427 VAL A N 1
ATOM 3283 C CA . VAL A 1 427 ? 5.377 3.822 -26.410 1.00 80.81 427 VAL A CA 1
ATOM 3284 C C . VAL A 1 427 ? 4.052 3.062 -26.370 1.00 80.81 427 VAL A C 1
ATOM 3286 O O . VAL A 1 427 ? 2.985 3.636 -26.126 1.00 80.81 427 VAL A O 1
ATOM 3289 N N . VAL A 1 428 ? 4.119 1.752 -26.591 1.00 82.94 428 VAL A N 1
ATOM 3290 C CA . VAL A 1 428 ? 2.942 0.884 -26.646 1.00 82.94 428 VAL A CA 1
ATOM 3291 C C . VAL A 1 428 ? 2.230 0.882 -25.292 1.00 82.94 428 VAL A C 1
ATOM 3293 O O . VAL A 1 428 ? 2.850 0.768 -24.235 1.00 82.94 428 VAL A O 1
ATOM 3296 N N . GLY A 1 429 ? 0.900 1.019 -25.312 1.00 79.69 429 GLY A N 1
ATOM 3297 C CA . GLY A 1 429 ? 0.068 0.932 -24.109 1.00 79.69 429 GLY A CA 1
ATOM 3298 C C . GLY A 1 429 ? 0.342 2.004 -23.051 1.00 79.69 429 GLY A C 1
ATOM 3299 O O . GLY A 1 429 ? 0.104 1.744 -21.875 1.00 79.69 429 GLY A O 1
ATOM 3300 N N . GLY A 1 430 ? 0.866 3.171 -23.439 1.00 77.12 430 GLY A N 1
ATOM 3301 C CA . GLY A 1 430 ? 1.125 4.272 -22.505 1.00 77.12 430 GLY A CA 1
ATOM 3302 C C . GLY A 1 430 ? 2.264 3.991 -21.523 1.00 77.12 430 GLY A C 1
ATOM 3303 O O . GLY A 1 430 ? 2.300 4.575 -20.448 1.00 77.12 430 GLY A O 1
ATOM 3304 N N . GLY A 1 431 ? 3.179 3.079 -21.866 1.00 77.81 431 GLY A N 1
ATOM 3305 C CA . GLY A 1 431 ? 4.347 2.778 -21.039 1.00 77.81 431 GLY A CA 1
ATOM 3306 C C . GLY A 1 431 ? 4.144 1.705 -19.978 1.00 77.81 431 GLY A C 1
ATOM 3307 O O . GLY A 1 431 ? 5.084 1.465 -19.226 1.00 77.81 431 GLY A O 1
ATOM 3308 N N . ARG A 1 432 ? 2.994 1.024 -19.945 1.00 82.88 432 ARG A N 1
ATOM 3309 C CA . ARG A 1 432 ? 2.780 -0.140 -19.071 1.00 82.88 432 ARG A CA 1
ATOM 3310 C C . ARG A 1 432 ? 3.667 -1.327 -19.448 1.00 82.88 432 ARG A C 1
ATOM 3312 O O . ARG A 1 432 ? 4.030 -1.497 -20.610 1.00 82.88 432 ARG A O 1
ATOM 3319 N N . TRP A 1 433 ? 3.943 -2.174 -18.464 1.00 88.88 433 TRP A N 1
ATOM 3320 C CA . TRP A 1 433 ? 4.605 -3.460 -18.658 1.00 88.88 433 TRP A CA 1
ATOM 3321 C C . TRP A 1 433 ? 3.622 -4.513 -19.187 1.00 88.88 433 TRP A C 1
ATOM 3323 O O . TRP A 1 433 ? 2.467 -4.563 -18.766 1.00 88.88 433 TRP A O 1
ATOM 3333 N N . PHE A 1 434 ? 4.089 -5.347 -20.111 1.00 91.75 434 PHE A N 1
ATOM 3334 C CA . PHE A 1 434 ? 3.342 -6.451 -20.709 1.00 91.75 434 PHE A CA 1
ATOM 3335 C C . PHE A 1 434 ? 3.978 -7.792 -20.350 1.00 91.75 434 PHE A C 1
ATOM 3337 O O . PHE A 1 434 ? 5.197 -7.910 -20.409 1.00 91.75 434 PHE A O 1
ATOM 3344 N N . ASP A 1 435 ? 3.183 -8.816 -20.047 1.00 91.94 435 ASP A N 1
ATOM 3345 C CA . ASP A 1 435 ? 3.707 -10.141 -19.670 1.00 91.94 435 ASP A CA 1
ATOM 3346 C C . ASP A 1 435 ? 4.111 -10.998 -20.879 1.00 91.94 435 ASP A C 1
ATOM 3348 O O . ASP A 1 435 ? 4.782 -12.017 -20.736 1.00 91.94 435 ASP A O 1
ATOM 3352 N N . SER A 1 436 ? 3.725 -10.596 -22.096 1.00 93.19 436 SER A N 1
ATOM 3353 C CA . SER A 1 436 ? 4.105 -11.287 -23.327 1.00 93.19 436 SER A CA 1
ATOM 3354 C C . SER A 1 436 ? 4.840 -10.366 -24.291 1.00 93.19 436 SER A C 1
ATOM 3356 O O . SER A 1 436 ? 4.343 -9.301 -24.659 1.00 93.19 436 SER A O 1
ATOM 3358 N N . ALA A 1 437 ? 5.980 -10.839 -24.797 1.00 93.69 437 ALA A N 1
ATOM 3359 C CA . ALA A 1 437 ? 6.754 -10.139 -25.818 1.00 93.69 437 ALA A CA 1
ATOM 3360 C C . ALA A 1 437 ? 5.938 -9.897 -27.104 1.00 93.69 437 ALA A C 1
ATOM 3362 O O . ALA A 1 437 ? 6.102 -8.884 -27.774 1.00 93.69 437 ALA A O 1
ATOM 3363 N N . SER A 1 438 ? 4.974 -10.767 -27.420 1.00 94.69 438 SER A N 1
ATOM 3364 C CA . SER A 1 438 ? 4.104 -10.585 -28.591 1.00 94.69 438 SER A CA 1
ATOM 3365 C C . SER A 1 438 ? 3.240 -9.315 -28.526 1.00 94.69 438 SER A C 1
ATOM 3367 O O . SER A 1 438 ? 2.832 -8.788 -29.562 1.00 94.69 438 SER A O 1
ATOM 3369 N N . GLN A 1 439 ? 2.988 -8.781 -27.325 1.00 94.56 439 GLN A N 1
ATOM 3370 C CA . GLN A 1 439 ? 2.195 -7.562 -27.127 1.00 94.56 439 GLN A CA 1
ATOM 3371 C C . GLN A 1 439 ? 2.943 -6.292 -27.548 1.00 94.56 439 GLN A C 1
ATOM 3373 O O . GLN A 1 439 ? 2.313 -5.247 -27.697 1.00 94.56 439 GLN A O 1
ATOM 3378 N N . ILE A 1 440 ? 4.257 -6.384 -27.772 1.00 94.31 440 ILE A N 1
ATOM 3379 C CA . ILE A 1 440 ? 5.087 -5.284 -28.272 1.00 94.31 440 ILE A CA 1
ATOM 3380 C C . ILE A 1 440 ? 5.505 -5.481 -29.738 1.00 94.31 440 ILE A C 1
ATOM 3382 O O . ILE A 1 440 ? 6.363 -4.748 -30.230 1.00 94.31 440 ILE A O 1
ATOM 3386 N N . ASN A 1 441 ? 4.898 -6.429 -30.463 1.00 94.69 441 ASN A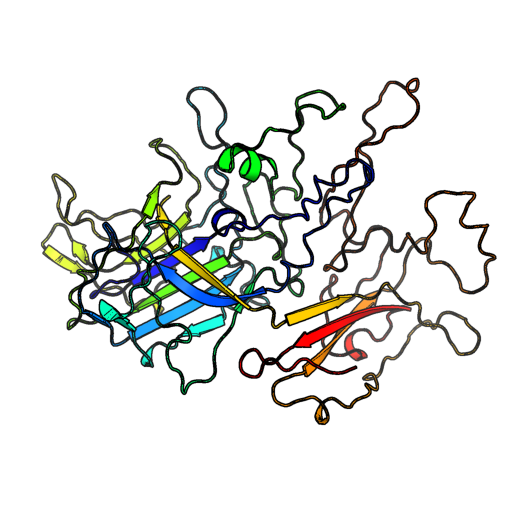 N 1
ATOM 3387 C CA . ASN A 1 441 ? 5.119 -6.604 -31.903 1.00 94.69 441 ASN A CA 1
ATOM 3388 C C . ASN A 1 441 ? 4.960 -5.279 -32.666 1.00 94.69 441 ASN A C 1
ATOM 3390 O O . ASN A 1 441 ? 4.039 -4.506 -32.416 1.00 94.69 441 ASN A O 1
ATOM 3394 N N . GLY A 1 442 ? 5.867 -5.029 -33.608 1.00 92.19 442 GLY A N 1
ATOM 3395 C CA . GLY A 1 442 ? 5.966 -3.778 -34.358 1.00 92.19 442 GLY A CA 1
ATOM 3396 C C . GLY A 1 442 ? 6.877 -2.728 -33.717 1.00 92.19 442 GLY A C 1
ATOM 3397 O O . GLY A 1 442 ? 7.399 -1.887 -34.444 1.00 92.19 442 GLY A O 1
ATOM 3398 N N . SER A 1 443 ? 7.151 -2.820 -32.410 1.00 92.81 443 SER A N 1
ATOM 3399 C CA . SER A 1 443 ? 8.040 -1.878 -31.717 1.00 92.81 443 SER A CA 1
ATOM 3400 C C . SER A 1 443 ? 9.469 -2.017 -32.223 1.00 92.81 443 SER A C 1
ATOM 3402 O O . SER A 1 443 ? 9.993 -3.128 -32.280 1.00 92.81 443 SER A O 1
ATOM 3404 N N . LYS A 1 444 ? 10.121 -0.904 -32.556 1.00 90.12 444 LYS A N 1
ATOM 3405 C CA . LYS A 1 444 ? 11.506 -0.876 -33.061 1.00 90.12 444 LYS A CA 1
ATOM 3406 C C . LYS A 1 444 ? 12.544 -1.002 -31.952 1.00 90.12 444 LYS A C 1
ATOM 3408 O O . LYS A 1 444 ? 13.648 -1.496 -32.198 1.00 90.12 444 LYS A O 1
ATOM 3413 N N . PHE A 1 445 ? 12.167 -0.590 -30.751 1.00 88.69 445 PHE A N 1
ATOM 3414 C CA . PHE A 1 445 ? 12.954 -0.732 -29.541 1.00 88.69 445 PHE A CA 1
ATOM 3415 C C . PHE A 1 445 ? 12.126 -1.444 -28.480 1.00 88.69 445 PHE A C 1
ATOM 3417 O O . PHE A 1 445 ? 10.899 -1.303 -28.440 1.00 88.69 445 PHE A O 1
ATOM 3424 N N . PHE A 1 446 ? 12.800 -2.173 -27.599 1.00 89.88 446 PHE A N 1
ATOM 3425 C CA . PHE A 1 446 ? 12.157 -2.849 -26.483 1.00 89.88 446 PHE A CA 1
ATOM 3426 C C . PHE A 1 446 ? 12.949 -2.688 -25.190 1.00 89.88 446 PHE A C 1
ATOM 3428 O O . PHE A 1 446 ? 14.165 -2.520 -25.199 1.00 89.88 446 PHE A O 1
ATOM 3435 N N . GLN A 1 447 ? 12.240 -2.757 -24.071 1.00 88.31 447 GLN A N 1
ATOM 3436 C CA . GLN A 1 447 ? 12.800 -2.825 -22.730 1.00 88.31 447 GLN A CA 1
ATOM 3437 C C . GLN A 1 447 ? 12.294 -4.100 -22.058 1.00 88.31 447 GLN A C 1
ATOM 3439 O O . GLN A 1 447 ? 11.148 -4.505 -22.273 1.00 88.31 447 GLN A O 1
ATOM 3444 N N . VAL A 1 448 ? 13.132 -4.714 -21.229 1.00 91.31 448 VAL A N 1
ATOM 3445 C CA . VAL A 1 448 ? 12.807 -5.921 -20.472 1.00 91.31 448 VAL A CA 1
ATOM 3446 C C . VAL A 1 448 ? 12.948 -5.641 -18.982 1.00 91.31 448 VAL A C 1
ATOM 3448 O O . VAL A 1 448 ? 13.895 -4.988 -18.545 1.00 91.31 448 VAL A O 1
ATOM 3451 N N . ARG A 1 449 ? 12.014 -6.171 -18.198 1.00 91.81 449 ARG A N 1
ATOM 3452 C CA . ARG A 1 449 ? 12.110 -6.258 -16.745 1.00 91.81 449 ARG A CA 1
ATOM 3453 C C . ARG A 1 449 ? 12.093 -7.715 -16.333 1.00 91.81 449 ARG A C 1
ATOM 3455 O O . ARG A 1 449 ? 11.114 -8.407 -16.601 1.00 91.81 449 ARG A O 1
ATOM 3462 N N . ALA A 1 450 ? 13.142 -8.151 -15.653 1.00 91.94 450 ALA A N 1
ATOM 3463 C CA . ALA A 1 450 ? 13.170 -9.445 -14.991 1.00 91.94 450 ALA A CA 1
ATOM 3464 C C . ALA A 1 450 ? 12.640 -9.285 -13.562 1.00 91.94 450 ALA A C 1
ATOM 3466 O O . ALA A 1 450 ? 13.063 -8.380 -12.842 1.00 91.94 450 ALA A O 1
ATOM 3467 N N . THR A 1 451 ? 11.709 -10.146 -13.159 1.00 92.81 451 THR A N 1
ATOM 3468 C CA . THR A 1 451 ? 11.215 -10.249 -11.785 1.00 92.81 451 THR A CA 1
ATOM 3469 C C . THR A 1 451 ? 11.662 -11.579 -11.206 1.00 92.81 451 THR A C 1
ATOM 3471 O O . THR A 1 451 ? 11.341 -12.639 -11.737 1.00 92.81 451 THR A O 1
ATOM 3474 N N . PHE A 1 452 ? 12.386 -11.497 -10.103 1.00 93.06 452 PHE A N 1
ATOM 3475 C CA . PHE A 1 452 ? 12.865 -12.615 -9.312 1.00 93.06 452 PHE A CA 1
ATOM 3476 C C . PHE A 1 452 ? 11.961 -12.753 -8.103 1.00 93.06 452 PHE A C 1
ATOM 3478 O O . PHE A 1 452 ? 11.761 -11.783 -7.373 1.00 93.06 452 PHE A O 1
ATOM 3485 N N . THR A 1 453 ? 11.410 -13.943 -7.905 1.00 94.19 453 THR A N 1
ATOM 3486 C CA . THR A 1 453 ? 10.591 -14.253 -6.737 1.00 94.19 453 THR A CA 1
ATOM 3487 C C . THR A 1 453 ? 11.261 -15.355 -5.939 1.00 94.19 453 THR A C 1
ATOM 3489 O O . THR A 1 453 ? 11.313 -16.495 -6.390 1.00 94.19 453 THR A O 1
ATOM 3492 N N . SER A 1 454 ? 11.766 -15.022 -4.759 1.00 94.00 454 SER A N 1
ATOM 3493 C CA . SER A 1 454 ? 12.310 -15.990 -3.808 1.00 94.00 454 SER A CA 1
ATOM 3494 C C . SER A 1 454 ? 11.199 -16.714 -3.045 1.00 94.00 454 SER A C 1
ATOM 3496 O O . SER A 1 454 ? 10.039 -16.299 -3.034 1.00 94.00 454 SER A O 1
ATOM 3498 N N . ASN A 1 455 ? 11.561 -17.801 -2.375 1.00 92.44 455 ASN A N 1
ATOM 3499 C CA . ASN A 1 455 ? 10.693 -18.488 -1.435 1.00 92.44 455 ASN A CA 1
ATOM 3500 C C . ASN A 1 455 ? 11.059 -18.039 -0.015 1.00 92.44 455 ASN A C 1
ATOM 3502 O O . ASN A 1 455 ? 12.093 -18.434 0.522 1.00 92.44 455 ASN A O 1
ATOM 3506 N N . ALA A 1 456 ? 10.208 -17.214 0.594 1.00 89.12 456 ALA A N 1
ATOM 3507 C CA . ALA A 1 456 ? 10.451 -16.668 1.929 1.00 89.12 456 ALA A CA 1
ATOM 3508 C C . ALA A 1 456 ? 10.465 -17.747 3.032 1.00 89.12 456 ALA A C 1
ATOM 3510 O O . ALA A 1 456 ? 11.177 -17.594 4.018 1.00 89.12 456 ALA A O 1
ATOM 3511 N N . GLN A 1 457 ? 9.740 -18.858 2.856 1.00 87.12 457 GLN A N 1
ATOM 3512 C CA . GLN A 1 457 ? 9.696 -19.936 3.850 1.00 87.12 457 GLN A CA 1
ATOM 3513 C C . GLN A 1 457 ? 10.963 -20.794 3.839 1.00 87.12 457 GLN A C 1
ATOM 3515 O O . GLN A 1 457 ? 11.429 -21.229 4.889 1.00 87.12 457 GLN A O 1
ATOM 3520 N N . THR A 1 458 ? 11.509 -21.073 2.652 1.00 89.88 458 THR A N 1
ATOM 3521 C CA . THR A 1 458 ? 12.692 -21.938 2.506 1.00 89.88 458 THR A CA 1
ATOM 3522 C C . THR A 1 458 ? 14.000 -21.154 2.428 1.00 89.88 458 THR A C 1
ATOM 3524 O O . THR A 1 458 ? 15.071 -21.753 2.522 1.00 89.88 458 THR A O 1
ATOM 3527 N N . GLY A 1 459 ? 13.932 -19.834 2.228 1.00 89.38 459 GLY A N 1
ATOM 3528 C CA . GLY A 1 459 ? 15.091 -18.980 1.966 1.00 89.38 459 GLY A CA 1
ATOM 3529 C C . GLY A 1 459 ? 15.748 -19.237 0.605 1.00 89.38 459 GLY A C 1
ATOM 3530 O O . GLY A 1 459 ? 16.868 -18.784 0.375 1.00 89.38 459 GLY A O 1
ATOM 3531 N N . GLN A 1 460 ? 15.095 -19.988 -0.288 1.00 92.94 460 GLN A N 1
ATOM 3532 C CA . GLN A 1 460 ? 15.616 -20.256 -1.627 1.00 92.94 460 GLN A CA 1
ATOM 3533 C C . GLN A 1 460 ? 15.401 -19.055 -2.548 1.00 92.94 460 GLN A C 1
ATOM 3535 O O . GLN A 1 460 ? 14.345 -18.421 -2.527 1.00 92.94 460 GLN A O 1
ATOM 3540 N N . SER A 1 461 ? 16.387 -18.796 -3.402 1.00 92.62 461 SER A N 1
ATOM 3541 C CA . SER A 1 461 ? 16.339 -17.752 -4.427 1.00 92.62 461 SER A CA 1
ATOM 3542 C C . SER A 1 461 ? 16.299 -18.370 -5.825 1.00 92.62 461 SER A C 1
ATOM 3544 O O . SER A 1 461 ? 16.825 -19.475 -6.001 1.00 92.62 461 SER A O 1
ATOM 3546 N N . PRO A 1 462 ? 15.717 -17.673 -6.819 1.00 91.19 462 PRO A N 1
ATOM 3547 C CA . PRO A 1 462 ? 15.793 -18.100 -8.209 1.00 91.19 462 PRO A CA 1
ATOM 3548 C C . PRO A 1 462 ? 17.241 -18.206 -8.690 1.00 91.19 462 PRO A C 1
ATOM 3550 O O . PRO A 1 462 ? 18.127 -17.506 -8.191 1.00 91.19 462 PRO A O 1
ATOM 3553 N N . ILE A 1 463 ? 17.458 -19.046 -9.697 1.00 87.00 463 ILE A N 1
ATOM 3554 C CA . ILE A 1 463 ? 18.758 -19.241 -10.344 1.00 87.00 463 ILE A CA 1
ATOM 3555 C C . ILE A 1 463 ? 18.698 -18.755 -11.797 1.00 87.00 463 ILE A C 1
ATOM 3557 O O . ILE A 1 463 ? 17.715 -19.002 -12.497 1.00 87.00 463 ILE A O 1
ATOM 3561 N N . LEU A 1 464 ? 19.749 -18.053 -12.226 1.00 71.56 464 LEU A N 1
ATOM 3562 C CA . LEU A 1 464 ? 20.010 -17.639 -13.608 1.00 71.56 464 LEU A CA 1
ATOM 3563 C C . LEU A 1 464 ? 21.421 -18.050 -14.015 1.00 71.56 464 LEU A C 1
ATOM 3565 O O . LEU A 1 464 ? 22.320 -17.972 -13.143 1.00 71.56 464 LEU A O 1
#

Sequence (464 aa):
VEEPLARMGSFTQFLWRIYDLDMDLFDKDLTNAAFQDAEWNLDIAKLNIDVERVYWSPVTGGVTFDSFAGFNMRMSHASVLPDEILVGQPPMPAFPNSGVTGIFSNNRLSVVNDIPREVHYREQGYTLDPGDKIQTAFPTVLMPFPMNMDPGAEPRYYTWRDTSLIERGAPNGFGGNVAQWHTLTGLPFFEDDPCDGTVLTNFYFPNQVQSSALPLLLEFRCYPDTAATTANRLDVSESQTSAGLSPMFRAFSTGGIDTNGNPQFVEPDTQVTASGGFNPGSSPSPGAPTPGTDRNVYIGGIDFVVRVSRSFSVWFPTPDTLGNQITAPVYYTPVVEPAPDDQPAGTSVTFSYRGCDSIANAHVPGAAIPDPEASGFQMTAVANRLDAYGDHYGRQVLCSADDTQPNWPFRVLHHNATDANLDVAGVVGGGRWFDSASQINGSKFFQVRATFTSNAQTGQSPIL

Foldseek 3Di:
DFPDDALLKKKKKFWDFQVSAVHDQFDCPVPCPVPPVRDRDGPQVLAQWKFQWWKFFFDVNDDDKWWFQFKWKWKWFFQFDFFLDFDDVVTDTPQLARADAQFVVNRHQDVPPGPIDTQDGGRVTFTFDSVQWDADVPRTIIHITCGPVDPPDDHGIDTFLHLQFPTFHRARYQELFPVSVCVVVVPDDCCPPVQPRDDRDGLEGHRLHTRNRTIMMMIMIGANRPRTDSPTHTDWDQSDDDPDRGHWRMFMAHWDAALVRDTGHDGNVPDRGQQAYFACPDPPGGRHGDDRTHRIDTDIHTDIDPFKRKDKDDKDFDADPVQHQDQWDADADDDDPVDQVPWPPQKGKAKWKKFFAWAPPPDRPPDDDDDCVPDPDDDPCRCPFADSPVGGAWDFPPSDPDPPDPDDGDIRGYSGVVSHSVRTHRIQPSVRIHRGPRSRTSGRIMMMMMMIGADPVVRGTTDD

Nearest PDB structures (foldseek):
  5zac-assembly1_B  TM=2.342E-01  e=6.688E+00  Canavalia ensiformis
  9j1d-assembly1_A  TM=2.157E-01  e=6.688E+00  Canavalia ensiformis
  2p34-assembly1_A  TM=2.130E-01  e=8.817E+00  Canavalia rosea

pLDDT: mean 80.46, std 18.58, range [35.34, 98.19]

Mean predicted aligned error: 9.54 Å

Radius of gyration: 25.31 Å; Cα contacts (8 Å, |Δi|>4): 1082; chains: 1; bounding box: 69×61×69 Å

Solvent-accessible surface area (backbone atoms only — not comparable to full-atom values): 25796 Å² total; per-residue (Å²): 128,42,72,47,52,31,34,34,1,8,30,30,38,39,55,47,45,56,65,79,66,81,40,71,73,41,56,78,76,81,81,46,85,86,50,87,75,69,68,78,43,67,28,71,90,70,42,26,33,21,42,48,36,45,32,37,18,32,48,95,62,51,62,59,76,41,50,36,71,34,23,31,34,33,40,35,47,20,17,31,40,61,31,80,54,65,43,76,85,76,72,37,42,74,21,31,71,1,21,51,50,42,40,61,73,69,35,39,54,31,88,78,86,46,56,64,42,76,42,35,57,40,85,74,22,40,74,44,55,61,83,65,52,45,72,52,101,51,99,51,40,34,35,68,48,69,37,65,68,55,90,88,54,86,75,43,68,48,66,40,26,31,57,83,54,80,57,53,17,16,48,64,20,76,29,45,43,56,63,54,53,28,67,74,69,69,48,81,72,80,71,82,46,91,64,68,82,74,72,87,72,39,46,11,44,53,47,33,23,37,36,65,73,35,17,48,26,43,36,35,33,17,40,61,28,88,86,30,75,55,83,46,36,61,26,64,45,66,76,65,88,70,96,64,72,53,29,19,36,23,24,24,26,35,28,35,43,38,66,87,69,48,82,41,73,29,62,36,91,77,60,58,54,30,64,13,32,34,31,71,84,40,80,97,45,37,9,37,76,40,72,16,51,40,39,48,37,74,42,61,51,71,44,74,43,85,32,45,47,76,49,58,55,69,78,41,76,44,54,46,101,84,66,49,76,37,83,65,37,81,49,65,81,79,89,59,70,60,45,76,88,71,38,50,88,72,24,38,74,48,59,30,27,39,22,20,59,46,50,55,79,59,84,62,95,84,67,84,80,74,69,73,86,81,47,95,78,78,62,99,65,37,71,47,30,31,57,78,65,60,63,46,47,75,60,66,62,76,78,58,99,62,95,79,70,91,81,80,78,74,57,66,47,52,46,38,72,84,57,53,38,41,58,55,39,67,46,46,81,82,64,48,75,31,79,46,44,57,80,36,49,42,30,27,27,38,30,46,33,44,37,36,29,32,19,80,89,78,71,45,59,52,70,114